Protein 8I3G (pdb70)

Organism: Saccharomyces cerevisiae (strain ATCC 204508 / S288c) (NCBI:txid559292)

GO terms:
  GO:0000123 histone acetyltransferase complex (C, IDA)
  GO:0032221 Rpd3S complex (C, IDA)
  GO:0035267 NuA4 histone acetyltransferase complex (C, IDA)
  GO:0006281 DNA repair (P, IDA)
  GO:0140003 histone H3K36me3 reader activity (F, IDA)
  GO:0006368 transcription elongation by RNA polymerase II (P, IGI)
  GO:0043487 regulation of RNA stability (P, IMP)
  GO:0045892 negative regulation of DNA-templated transcription (P, IMP)
  GO:0030174 regulation of DNA-templated DNA replication initiation (P, IMP)
  GO:0060195 negative regulation of antisense RNA transcription (P, IMP)
  GO:0006357 regulation of transcription by RNA polymerase II (P, IMP)
  GO:0005515 protein binding (F, IPI)
  GO:0140566 histone reader activity (F, IDA)
  GO:0005634 nucleus (C, IDA)
  GO:0032968 positive regulation of transcription elongation by RNA polymerase II (P, IMP)
  GO:0006335 DNA replication-dependent chromatin assembly (P, IMP)
  GO:0006337 nucleosome disassembly (P, IMP)

Solvent-accessible surface area: 20260 Å² total; per-residue (Å²): 196,92,60,89,27,148,21,30,128,100,0,25,31,13,1,3,60,18,17,36,38,1,3,75,100,91,54,85,39,90,38,46,20,128,59,2,0,30,39,0,0,23,44,4,48,28,58,25,36,95,138,60,107,50,63,44,33,32,61,53,12,44,43,0,0,42,0,0,38,79,0,0,48,60,0,0,14,47,2,0,0,0,138,66,1,66,123,29,30,70,90,27,77,134,141,19,66,93,39,94,54,120,35,41,9,12,127,26,1,5,9,26,3,0,0,0,0,0,12,15,2,26,76,0,6,65,78,24,124,34,79,120,94,0,9,100,22,2,17,113,16,1,51,54,0,0,81,12,0,58,142,32,23,138,105,33,81,180,181,27,4,43,20,131,82,99,76,100,28,69,29,30,112,100,0,37,27,11,1,1,53,1,69,48,77,2,57,65,66,58,55,13,7,127,36,44,14,134,54,3,0,24,41,0,1,23,59,7,50,28,60,38,26,82,143,57,109,53,79,35,44,59,69,85,7,45,31,1,1,32,0,0,41,88,4,0,50,44,0,0,8,68,16,0,0,10,47,6,0,78,27,16,33,69,100,38,74,60,82,18,84,73,15,138,44,116,33,41,12,12,119,29,0,5,6,17,2,0,0,0,0,0,21,26,3,28,69,6,15,87,56,13,128,45,88,152,78,22,26,63,49,4,28,49,23,1,58,84,0,1,91,21,1,56,146,29,20,100,114,17,26,141,98,64,31,47,115,24,68,104,138,29,43,22,92,28,75,66,99,43,75,92,27,17,102,51,24,61,46,43,94,110,87,8,90,16,58,149,152,91,7,2,141,20,24,98,99,34,86,208,177,127,44,4,0,67,88,0,10,134,108,3,200,47,58,179,84,43,2,33,0,25,72,133,100,4,0,109,34,13,89,101,9,66,180,167

Sequence (406 aa):
PKISLQIPIKLKSVLVDDWEYVTKDKKICRLPADVTVEMVLNKYEHEVSQELESPGSQSQLSEYCAGLKLYFDKCLGNMLLYRLERLQYDELLKKSSKDQKPLVPIRIYGAIHLLRLISVLPELISSTTMDLQSCQLLIKQTEDFLVWLLMHVDEYFQYEGVALGMISLQIPIKLKSVLVDDWEYVTKDKKICRLPADVTVEMVLNKYEHEVSQELESPGSQSQLSEYCAGLKLYFDKCLGNMLLYRLERLQYDELLKKSSKDQKPLVPIRIYGAIHLLRLISVLPELISSTTMDLQSCQLLIKQTEDFLVWLLMHVDEYFNALYVNTSSQYEGVALGMLLELNNRIRVRKQDFTLPWEEYGELILENARKEETLLELNNRIRVRKQDFTLPWEEYGELILENARK

Radius of gyration: 24.33 Å; Cα contacts (8 Å, |Δi|>4): 453; chains: 4; bounding box: 76×54×48 Å

Structure (mmCIF, N/CA/C/O backbone):
data_8I3G
#
_entry.id   8I3G
#
_cell.length_a   138.032
_cell.length_b   42.088
_cell.length_c   80.789
_cell.angle_alpha   90.00
_cell.angle_beta   95.35
_cell.angle_gamma   90.00
#
_symmetry.space_group_name_H-M   'C 1 2 1'
#
loop_
_entity.id
_entity.type
_entity.pdbx_description
1 polymer 'Chromatin modification-related protein EAF3'
2 polymer 'Chromatin modification-related protein EAF7'
3 water water
#
loop_
_atom_site.group_PDB
_atom_site.id
_atom_site.type_symbol
_atom_site.label_atom_id
_atom_site.label_alt_id
_atom_site.label_comp_id
_atom_site.label_asym_id
_atom_site.label_entity_id
_atom_site.label_seq_id
_atom_site.pdbx_PDB_ins_code
_atom_site.Cartn_x
_atom_site.Cartn_y
_atom_site.Cartn_z
_atom_site.occupancy
_atom_site.B_iso_or_equiv
_atom_site.auth_seq_id
_atom_site.auth_comp_id
_atom_site.auth_asym_id
_atom_site.auth_atom_id
_atom_site.pdbx_PDB_model_num
ATOM 1 N N . PRO A 1 1 ? 7.836 -9.536 1.127 1.00 72.71 218 PRO A N 1
ATOM 2 C CA . PRO A 1 1 ? 6.728 -10.447 1.394 1.00 72.47 218 PRO A CA 1
ATOM 3 C C . PRO A 1 1 ? 5.835 -9.969 2.550 1.00 82.64 218 PRO A C 1
ATOM 4 O O . PRO A 1 1 ? 6.223 -10.021 3.720 1.00 81.01 218 PRO A O 1
ATOM 8 N N . LYS A 1 2 ? 4.630 -9.499 2.215 1.00 70.73 219 LYS A N 1
ATOM 9 C CA . LYS A 1 2 ? 3.659 -9.055 3.210 1.00 67.36 219 LYS A CA 1
ATOM 10 C C . LYS A 1 2 ? 2.340 -9.759 2.961 1.00 62.13 219 LYS A C 1
ATOM 11 O O . LYS A 1 2 ? 1.861 -9.792 1.823 1.00 61.36 219 LYS A O 1
ATOM 13 N N . ILE A 1 3 ? 1.747 -10.302 4.024 1.00 61.12 220 ILE A N 1
ATOM 14 C CA . ILE A 1 3 ? 0.373 -10.806 3.976 1.00 59.25 220 ILE A CA 1
ATOM 15 C C . ILE A 1 3 ? -0.555 -9.591 4.011 1.00 58.64 220 ILE A C 1
ATOM 16 O O . ILE A 1 3 ? -0.803 -9.015 5.073 1.00 58.68 220 ILE A O 1
ATOM 21 N N . SER A 1 4 ? -1.057 -9.215 2.837 1.00 56.46 221 SER A N 1
ATOM 22 C CA . SER A 1 4 ? -1.884 -8.012 2.729 1.00 57.70 221 SER A CA 1
ATOM 23 C C . SER A 1 4 ? -3.309 -8.124 3.254 1.00 56.57 221 SER A C 1
ATOM 24 O O . SER A 1 4 ? -4.132 -8.813 2.666 1.00 55.50 221 SER A O 1
ATOM 27 N N . LEU A 1 5 ? -3.600 -7.444 4.355 1.00 57.87 222 LEU A N 1
ATOM 28 C CA . LEU A 1 5 ? -4.955 -7.406 4.887 1.00 57.20 222 LEU A CA 1
ATOM 29 C C . LEU A 1 5 ? -5.364 -5.946 4.995 1.00 58.90 222 LEU A C 1
ATOM 30 O O . LEU A 1 5 ? -4.776 -5.187 5.774 1.00 58.31 222 LEU A O 1
ATOM 35 N N . GLN A 1 6 ? -6.351 -5.548 4.204 1.00 63.89 223 GLN A N 1
ATOM 36 C CA . GLN A 1 6 ? -6.845 -4.177 4.257 1.00 66.49 223 GLN A CA 1
ATOM 37 C C . GLN A 1 6 ? -7.817 -4.053 5.425 1.00 65.56 223 GLN A C 1
ATOM 38 O O . GLN A 1 6 ? -8.874 -4.694 5.437 1.00 62.56 223 GLN A O 1
ATOM 44 N N . ILE A 1 7 ? -7.450 -3.251 6.418 1.00 58.37 224 ILE A N 1
ATOM 45 C CA . ILE A 1 7 ? -8.317 -2.879 7.528 1.00 55.85 224 ILE A CA 1
ATOM 46 C C . ILE A 1 7 ? -8.691 -1.410 7.354 1.00 55.39 224 ILE A C 1
ATOM 47 O O . ILE A 1 7 ? -7.805 -0.547 7.389 1.00 53.88 224 ILE A O 1
ATOM 52 N N . PRO A 1 8 ? -9.969 -1.087 7.165 1.00 55.72 225 PRO A N 1
ATOM 53 C CA . PRO A 1 8 ? -10.370 0.314 6.984 1.00 55.74 225 PRO A CA 1
ATOM 54 C C . PRO A 1 8 ? -9.777 1.224 8.055 1.00 51.78 225 PRO A C 1
ATOM 55 O O . PRO A 1 8 ? -9.618 0.836 9.216 1.00 49.57 225 PRO A O 1
ATOM 59 N N . ILE A 1 9 ? -9.437 2.449 7.642 1.00 50.75 226 ILE A N 1
ATOM 60 C CA . ILE A 1 9 ? -8.724 3.370 8.523 1.00 50.45 226 ILE A CA 1
ATOM 61 C C . ILE A 1 9 ? -9.568 3.711 9.743 1.00 47.19 226 ILE A C 1
ATOM 62 O O . ILE A 1 9 ? -9.038 3.882 10.849 1.00 45.87 226 ILE A O 1
ATOM 67 N N . LYS A 1 10 ? -10.880 3.766 9.578 1.00 47.99 227 LYS A N 1
ATOM 68 C CA . LYS A 1 10 ? -11.759 4.040 10.706 1.00 46.47 227 LYS A CA 1
ATOM 69 C C . LYS A 1 10 ? -11.645 2.952 11.757 1.00 44.85 227 LYS A C 1
ATOM 70 O O . LYS A 1 10 ? -11.624 3.235 12.951 1.00 43.72 227 LYS A O 1
ATOM 76 N N . LEU A 1 11 ? -11.567 1.706 11.313 1.00 45.55 228 LEU A N 1
ATOM 77 C CA . LEU A 1 11 ? -11.420 0.598 12.253 1.00 44.74 228 LEU A CA 1
ATOM 78 C C . LEU A 1 11 ? -10.014 0.549 12.850 1.00 43.79 228 LEU A C 1
ATOM 79 O O . LEU A 1 11 ? -9.854 0.205 14.028 1.00 42.87 228 LEU A O 1
ATOM 84 N N . LYS A 1 12 ? -8.979 0.878 12.064 1.00 45.03 229 LYS A N 1
ATOM 85 C CA . LYS A 1 12 ? -7.651 1.053 12.663 1.00 46.26 229 LYS A CA 1
ATOM 86 C C . LYS A 1 12 ? -7.693 2.143 13.726 1.00 44.37 229 LYS A C 1
ATOM 87 O O . LYS A 1 12 ? -7.120 1.990 14.808 1.00 43.42 229 LYS A O 1
ATOM 93 N N . SER A 1 13 ? -8.418 3.229 13.453 1.00 42.32 230 SER A N 1
ATOM 94 C CA . SER A 1 13 ? -8.568 4.297 14.433 1.00 42.74 230 SER A CA 1
ATOM 95 C C . SER A 1 13 ? -9.304 3.820 15.682 1.00 42.89 230 SER A C 1
ATOM 96 O O . SER A 1 13 ? -8.985 4.249 16.798 1.00 43.89 230 SER A O 1
ATOM 99 N N . VAL A 1 14 ? -10.297 2.945 15.518 1.00 44.24 231 VAL A N 1
ATOM 100 C CA . VAL A 1 14 ? -10.958 2.344 16.680 1.00 44.17 231 VAL A CA 1
ATOM 101 C C . VAL A 1 14 ? -9.935 1.604 17.544 1.00 42.43 231 VAL A C 1
ATOM 102 O O . VAL A 1 14 ? -9.921 1.733 18.776 1.00 40.75 231 VAL A O 1
ATOM 106 N N . LEU A 1 15 ? -9.050 0.833 16.907 1.00 42.29 232 LEU A N 1
ATOM 107 C CA . LEU A 1 15 ? -8.049 0.081 17.660 1.00 42.34 232 LEU A CA 1
ATOM 108 C C . LEU A 1 15 ? -7.082 0.995 18.402 1.00 41.21 232 LEU A C 1
ATOM 109 O O . LEU A 1 15 ? -6.567 0.625 19.461 1.00 40.94 232 LEU A O 1
ATOM 114 N N . VAL A 1 16 ? -6.825 2.190 17.873 1.00 41.52 233 VAL A N 1
ATOM 115 C CA . VAL A 1 16 ? -5.890 3.083 18.551 1.00 42.95 233 VAL A CA 1
ATOM 116 C C . VAL A 1 16 ? -6.589 3.836 19.684 1.00 43.05 233 VAL A C 1
ATOM 117 O O . VAL A 1 16 ? -5.969 4.104 20.721 1.00 42.96 233 VAL A O 1
ATOM 121 N N . ASP A 1 17 ? -7.881 4.170 19.529 1.00 42.90 234 ASP A N 1
ATOM 122 C CA . ASP A 1 17 ? -8.632 4.701 20.664 1.00 43.02 234 ASP A CA 1
ATOM 123 C C . ASP A 1 17 ? -8.651 3.708 21.818 1.00 41.84 234 ASP A C 1
ATOM 124 O O . ASP A 1 17 ? -8.460 4.091 22.976 1.00 42.36 234 ASP A O 1
ATOM 129 N N . ASP A 1 18 ? -8.896 2.428 21.517 1.00 41.49 235 ASP A N 1
ATOM 130 C CA . ASP A 1 18 ? -8.840 1.379 22.533 1.00 41.86 235 ASP A CA 1
ATOM 131 C C . ASP A 1 18 ? -7.455 1.301 23.177 1.00 43.98 235 ASP A C 1
ATOM 132 O O . ASP A 1 18 ? -7.339 1.213 24.405 1.00 43.84 235 ASP A O 1
ATOM 137 N N . TRP A 1 19 ? -6.394 1.348 22.365 1.00 42.53 236 TRP A N 1
ATOM 138 C CA . TRP A 1 19 ? -5.040 1.344 22.920 1.00 44.81 236 TRP A CA 1
ATOM 139 C C . TRP A 1 19 ? -4.813 2.531 23.856 1.00 46.09 236 TRP A C 1
ATOM 140 O O . TRP A 1 19 ? -4.156 2.396 24.896 1.00 45.51 236 TRP A O 1
ATOM 151 N N . GLU A 1 20 ? -5.360 3.704 23.509 1.00 44.98 237 GLU A N 1
ATOM 152 C CA . GLU A 1 20 ? -5.228 4.865 24.386 1.00 46.19 237 GLU A CA 1
ATOM 153 C C . GLU A 1 20 ? -6.012 4.682 25.679 1.00 48.09 237 GLU A C 1
ATOM 154 O O . GLU A 1 20 ? -5.501 4.980 26.765 1.00 49.90 237 GLU A O 1
ATOM 160 N N . TYR A 1 21 ? -7.247 4.181 25.585 1.00 47.11 238 TYR A N 1
ATOM 161 C CA . TYR A 1 21 ? -8.082 4.030 26.772 1.00 48.19 238 TYR A CA 1
ATOM 162 C C . TYR A 1 21 ? -7.468 3.047 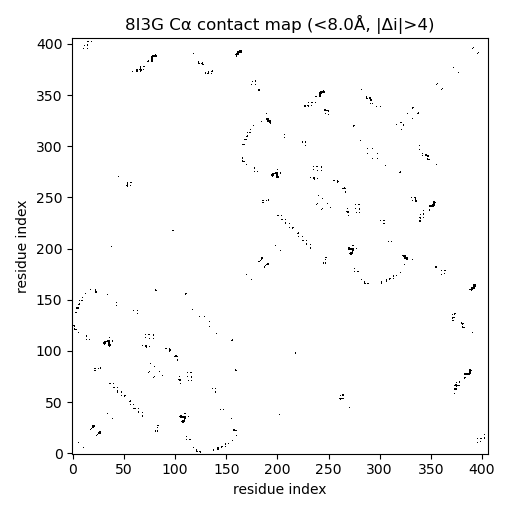27.761 1.00 49.55 238 TYR A C 1
ATOM 163 O O . TYR A 1 21 ? -7.514 3.272 28.976 1.00 51.68 238 TYR A O 1
ATOM 165 N N . VAL A 1 22 ? -6.881 1.958 27.268 1.00 49.36 239 VAL A N 1
ATOM 166 C CA . VAL A 1 22 ? -6.312 0.960 28.167 1.00 51.53 239 VAL A CA 1
ATOM 167 C C . VAL A 1 22 ? -4.936 1.397 28.671 1.00 52.34 239 VAL A C 1
ATOM 168 O O . VAL A 1 22 ? -4.710 1.504 29.882 1.00 52.27 239 VAL A O 1
ATOM 172 N N . THR A 1 23 ? -3.998 1.666 27.755 1.00 48.64 240 THR A N 1
ATOM 173 C CA . THR A 1 23 ? -2.597 1.793 28.149 1.00 51.32 240 THR A CA 1
ATOM 174 C C . THR A 1 23 ? -2.216 3.201 28.586 1.00 52.71 240 THR A C 1
ATOM 175 O O . THR A 1 23 ? -1.181 3.371 29.236 1.00 53.67 240 THR A O 1
ATOM 179 N N . LYS A 1 24 ? -3.006 4.213 28.236 1.00 53.47 241 LYS A N 1
ATOM 180 C CA . LYS A 1 24 ? -2.747 5.571 28.692 1.00 54.38 241 LYS A CA 1
ATOM 181 C C . LYS A 1 24 ? -3.724 6.021 29.770 1.00 54.63 241 LYS A C 1
ATOM 182 O O . LYS A 1 24 ? -3.291 6.475 30.833 1.00 58.72 241 LYS A O 1
ATOM 188 N N . ASP A 1 25 ? -5.036 5.871 29.548 1.00 53.10 242 ASP A N 1
ATOM 189 C CA . ASP A 1 25 ? -6.018 6.263 30.557 1.00 52.85 242 ASP A CA 1
ATOM 190 C C . ASP A 1 25 ? -6.178 5.229 31.666 1.00 53.42 242 ASP A C 1
ATOM 191 O O . ASP A 1 25 ? -6.723 5.560 32.724 1.00 53.13 242 ASP A O 1
ATOM 196 N N . LYS A 1 26 ? -5.735 3.988 31.438 1.00 53.75 243 LYS A N 1
ATOM 197 C CA . LYS A 1 26 ? -5.802 2.904 32.427 1.00 55.06 243 LYS A CA 1
ATOM 198 C C . LYS A 1 26 ? -7.245 2.527 32.760 1.00 55.50 243 LYS A C 1
ATOM 199 O O . LYS A 1 26 ? -7.630 2.412 33.925 1.00 57.58 243 LYS A O 1
ATOM 205 N N . LYS A 1 27 ? -8.045 2.307 31.721 1.00 54.74 244 LYS A N 1
ATOM 206 C CA . LYS A 1 27 ? -9.457 1.985 31.876 1.00 57.02 244 LYS A CA 1
ATOM 207 C C . LYS A 1 27 ? -9.747 0.684 31.142 1.00 59.07 244 LYS A C 1
ATOM 208 O O . LYS A 1 27 ? -9.638 0.626 29.912 1.00 57.90 244 LYS A O 1
ATOM 210 N N . ILE A 1 28 ? -10.132 -0.352 31.892 1.00 65.84 245 ILE A N 1
ATOM 211 C CA . ILE A 1 28 ? -10.419 -1.656 31.308 1.00 65.27 245 ILE A CA 1
ATOM 212 C C . ILE A 1 28 ? -11.890 -1.734 30.915 1.00 66.45 245 ILE A C 1
ATOM 213 O O . ILE A 1 28 ? -12.751 -1.037 31.463 1.00 65.36 245 ILE A O 1
ATOM 218 N N . CYS A 1 29 ? -12.183 -2.615 29.959 1.00 61.76 246 CYS A N 1
ATOM 219 C CA . CYS A 1 29 ? -13.561 -2.865 29.560 1.00 63.04 246 CYS A CA 1
ATOM 220 C C . CYS A 1 29 ? -14.347 -3.509 30.700 1.00 60.78 246 CYS A C 1
ATOM 221 O O . CYS A 1 29 ? -13.822 -4.330 31.459 1.00 59.80 246 CYS A O 1
ATOM 224 N N . ARG A 1 30 ? -15.618 -3.133 30.817 1.00 59.33 247 ARG A N 1
ATOM 225 C CA . ARG A 1 30 ? -16.511 -3.812 31.748 1.00 56.70 247 ARG A CA 1
ATOM 226 C C . ARG A 1 30 ? -16.844 -5.198 31.207 1.00 53.33 247 ARG A C 1
ATOM 227 O O . ARG A 1 30 ? -17.200 -5.342 30.033 1.00 52.80 247 ARG A O 1
ATOM 229 N N . LEU A 1 31 ? -16.716 -6.222 32.052 1.00 52.56 248 LEU A N 1
ATOM 230 C CA . LEU A 1 31 ? -16.920 -7.591 31.601 1.00 51.82 248 LEU A CA 1
ATOM 231 C C . LEU A 1 31 ? -17.962 -8.298 32.461 1.00 52.73 248 LEU A C 1
ATOM 232 O O . LEU A 1 31 ? -17.968 -8.129 33.686 1.00 54.22 248 LEU A O 1
ATOM 237 N N . PRO A 1 32 ? -18.837 -9.137 31.863 1.00 51.31 249 PRO A N 1
ATOM 238 C CA . PRO A 1 32 ? -18.962 -9.439 30.421 1.00 49.56 249 PRO A CA 1
ATOM 239 C C . PRO A 1 32 ? -19.379 -8.246 29.578 1.00 49.07 249 PRO A C 1
ATOM 240 O O . PRO A 1 32 ? -20.045 -7.332 30.066 1.00 48.97 249 PRO A O 1
ATOM 244 N N . ALA A 1 33 ? -18.984 -8.242 28.309 1.00 50.17 250 ALA A N 1
ATOM 245 C CA . ALA A 1 33 ? -19.475 -7.247 27.370 1.00 50.69 250 ALA A CA 1
ATOM 246 C C . ALA A 1 33 ? -20.969 -7.442 27.124 1.00 50.91 250 ALA A C 1
ATOM 247 O O . ALA A 1 33 ? -21.502 -8.546 27.252 1.00 50.16 250 ALA A O 1
ATOM 249 N N . ASP A 1 34 ? -21.648 -6.347 26.773 1.00 49.26 251 ASP A N 1
ATOM 250 C CA . ASP A 1 34 ? -23.078 -6.420 26.481 1.00 50.88 251 ASP A CA 1
ATOM 251 C C . ASP A 1 34 ? -23.341 -7.221 25.211 1.00 48.10 251 ASP A C 1
ATOM 252 O O . ASP A 1 34 ? -24.321 -7.969 25.134 1.00 48.01 251 ASP A O 1
ATOM 257 N N . VAL A 1 35 ? -22.479 -7.075 24.211 1.00 45.81 252 VAL A N 1
ATOM 258 C CA . VAL A 1 35 ? -22.568 -7.805 22.952 1.00 44.99 252 VAL A CA 1
ATOM 259 C C . VAL A 1 35 ? -21.276 -8.597 22.811 1.00 45.91 252 VAL A C 1
ATOM 260 O O . VAL A 1 35 ? -20.220 -8.046 22.460 1.00 44.04 252 VAL A O 1
ATOM 264 N N . THR A 1 36 ? -21.353 -9.896 23.092 1.00 43.12 253 THR A N 1
ATOM 265 C CA . THR A 1 36 ? -20.167 -10.728 23.094 1.00 42.45 253 THR A CA 1
ATOM 266 C C . THR A 1 36 ? -19.677 -10.968 21.671 1.00 42.90 253 THR A C 1
ATOM 267 O O . THR A 1 36 ? -20.354 -10.659 20.683 1.00 43.37 253 THR A O 1
ATOM 271 N N . VAL A 1 37 ? -18.468 -11.526 21.577 1.00 43.01 254 VAL A N 1
ATOM 272 C CA . VAL A 1 37 ? -17.958 -11.976 20.287 1.00 42.93 254 VAL A CA 1
ATOM 273 C C . VAL A 1 37 ? -18.945 -12.934 19.638 1.00 42.49 254 VAL A C 1
ATOM 274 O O . VAL A 1 37 ? -19.244 -12.827 18.441 1.00 41.84 254 VAL A O 1
ATOM 278 N N . GLU A 1 38 ? -19.458 -13.892 20.413 1.00 40.96 255 GLU A N 1
ATOM 279 C CA . GLU A 1 38 ? -20.397 -14.861 19.854 1.00 42.73 255 GLU A CA 1
ATOM 280 C C . GLU A 1 38 ? -21.604 -14.173 19.229 1.00 41.35 255 GLU A C 1
ATOM 281 O O . GLU A 1 38 ? -22.055 -14.572 18.150 1.00 40.93 255 GLU A O 1
ATOM 287 N N . MET A 1 39 ? -22.126 -13.124 19.869 1.00 41.86 256 MET A N 1
ATOM 288 C CA . MET A 1 39 ? -23.286 -12.441 19.301 1.00 43.17 256 MET A CA 1
ATOM 289 C C . MET A 1 39 ? -22.929 -11.615 18.074 1.00 43.39 256 MET A C 1
ATOM 290 O O . MET A 1 39 ? -23.772 -11.443 17.185 1.00 42.61 256 MET A O 1
ATOM 295 N N . VAL A 1 40 ? -21.713 -11.069 18.017 1.00 42.82 257 VAL A N 1
ATOM 296 C CA . VAL A 1 40 ? -21.328 -10.309 16.834 1.00 43.20 257 VAL A CA 1
ATOM 297 C C . VAL A 1 40 ? -21.269 -11.232 15.628 1.00 43.53 257 VAL A C 1
ATOM 298 O O . VAL A 1 40 ? -21.821 -10.924 14.568 1.00 44.63 257 VAL A O 1
ATOM 302 N N . LEU A 1 41 ? -20.640 -12.399 15.786 1.00 43.92 258 LEU A N 1
ATOM 303 C CA . LEU A 1 41 ? -20.473 -13.328 14.676 1.00 43.22 258 LEU A CA 1
ATOM 304 C C . LEU A 1 41 ? -21.762 -14.072 14.346 1.00 44.87 258 LEU A C 1
ATOM 305 O O . LEU A 1 41 ? -21.929 -14.527 13.209 1.00 45.27 258 LEU A O 1
ATOM 310 N N . ASN A 1 42 ? -22.680 -14.203 15.310 1.00 43.80 259 ASN A N 1
ATOM 311 C CA . ASN A 1 42 ? -23.983 -14.800 15.023 1.00 44.69 259 ASN A CA 1
ATOM 312 C C . ASN A 1 42 ? -24.819 -13.877 14.143 1.00 46.42 259 ASN A C 1
ATOM 313 O O . ASN A 1 42 ? -25.422 -14.313 13.157 1.00 46.06 259 ASN A O 1
ATOM 318 N N . LYS A 1 43 ? -24.859 -12.588 14.497 1.00 45.27 260 LYS A N 1
ATOM 319 C CA . LYS A 1 43 ? -25.558 -11.597 13.687 1.00 46.77 260 LYS A CA 1
ATOM 320 C C . LYS A 1 43 ? -24.960 -11.490 12.292 1.00 48.58 260 LYS A C 1
ATOM 321 O O . LYS A 1 43 ? -25.695 -11.412 11.299 1.00 48.68 260 LYS A O 1
ATOM 327 N N . TYR A 1 44 ? -23.625 -11.473 12.196 1.00 48.62 261 TYR A N 1
ATOM 328 C CA . TYR A 1 44 ? -22.974 -11.343 10.896 1.00 47.83 261 TYR A CA 1
ATOM 329 C C . TYR A 1 44 ? -23.332 -12.506 9.986 1.00 48.86 261 TYR A C 1
ATOM 330 O O . TYR A 1 44 ? -23.772 -12.311 8.847 1.00 49.45 261 TYR A O 1
ATOM 339 N N . GLU A 1 45 ? -23.139 -13.731 10.474 1.00 47.83 262 GLU A N 1
ATOM 340 C CA . GLU A 1 45 ? -23.503 -14.906 9.696 1.00 49.40 262 GLU A CA 1
ATOM 341 C C . GLU A 1 45 ? -24.983 -14.893 9.344 1.00 52.27 262 GLU A C 1
ATOM 342 O O . GLU A 1 45 ? -25.370 -15.295 8.242 1.00 53.26 262 GLU A O 1
ATOM 348 N N . HIS A 1 46 ? -25.823 -14.420 10.271 1.00 51.88 263 HIS A N 1
ATOM 349 C CA . HIS A 1 46 ? -27.269 -14.431 10.068 1.00 52.19 263 HIS A CA 1
ATOM 350 C C . HIS A 1 46 ? -27.691 -13.485 8.949 1.00 54.65 263 HIS A C 1
ATOM 351 O O . HIS A 1 46 ? -28.570 -13.820 8.144 1.00 55.85 263 HIS A O 1
ATOM 358 N N . GLU A 1 47 ? -27.086 -12.296 8.882 1.00 53.99 264 GLU A N 1
ATOM 359 C CA . GLU A 1 47 ? -27.417 -11.361 7.809 1.00 56.89 264 GLU A CA 1
ATOM 360 C C . GLU A 1 47 ? -26.785 -11.775 6.484 1.00 57.93 264 GLU A C 1
ATOM 361 O O . GLU A 1 47 ? -27.470 -11.876 5.459 1.00 59.92 264 GLU A O 1
ATOM 367 N N . VAL A 1 48 ? -25.479 -12.029 6.495 1.00 56.44 265 VAL A N 1
ATOM 368 C CA . VAL A 1 48 ? -24.741 -12.190 5.251 1.00 58.61 265 VAL A CA 1
ATOM 369 C C . VAL A 1 48 ? -25.144 -13.469 4.527 1.00 61.83 265 VAL A C 1
ATOM 370 O O . VAL A 1 48 ? -25.084 -13.536 3.293 1.00 64.72 265 VAL A O 1
ATOM 374 N N . SER A 1 49 ? -25.589 -14.489 5.258 1.00 60.83 266 SER A N 1
ATOM 375 C CA . SER A 1 49 ? -26.033 -15.699 4.582 1.00 63.33 266 SER A CA 1
ATOM 376 C C . SER A 1 49 ? -27.325 -15.495 3.803 1.00 65.68 266 SER A C 1
ATOM 377 O O . SER A 1 49 ? -27.699 -16.370 3.017 1.00 68.60 266 SER A O 1
ATOM 380 N N . GLN A 1 50 ? -28.008 -14.367 3.992 1.00 63.65 267 GLN A N 1
ATOM 381 C CA . GLN A 1 50 ? -29.226 -14.087 3.245 1.00 65.83 267 GLN A CA 1
ATOM 382 C C . GLN A 1 50 ? -28.950 -13.455 1.889 1.00 71.27 267 GLN A C 1
ATOM 383 O O . GLN A 1 50 ? -29.880 -13.319 1.084 1.00 78.08 267 GLN A O 1
ATOM 389 N N . GLU A 1 51 ? -27.699 -13.070 1.621 1.00 69.33 268 GLU A N 1
ATOM 390 C CA . GLU A 1 51 ? -27.319 -12.406 0.380 1.00 71.66 268 GLU A CA 1
ATOM 391 C C . GLU A 1 51 ? -26.341 -13.246 -0.439 1.00 74.22 268 GLU A C 1
ATOM 392 O O . GLU A 1 51 ? -25.681 -12.723 -1.343 1.00 79.44 268 GLU A O 1
ATOM 398 N N . LEU A 1 52 ? -26.241 -14.540 -0.138 1.00 75.70 269 LEU A N 1
ATOM 399 C CA . LEU A 1 52 ? -25.368 -15.470 -0.844 1.00 77.88 269 LEU A CA 1
ATOM 400 C C . LEU A 1 52 ? -26.221 -16.488 -1.593 1.00 82.20 269 LEU A C 1
ATOM 401 O O . LEU A 1 52 ? -27.087 -17.137 -0.995 1.00 81.78 269 LEU A O 1
ATOM 406 N N . GLU A 1 53 ? -25.972 -16.632 -2.896 1.00 80.54 270 GLU A N 1
ATOM 407 C CA . GLU A 1 53 ? -26.745 -17.549 -3.729 1.00 83.01 270 GLU A CA 1
ATOM 408 C C . GLU A 1 53 ? -26.193 -18.973 -3.702 1.00 85.88 270 GLU A C 1
ATOM 409 O O . GLU A 1 53 ? -26.963 -19.936 -3.628 1.00 87.04 270 GLU A O 1
ATOM 411 N N . SER A 1 54 ? -24.868 -19.120 -3.769 1.00 85.28 271 SER A N 1
ATOM 412 C CA . SER A 1 54 ? -24.271 -20.441 -3.911 1.00 83.17 271 SER A CA 1
ATOM 413 C C . SER A 1 54 ? -24.406 -21.232 -2.610 1.00 82.25 271 SER A C 1
ATOM 414 O O . SER A 1 54 ? -24.325 -20.655 -1.522 1.00 80.24 271 SER A O 1
ATOM 416 N N . PRO A 1 55 ? -24.618 -22.550 -2.690 1.00 83.83 272 PRO A N 1
ATOM 417 C CA . PRO A 1 55 ? -24.589 -23.360 -1.461 1.00 82.17 272 PRO A CA 1
ATOM 418 C C . PRO A 1 55 ? -23.191 -23.511 -0.886 1.00 79.12 272 PRO A C 1
ATOM 419 O O . PRO A 1 55 ? -23.041 -23.576 0.342 1.00 77.49 272 PRO A O 1
ATOM 423 N N . GLY A 1 56 ? -22.161 -23.571 -1.736 1.00 83.33 273 GLY A N 1
ATOM 424 C CA . GLY A 1 56 ? -20.797 -23.550 -1.237 1.00 79.48 273 GLY A CA 1
ATOM 425 C C . GLY A 1 56 ? -20.419 -22.222 -0.612 1.00 75.97 273 GLY A C 1
ATOM 426 O O . GLY A 1 56 ? -19.575 -22.173 0.287 1.00 71.56 273 GLY A O 1
ATOM 427 N N . SER A 1 57 ? -21.039 -21.129 -1.072 1.00 76.47 274 SER A N 1
ATOM 428 C CA . SER A 1 57 ? -20.816 -19.825 -0.456 1.00 72.49 274 SER A CA 1
ATOM 429 C C . SER A 1 57 ? -21.298 -19.800 0.990 1.00 69.98 274 SER A C 1
ATOM 430 O O . SER A 1 57 ? -20.645 -19.193 1.849 1.00 68.56 274 SER A O 1
ATOM 432 N N . GLN A 1 58 ? -22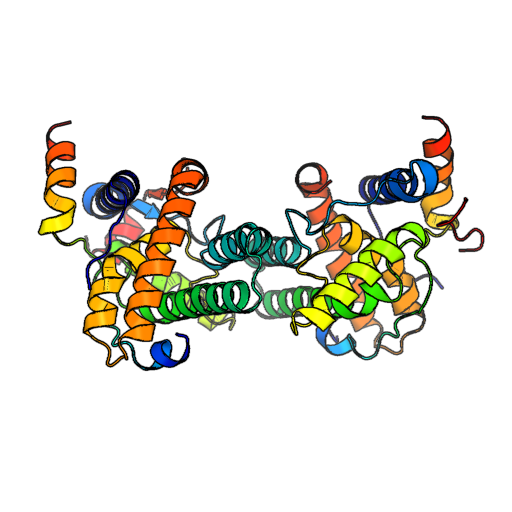.417 -20.472 1.282 1.00 71.31 275 GLN A N 1
ATOM 433 C CA . GLN A 1 58 ? -22.968 -20.463 2.636 1.00 70.35 275 GLN A CA 1
ATOM 434 C C . GLN A 1 58 ? -22.138 -21.316 3.589 1.00 64.80 275 GLN A C 1
ATOM 435 O O . GLN A 1 58 ? -21.945 -20.944 4.752 1.00 61.61 275 GLN A O 1
ATOM 441 N N . SER A 1 59 ? -21.665 -22.476 3.126 1.00 65.79 276 SER A N 1
ATOM 442 C CA . SER A 1 59 ? -20.802 -23.307 3.961 1.00 64.19 276 SER A CA 1
ATOM 443 C C . SER A 1 59 ? -19.506 -22.591 4.330 1.00 59.61 276 SER A C 1
ATOM 444 O O . SER A 1 59 ? -19.068 -22.644 5.484 1.00 56.80 276 SER A O 1
ATOM 447 N N . GLN A 1 60 ? -18.868 -21.928 3.366 1.00 60.35 277 GLN A N 1
ATOM 448 C CA . GLN A 1 60 ? -17.582 -21.301 3.666 1.00 59.86 277 GLN A CA 1
ATOM 449 C C . GLN A 1 60 ? -17.735 -20.147 4.649 1.00 56.24 277 GLN A C 1
ATOM 450 O O . GLN A 1 60 ? -16.858 -19.940 5.493 1.00 53.52 277 GLN A O 1
ATOM 456 N N . LEU A 1 61 ? -18.849 -19.415 4.585 1.00 56.12 278 LEU A N 1
ATOM 457 C CA . LEU A 1 61 ? -19.099 -18.374 5.577 1.00 55.32 278 LEU A CA 1
ATOM 458 C C . LEU A 1 61 ? -19.326 -18.965 6.966 1.00 53.50 278 LEU A C 1
ATOM 459 O O . LEU A 1 61 ? -18.798 -18.449 7.961 1.00 49.41 278 LEU A O 1
ATOM 464 N N . SER A 1 62 ? -20.113 -20.041 7.055 1.00 54.29 279 SER A N 1
ATOM 465 C CA . SER A 1 62 ? -20.324 -20.693 8.345 1.00 52.55 279 SER A CA 1
ATOM 466 C C . SER A 1 62 ? -19.022 -21.263 8.900 1.00 49.98 279 SER A C 1
ATOM 467 O O . SER A 1 62 ? -18.763 -21.173 10.106 1.00 47.99 279 SER A O 1
ATOM 470 N N . GLU A 1 63 ? -18.200 -21.865 8.039 1.00 50.23 280 GLU A N 1
ATOM 471 C CA . GLU A 1 63 ? -16.908 -22.375 8.495 1.00 53.16 280 GLU A CA 1
ATOM 472 C C . GLU A 1 63 ? -15.952 -21.242 8.859 1.00 48.68 280 GLU A C 1
ATOM 473 O O . GLU A 1 63 ? -15.119 -21.398 9.755 1.00 49.36 280 GLU A O 1
ATOM 479 N N . TYR A 1 64 ? -16.082 -20.087 8.217 1.00 49.77 281 TYR A N 1
ATOM 480 C CA . TYR A 1 64 ? -15.324 -18.918 8.649 1.00 48.12 281 TYR A CA 1
ATOM 481 C C . TYR A 1 64 ? -15.739 -18.462 10.044 1.00 47.01 281 TYR A C 1
ATOM 482 O O . TYR A 1 64 ? -14.901 -18.324 10.943 1.00 47.43 281 TYR A O 1
ATOM 491 N N . CYS A 1 65 ? -17.032 -18.199 10.234 1.00 46.84 282 CYS A N 1
ATOM 492 C CA . CYS A 1 65 ? -17.524 -17.712 11.519 1.00 46.14 282 CYS A CA 1
ATOM 493 C C . CYS A 1 65 ? -17.207 -18.682 12.649 1.00 45.37 282 CYS A C 1
ATOM 494 O O . CYS A 1 65 ? -16.806 -18.264 13.745 1.00 44.06 282 CYS A O 1
ATOM 497 N N . ALA A 1 66 ? -17.403 -19.980 12.408 1.00 46.52 283 ALA A N 1
ATOM 498 C CA . ALA A 1 66 ? -17.086 -20.982 13.420 1.00 46.58 283 ALA A CA 1
ATOM 499 C C . ALA A 1 66 ? -15.587 -21.003 13.719 1.00 47.88 283 ALA A C 1
ATOM 500 O O . ALA A 1 66 ? -15.178 -21.023 14.886 1.00 46.84 283 ALA A O 1
ATOM 502 N N . GLY A 1 67 ? -14.751 -20.993 12.678 1.00 45.52 284 GLY A N 1
ATOM 503 C CA . GLY A 1 67 ? -13.313 -21.017 12.905 1.00 48.40 284 GLY A CA 1
ATOM 504 C C . GLY A 1 67 ? -12.820 -19.782 13.640 1.00 47.28 284 GLY A C 1
ATOM 505 O O . GLY A 1 67 ? -11.920 -19.867 14.484 1.00 46.31 284 GLY A O 1
ATOM 506 N N . LEU A 1 68 ? -13.425 -18.621 13.344 1.00 47.03 285 LEU A N 1
ATOM 507 C CA . LEU A 1 68 ? -13.050 -17.373 14.004 1.00 44.77 285 LEU A CA 1
ATOM 508 C C . LEU A 1 68 ? -13.447 -17.375 15.479 1.00 45.23 285 LEU A C 1
ATOM 509 O O . LEU A 1 68 ? -12.730 -16.823 16.315 1.00 46.07 285 LEU A O 1
ATOM 514 N N . LYS A 1 69 ? -14.595 -17.965 15.823 1.00 46.06 286 LYS A N 1
ATOM 515 C CA . LYS A 1 69 ? -14.927 -18.140 17.236 1.00 45.35 286 LYS A CA 1
ATOM 516 C C . LYS A 1 69 ? -13.915 -19.053 17.915 1.00 45.32 286 LYS A C 1
ATOM 517 O O . LYS A 1 69 ? -13.406 -18.745 19.000 1.00 44.52 286 LYS A O 1
ATOM 523 N N . LEU A 1 70 ? -13.609 -20.169 17.267 1.00 45.57 287 LEU A N 1
ATOM 524 C CA . LEU A 1 70 ? -12.657 -21.117 17.824 1.00 47.25 287 LEU A CA 1
ATOM 525 C C . LEU A 1 70 ? -11.295 -20.480 18.042 1.00 48.31 287 LEU A C 1
ATOM 526 O O . LEU A 1 70 ? -10.660 -20.704 19.068 1.00 47.87 287 LEU A O 1
ATOM 531 N N . TYR A 1 71 ? -10.839 -19.693 17.075 1.00 47.28 288 TYR A N 1
ATOM 532 C CA . TYR A 1 71 ? -9.520 -19.088 17.206 1.00 47.84 288 TYR A CA 1
ATOM 533 C C . TYR A 1 71 ? -9.507 -17.952 18.215 1.00 45.94 288 TYR A C 1
ATOM 534 O O . TYR A 1 71 ? -8.472 -17.699 18.839 1.00 44.88 288 TYR A O 1
ATOM 543 N N . PHE A 1 72 ? -10.628 -17.258 18.398 1.00 46.76 289 PHE A N 1
ATOM 544 C CA . PHE A 1 72 ? -10.668 -16.247 19.446 1.00 44.86 289 PHE A CA 1
ATOM 545 C C . PHE A 1 72 ? -10.550 -16.882 20.823 1.00 44.93 289 PHE A 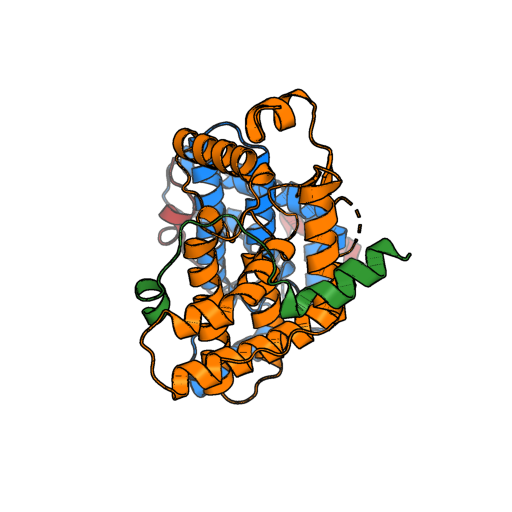C 1
ATOM 546 O O . PHE A 1 72 ? -9.926 -16.310 21.727 1.00 44.75 289 PHE A O 1
ATOM 554 N N . ASP A 1 73 ? -11.156 -18.056 21.010 1.00 43.22 290 ASP A N 1
ATOM 555 C CA . ASP A 1 73 ? -11.076 -18.720 22.305 1.00 43.48 290 ASP A CA 1
ATOM 556 C C . ASP A 1 73 ? -9.655 -19.168 22.610 1.00 45.40 290 ASP A C 1
ATOM 557 O O . ASP A 1 73 ? -9.263 -19.229 23.780 1.00 45.88 290 ASP A O 1
ATOM 562 N N . LYS A 1 74 ? -8.861 -19.454 21.576 1.00 45.24 291 LYS A N 1
ATOM 563 C CA . LYS A 1 74 ? -7.482 -19.866 21.787 1.00 44.98 291 LYS A CA 1
ATOM 564 C C . LYS A 1 74 ? -6.559 -18.677 21.972 1.00 45.33 291 LYS A C 1
ATOM 565 O O . LYS A 1 74 ? -5.601 -18.746 22.752 1.00 46.12 291 LYS A O 1
ATOM 571 N N . CYS A 1 75 ? -6.817 -17.586 21.258 1.00 45.40 292 CYS A N 1
ATOM 572 C CA . CYS A 1 75 ? -5.875 -16.476 21.253 1.00 44.00 292 CYS A CA 1
ATOM 573 C C . CYS A 1 75 ? -6.058 -15.561 22.453 1.00 43.99 292 CYS A C 1
ATOM 574 O O . CYS A 1 75 ? -5.074 -15.038 22.979 1.00 45.38 292 CYS A O 1
ATOM 577 N N . LEU A 1 76 ? -7.304 -15.331 22.874 1.00 44.24 293 LEU A N 1
ATOM 578 C CA . LEU A 1 76 ? -7.627 -14.240 23.791 1.00 44.57 293 LEU A CA 1
ATOM 579 C C . LEU A 1 76 ? -6.661 -14.150 24.967 1.00 43.49 293 LEU A C 1
ATOM 580 O O . LEU A 1 76 ? -6.038 -13.107 25.202 1.00 42.82 293 LEU A O 1
ATOM 585 N N . GLY A 1 77 ? -6.550 -15.235 25.730 1.00 43.45 294 GLY A N 1
ATOM 586 C CA . GLY A 1 77 ? -5.732 -15.216 26.926 1.00 43.59 294 GLY A CA 1
ATOM 587 C C . GLY A 1 77 ? -4.260 -15.372 26.677 1.00 44.24 294 GLY A C 1
ATOM 588 O O . GLY A 1 77 ? -3.468 -15.223 27.611 1.00 44.22 294 GLY A O 1
ATOM 589 N N . ASN A 1 78 ? -3.879 -15.677 25.440 1.00 44.78 295 ASN A N 1
ATOM 590 C CA . ASN A 1 78 ? -2.489 -15.876 25.063 1.00 45.13 295 ASN A CA 1
ATOM 591 C C . ASN A 1 78 ? -1.861 -14.643 24.438 1.00 45.73 295 ASN A C 1
ATOM 592 O O . ASN A 1 78 ? -0.682 -14.376 24.685 1.00 45.01 295 ASN A O 1
ATOM 597 N N . MET A 1 79 ? -2.616 -13.880 23.629 1.00 44.23 296 MET A N 1
ATOM 598 C CA . MET A 1 79 ? -1.969 -12.821 22.864 1.00 44.26 296 MET A CA 1
ATOM 599 C C . MET A 1 79 ? -2.842 -11.609 22.565 1.00 42.45 296 MET A C 1
ATOM 600 O O . MET A 1 79 ? -2.391 -10.736 21.812 1.00 42.74 296 MET A O 1
ATOM 605 N N . LEU A 1 80 ? -4.054 -11.506 23.110 1.00 43.05 297 LEU A N 1
ATOM 606 C CA . LEU A 1 80 ? -4.947 -10.398 22.789 1.00 42.69 297 LEU A CA 1
ATOM 607 C C . LEU A 1 80 ? -5.148 -9.431 23.947 1.00 42.60 297 LEU A C 1
ATOM 608 O O . LEU A 1 80 ? -5.949 -8.490 23.825 1.00 42.10 297 LEU A O 1
ATOM 613 N N . LEU A 1 81 ? -4.455 -9.631 25.058 1.00 42.49 298 LEU A N 1
ATOM 614 C CA . LEU A 1 81 ? -4.639 -8.813 26.246 1.00 43.02 298 LEU A CA 1
ATOM 615 C C . LEU A 1 81 ? -3.461 -7.872 26.425 1.00 44.27 298 LEU A C 1
ATOM 616 O O . LEU A 1 81 ? -2.299 -8.293 26.327 1.00 45.97 298 LEU A O 1
ATOM 621 N N . TYR A 1 82 ? -3.761 -6.598 26.659 1.00 44.53 299 TYR A N 1
ATOM 622 C CA . TYR A 1 82 ? -2.760 -5.705 27.213 1.00 45.84 299 TYR A CA 1
ATOM 623 C C . TYR A 1 82 ? -2.383 -6.197 28.602 1.00 48.73 299 TYR A C 1
ATOM 624 O O . TYR A 1 82 ? -3.169 -6.876 29.270 1.00 48.53 299 TYR A O 1
ATOM 633 N N . ARG A 1 83 ? -1.162 -5.856 29.035 1.00 49.84 300 ARG A N 1
ATOM 634 C CA . ARG A 1 83 ? -0.705 -6.246 30.367 1.00 51.12 300 ARG A CA 1
ATOM 635 C C . ARG A 1 83 ? -1.706 -5.825 31.427 1.00 50.16 300 ARG A C 1
ATOM 636 O O . ARG A 1 83 ? -2.061 -6.616 32.309 1.00 49.78 300 ARG A O 1
ATOM 644 N N . LEU A 1 84 ? -2.200 -4.588 31.329 1.00 50.23 301 LEU A N 1
ATOM 645 C CA . LEU A 1 84 ? -3.167 -4.074 32.295 1.00 50.68 301 LEU A CA 1
ATOM 646 C C . LEU A 1 84 ? -4.417 -4.949 32.395 1.00 49.84 301 LEU A C 1
ATOM 647 O O . LEU A 1 84 ? -5.070 -4.966 33.442 1.00 51.53 301 LEU A O 1
ATOM 652 N N . GLU A 1 85 ? -4.776 -5.674 31.334 1.00 48.99 302 GLU A N 1
ATOM 653 C CA . GLU A 1 85 ? -6.013 -6.456 31.346 1.00 50.95 302 GLU A CA 1
ATOM 654 C C . GLU A 1 85 ? -5.821 -7.862 31.898 1.00 51.08 302 GLU A C 1
ATOM 655 O O . GLU A 1 85 ? -6.778 -8.641 31.901 1.00 50.26 302 GLU A O 1
ATOM 661 N N . ARG A 1 86 ? -4.610 -8.208 32.349 1.00 50.95 303 ARG A N 1
ATOM 662 C CA . ARG A 1 86 ? -4.338 -9.576 32.784 1.00 51.74 303 ARG A CA 1
ATOM 663 C C . ARG A 1 86 ? -4.965 -9.889 34.131 1.00 52.58 303 ARG A C 1
ATOM 664 O O . ARG A 1 86 ? -5.371 -11.033 34.371 1.00 53.01 303 ARG A O 1
ATOM 672 N N . LEU A 1 87 ? -5.008 -8.904 35.029 1.00 52.75 304 LEU A N 1
ATOM 673 C CA . LEU A 1 87 ? -5.657 -9.106 36.316 1.00 55.00 304 LEU A CA 1
ATOM 674 C C . LEU A 1 87 ? -7.121 -9.471 36.125 1.00 57.25 304 LEU A C 1
ATOM 675 O O . LEU A 1 87 ? -7.612 -10.452 36.697 1.00 59.07 304 LEU A O 1
ATOM 680 N N . GLN A 1 88 ? -7.832 -8.690 35.310 1.00 56.88 305 GLN A N 1
ATOM 681 C CA . GLN A 1 88 ? -9.207 -9.023 34.963 1.00 56.54 305 GLN A CA 1
ATOM 682 C C . GLN A 1 88 ? -9.307 -10.457 34.464 1.00 56.62 305 GLN A C 1
ATOM 683 O O . GLN A 1 88 ? -10.152 -11.230 34.924 1.00 58.85 305 GLN A O 1
ATOM 689 N N . TYR A 1 89 ? -8.428 -10.837 33.536 1.00 54.20 306 TYR A N 1
ATOM 690 C CA . TYR A 1 89 ? -8.467 -12.189 32.990 1.00 54.81 306 TYR A CA 1
ATOM 691 C C . TYR A 1 89 ? -8.160 -13.226 34.062 1.00 58.04 306 TYR A C 1
ATOM 692 O O . TYR A 1 89 ? -8.879 -14.225 34.192 1.00 58.31 306 TYR A O 1
ATOM 701 N N . ASP A 1 90 ? -7.079 -13.012 34.828 1.00 55.99 307 ASP A N 1
ATOM 702 C CA . ASP A 1 90 ? -6.704 -13.965 35.869 1.00 57.00 307 ASP A CA 1
ATOM 703 C C . ASP A 1 90 ? -7.810 -14.117 36.904 1.00 60.32 307 ASP A C 1
ATOM 704 O O . ASP A 1 90 ? -7.929 -15.175 37.530 1.00 63.67 307 ASP A O 1
ATOM 709 N N . GLU A 1 91 ? -8.628 -13.080 37.098 1.00 60.43 308 GLU A N 1
ATOM 710 C CA . GLU A 1 91 ? -9.776 -13.195 37.996 1.00 64.31 308 GLU A CA 1
ATOM 711 C C . GLU A 1 91 ? -10.898 -14.016 37.369 1.00 64.60 308 GLU A C 1
ATOM 712 O O . GLU A 1 91 ? -11.495 -14.867 38.037 1.00 69.40 308 GLU A O 1
ATOM 718 N N . LEU A 1 92 ? -11.208 -13.768 36.095 1.00 65.37 309 LEU A N 1
ATOM 719 C CA . LEU A 1 92 ? -12.171 -14.612 35.393 1.00 66.49 309 LEU A CA 1
ATOM 720 C C . LEU A 1 92 ? -11.731 -16.066 35.426 1.00 69.85 309 LEU A C 1
ATOM 721 O O . LEU A 1 92 ? -12.521 -16.963 35.732 1.00 73.72 309 LEU A O 1
ATOM 726 N N . LEU A 1 93 ? -10.459 -16.313 35.123 1.00 66.88 310 LEU A N 1
ATOM 727 C CA . LEU A 1 93 ? -9.911 -17.656 35.232 1.00 68.43 310 LEU A CA 1
ATOM 728 C C . LEU A 1 93 ? -10.128 -18.223 36.629 1.00 74.44 310 LEU A C 1
ATOM 729 O O . LEU A 1 93 ? -10.403 -19.418 36.788 1.00 76.52 310 LEU A O 1
ATOM 734 N N . LYS A 1 94 ? -10.026 -17.373 37.654 1.00 79.38 311 LYS A N 1
ATOM 735 C CA . LYS A 1 94 ? -10.217 -17.848 39.019 1.00 82.76 311 LYS A CA 1
ATOM 736 C C . LYS A 1 94 ? -11.677 -18.202 39.277 1.00 88.78 311 LYS A C 1
ATOM 737 O O . LYS A 1 94 ? -11.968 -19.236 39.889 1.00 94.98 311 LYS A O 1
ATOM 743 N N . LYS A 1 95 ? -12.609 -17.356 38.822 1.00 80.09 312 LYS A N 1
ATOM 744 C CA . LYS A 1 95 ? -14.025 -17.686 38.943 1.00 81.45 312 LYS A CA 1
ATOM 745 C C . LYS A 1 95 ? -14.347 -18.983 38.211 1.00 84.92 312 LYS A C 1
ATOM 746 O O . LYS A 1 95 ? -15.133 -19.801 38.703 1.00 87.34 312 LYS A O 1
ATOM 752 N N . SER A 1 96 ? -13.746 -19.189 37.035 1.00 82.90 313 SER A N 1
ATOM 753 C CA . SER A 1 96 ? -13.972 -20.427 36.293 1.00 85.59 313 SER A CA 1
ATOM 754 C C . SER A 1 96 ? -13.563 -21.647 37.114 1.00 88.20 313 SER A C 1
ATOM 755 O O . SER A 1 96 ? -14.267 -22.664 37.119 1.00 90.27 313 SER A O 1
ATOM 757 N N . SER A 1 97 ? -12.436 -21.559 37.824 1.00 87.29 314 SER A N 1
ATOM 758 C CA . SER A 1 97 ? -11.987 -22.677 38.649 1.00 89.37 314 SER A CA 1
ATOM 759 C C . SER A 1 97 ? -12.952 -22.933 39.803 1.00 91.48 314 SER A C 1
ATOM 760 O O . SER A 1 97 ? -13.322 -24.082 40.075 1.00 93.37 314 SER A O 1
ATOM 762 N N . LYS A 1 98 ? -13.382 -21.870 40.487 1.00 92.99 315 LYS A N 1
ATOM 763 C CA . LYS A 1 98 ? -14.237 -22.046 41.658 1.00 98.99 315 LYS A CA 1
ATOM 764 C C . LYS A 1 98 ? -15.632 -22.525 41.263 1.00 96.46 315 LYS A C 1
ATOM 765 O O . LYS A 1 98 ? -16.171 -23.457 41.871 1.00 106.55 315 LYS A O 1
ATOM 767 N N . ASP A 1 99 ? -16.232 -21.907 40.244 1.00 98.21 316 ASP A N 1
ATOM 768 C CA . ASP A 1 99 ? -17.580 -22.269 39.812 1.00 97.25 316 ASP A CA 1
ATOM 769 C C . ASP A 1 99 ? -17.622 -23.547 38.980 1.00 97.70 316 ASP A C 1
ATOM 770 O O . ASP A 1 99 ? -18.707 -23.930 38.531 1.00 97.56 316 ASP A O 1
ATOM 772 N N . GLN A 1 100 ? -16.479 -24.203 38.760 1.00 91.40 317 GLN A N 1
ATOM 773 C CA . GLN A 1 100 ? -16.406 -25.466 38.019 1.00 91.29 317 GLN A CA 1
ATOM 774 C C . GLN A 1 100 ? -17.077 -25.365 36.647 1.00 91.91 317 GLN A C 1
ATOM 775 O O . GLN A 1 100 ? -17.755 -26.289 36.193 1.00 92.21 317 GLN A O 1
ATOM 777 N N . LYS A 1 101 ? -16.888 -24.222 35.978 1.00 100.24 318 LYS A N 1
ATOM 778 C CA . LYS A 1 101 ? -17.436 -23.975 34.647 1.00 94.45 318 LYS A CA 1
ATOM 779 C C . LYS A 1 101 ? -16.350 -23.369 33.763 1.00 94.16 318 LYS A C 1
ATOM 780 O O . LYS A 1 101 ? -15.758 -22.341 34.121 1.00 91.90 318 LYS A O 1
ATOM 782 N N . PRO A 1 102 ? -16.057 -23.972 32.613 1.00 82.83 319 PRO A N 1
ATOM 783 C CA . PRO A 1 102 ? -14.915 -23.511 31.809 1.00 75.79 319 PRO A CA 1
ATOM 784 C C . PRO A 1 102 ? -15.116 -22.100 31.274 1.00 69.76 319 PRO A C 1
ATOM 785 O O . PRO A 1 102 ? -16.233 -21.669 30.979 1.00 67.61 319 PRO A O 1
ATOM 789 N N . LEU A 1 103 ? -14.005 -21.380 31.153 1.00 62.70 320 LEU A N 1
ATOM 790 C CA . LEU A 1 103 ? -14.010 -20.037 30.587 1.00 56.82 320 LEU A CA 1
ATOM 791 C C . LEU A 1 103 ? -14.157 -20.125 29.074 1.00 53.13 320 LEU A C 1
ATOM 792 O O . LEU A 1 103 ? -13.356 -20.787 28.410 1.00 52.39 320 LEU A O 1
ATOM 797 N N . VAL A 1 104 ? -15.182 -19.480 28.533 1.00 50.92 321 VAL A N 1
ATOM 798 C CA . VAL A 1 104 ? -15.382 -19.385 27.094 1.00 48.14 321 VAL A CA 1
ATOM 799 C C . VAL A 1 104 ? -15.301 -17.916 26.698 1.00 46.69 321 VAL A C 1
ATOM 800 O O . VAL A 1 104 ? -16.250 -17.154 26.893 1.00 45.87 321 VAL A O 1
ATOM 804 N N . PRO A 1 105 ? -14.162 -17.477 26.145 1.00 46.81 322 PRO A N 1
ATOM 805 C CA . PRO A 1 105 ? -13.972 -16.038 25.906 1.00 45.84 322 PRO A CA 1
ATOM 806 C C . PRO A 1 105 ? -15.009 -15.413 24.991 1.00 44.35 322 PRO A C 1
ATOM 807 O O . PRO A 1 105 ? -15.472 -14.302 25.277 1.00 43.65 322 PRO A O 1
ATOM 811 N N . ILE A 1 106 ? -15.400 -16.081 23.904 1.00 43.57 323 ILE A N 1
ATOM 812 C CA . ILE A 1 106 ? -16.389 -15.502 22.997 1.00 43.47 323 ILE A CA 1
ATOM 813 C C . ILE A 1 106 ? -17.715 -15.201 23.676 1.00 43.08 323 ILE A C 1
ATOM 814 O O . ILE A 1 106 ? -18.588 -14.580 23.059 1.00 43.71 323 ILE A O 1
ATOM 819 N N . ARG A 1 107 ? -17.900 -15.631 24.922 1.00 42.25 324 ARG A N 1
ATOM 820 C CA . ARG A 1 107 ? -19.117 -15.347 25.666 1.00 43.36 324 ARG A CA 1
ATOM 821 C C . ARG A 1 107 ? -18.915 -14.299 26.748 1.00 44.25 324 ARG A C 1
ATOM 822 O O . ARG A 1 107 ? -19.831 -14.068 27.549 1.00 44.39 324 ARG A O 1
ATOM 830 N N . ILE A 1 108 ? -17.743 -13.658 26.790 1.00 42.54 325 ILE A N 1
ATOM 831 C CA . ILE A 1 108 ? -17.401 -12.673 27.808 1.00 43.49 325 ILE A CA 1
ATOM 832 C C . ILE A 1 108 ? -16.929 -11.371 27.179 1.00 44.17 325 ILE A C 1
ATOM 833 O O . ILE A 1 108 ? -17.446 -10.290 27.485 1.00 44.86 325 ILE A O 1
ATOM 838 N N . TYR A 1 109 ? -15.949 -11.454 26.282 1.00 43.46 326 TYR A N 1
ATOM 839 C CA . TYR A 1 109 ? -15.370 -10.305 25.618 1.00 42.55 326 TYR A CA 1
ATOM 840 C C . TYR A 1 109 ? -16.207 -9.896 24.406 1.00 43.24 326 TYR A C 1
ATOM 841 O O . TYR A 1 109 ? -17.095 -10.622 23.944 1.00 42.95 326 TYR A O 1
ATOM 850 N N . GLY A 1 110 ? -15.899 -8.714 23.878 1.00 42.15 327 GLY A N 1
ATOM 851 C CA . GLY A 1 110 ? -16.738 -8.112 22.869 1.00 40.83 327 GLY A CA 1
ATOM 852 C C . GLY A 1 110 ? -16.051 -7.755 21.570 1.00 40.78 327 GLY A C 1
ATOM 853 O O . GLY A 1 110 ? -14.991 -8.293 21.233 1.00 39.91 327 GLY A O 1
ATOM 854 N N . ALA A 1 111 ? -16.666 -6.820 20.841 1.00 42.52 328 ALA A N 1
ATOM 855 C CA . ALA A 1 111 ? -16.259 -6.532 19.470 1.00 41.34 328 ALA A CA 1
ATOM 856 C C . ALA A 1 111 ? -14.819 -6.042 19.380 1.00 39.71 328 ALA A C 1
ATOM 857 O O . ALA A 1 111 ? -14.122 -6.351 18.407 1.00 38.00 328 ALA A O 1
ATOM 859 N N . ILE A 1 112 ? -14.351 -5.282 20.368 1.00 38.72 329 ILE A N 1
ATOM 860 C CA . ILE A 1 112 ? -13.023 -4.690 20.238 1.00 39.62 329 ILE A CA 1
ATOM 861 C C . ILE A 1 112 ? -11.939 -5.761 20.323 1.00 39.03 329 ILE A C 1
ATOM 862 O O . ILE A 1 112 ? -10.914 -5.684 19.630 1.00 38.01 329 ILE A O 1
ATOM 867 N N . HIS A 1 113 ? -12.147 -6.788 21.153 1.00 38.73 330 HIS A N 1
ATOM 868 C CA . HIS A 1 113 ? -11.157 -7.855 21.237 1.00 39.26 330 HIS A CA 1
ATOM 869 C C . HIS A 1 113 ? -11.178 -8.727 19.991 1.00 39.43 330 HIS A C 1
ATOM 870 O O . HIS A 1 113 ? -10.144 -9.275 19.601 1.00 37.52 330 HIS A O 1
ATOM 877 N N . LEU A 1 114 ? -12.346 -8.860 19.355 1.00 39.30 331 LEU A N 1
ATOM 878 C CA . LEU A 1 114 ? -12.407 -9.520 18.054 1.00 39.63 331 LEU A CA 1
ATOM 879 C C . LEU A 1 114 ? -11.585 -8.766 17.019 1.00 37.99 331 LEU A C 1
ATOM 880 O O . LEU A 1 114 ? -10.900 -9.382 16.192 1.00 37.51 331 LEU A O 1
ATOM 885 N N . LEU A 1 115 ? -11.667 -7.431 17.030 1.00 36.79 332 LEU A N 1
ATOM 886 C CA . LEU A 1 115 ? -10.894 -6.621 16.097 1.00 39.24 332 LEU A CA 1
ATOM 887 C C . LEU A 1 115 ? -9.400 -6.679 16.423 1.00 40.15 332 LEU A C 1
ATOM 888 O O . LEU A 1 115 ? -8.561 -6.653 15.511 1.00 39.61 332 LEU A O 1
ATOM 893 N N . ARG A 1 116 ? -9.041 -6.784 17.706 1.00 38.63 333 ARG A N 1
ATOM 894 C CA . ARG A 1 116 ? -7.646 -7.053 18.031 1.00 40.79 333 ARG A CA 1
ATOM 895 C C . ARG A 1 116 ? -7.192 -8.351 17.379 1.00 41.80 333 ARG A C 1
ATOM 896 O O . ARG A 1 116 ? -6.101 -8.418 16.797 1.00 41.30 333 ARG A O 1
ATOM 904 N N . LEU A 1 117 ? -8.019 -9.396 17.459 1.00 39.26 334 LEU A N 1
ATOM 905 C CA . LEU A 1 117 ? -7.654 -10.653 16.816 1.00 40.43 334 LEU A CA 1
ATOM 906 C C . LEU A 1 117 ? -7.369 -10.435 15.333 1.00 42.21 334 LEU A C 1
ATOM 907 O O . LEU A 1 117 ? -6.324 -10.850 14.820 1.00 42.58 334 LEU A O 1
ATOM 912 N N . ILE A 1 118 ? -8.272 -9.741 14.634 1.00 41.35 335 ILE A N 1
ATOM 913 C CA . ILE A 1 118 ? -8.086 -9.522 13.202 1.00 41.93 335 ILE A CA 1
ATOM 914 C C . ILE A 1 118 ? -6.771 -8.797 12.930 1.00 42.86 335 ILE A C 1
ATOM 915 O O . ILE A 1 118 ? -6.052 -9.127 11.978 1.00 43.46 335 ILE A O 1
ATOM 920 N N . SER A 1 119 ? -6.430 -7.808 13.764 1.00 42.46 336 SER A N 1
ATOM 921 C CA . SER A 1 119 ? -5.222 -7.021 13.527 1.00 43.51 336 SER A CA 1
ATOM 922 C C . SER A 1 119 ? -3.963 -7.874 13.566 1.00 43.46 336 SER A C 1
ATOM 923 O O . SER A 1 119 ? -2.980 -7.542 12.897 1.00 45.49 336 SER A O 1
ATOM 926 N N . VAL A 1 120 ? -3.964 -8.978 14.314 1.00 42.79 337 VAL A N 1
ATOM 927 C CA . VAL A 1 120 ? -2.786 -9.846 14.373 1.00 44.30 337 VAL A CA 1
ATOM 928 C C . VAL A 1 120 ? -2.903 -11.057 13.453 1.00 46.99 337 VAL A C 1
ATOM 929 O O . VAL A 1 120 ? -1.934 -11.822 13.320 1.00 49.12 337 VAL A O 1
ATOM 933 N N . LEU A 1 121 ? -4.050 -11.252 12.811 1.00 45.72 338 LEU A N 1
ATOM 934 C CA . LEU A 1 121 ? -4.197 -12.370 11.885 1.00 46.78 338 LEU A CA 1
ATOM 935 C C . LEU A 1 121 ? -3.142 -12.395 10.784 1.00 48.99 338 LEU A C 1
ATOM 936 O O . LEU A 1 121 ? -2.678 -13.497 10.447 1.00 50.87 338 LEU A O 1
ATOM 941 N N . PRO A 1 122 ? -2.749 -11.274 10.163 1.00 50.20 339 PRO A N 1
ATOM 942 C CA . PRO A 1 122 ? -1.723 -11.369 9.113 1.00 52.87 339 PRO A CA 1
ATOM 943 C C . PRO A 1 122 ? -0.412 -11.946 9.615 1.00 55.67 339 PRO A C 1
ATOM 944 O O . PRO A 1 122 ? 0.218 -12.753 8.918 1.00 56.29 339 PRO A O 1
ATOM 948 N N . GLU A 1 123 ? 0.020 -11.557 10.815 1.00 53.64 340 GLU A N 1
ATOM 949 C CA . GLU A 1 123 ? 1.276 -12.084 11.332 1.00 57.68 340 GLU A CA 1
ATOM 950 C C . GLU A 1 123 ? 1.167 -13.577 11.639 1.00 57.61 340 GLU A C 1
ATOM 951 O O . GLU A 1 123 ? 2.124 -14.334 11.424 1.00 58.80 340 GLU A O 1
ATOM 957 N N . LEU A 1 124 ? 0.004 -14.023 12.116 1.00 55.30 341 LEU A N 1
ATOM 958 C CA . LEU A 1 124 ? -0.189 -15.446 12.382 1.00 56.17 341 LEU A CA 1
ATOM 959 C C . LEU A 1 124 ? -0.185 -16.261 11.092 1.00 56.77 341 LEU A C 1
ATOM 960 O O . LEU A 1 124 ? 0.431 -17.334 11.030 1.00 57.86 341 LEU A O 1
ATOM 965 N N . ILE A 1 125 ? -0.870 -15.770 10.054 1.00 56.37 342 ILE A N 1
ATOM 966 C CA . ILE A 1 125 ? -0.912 -16.467 8.769 1.00 57.31 342 ILE A CA 1
ATOM 967 C C . ILE A 1 125 ? 0.485 -16.587 8.180 1.00 57.27 342 ILE A C 1
ATOM 968 O O . ILE A 1 125 ? 0.851 -17.617 7.599 1.00 57.84 342 ILE A O 1
ATOM 973 N N . SER A 1 126 ? 1.283 -15.532 8.331 1.00 57.00 343 SER A N 1
ATOM 974 C CA . SER A 1 126 ? 2.574 -15.429 7.660 1.00 57.64 343 SER A CA 1
ATOM 975 C C . SER A 1 126 ? 3.508 -16.587 7.996 1.00 58.35 343 SER A C 1
ATOM 976 O O . SER A 1 126 ? 4.274 -17.028 7.132 1.00 58.98 343 SER A O 1
ATOM 979 N N . SER A 1 127 ? 3.472 -17.090 9.225 1.00 56.68 344 SER A N 1
ATOM 980 C CA . SER A 1 127 ? 4.381 -18.160 9.619 1.00 58.56 344 SER A CA 1
ATOM 981 C C . SER A 1 127 ? 3.806 -19.556 9.392 1.00 60.69 344 SER A C 1
ATOM 982 O O . SER A 1 127 ? 4.483 -20.541 9.710 1.00 63.00 344 SER A O 1
ATOM 985 N N . THR A 1 128 ? 2.605 -19.665 8.822 1.00 59.26 345 THR A N 1
ATOM 986 C CA . THR A 1 128 ? 1.857 -20.915 8.778 1.00 59.05 345 THR A CA 1
ATOM 987 C C . THR A 1 128 ? 2.061 -21.620 7.441 1.00 59.95 345 THR A C 1
ATOM 988 O O . THR A 1 128 ? 2.171 -20.972 6.393 1.00 59.12 345 THR A O 1
ATOM 992 N N . THR A 1 129 ? 2.130 -22.951 7.487 1.00 59.93 346 THR A N 1
ATOM 993 C CA . THR A 1 129 ? 2.115 -23.758 6.275 1.00 60.68 346 THR A CA 1
ATOM 994 C C . THR A 1 129 ? 0.671 -23.994 5.855 1.00 61.13 346 THR A C 1
ATOM 995 O O . THR A 1 129 ? -0.093 -24.650 6.571 1.00 61.58 346 THR A O 1
ATOM 999 N N . MET A 1 130 ? 0.298 -23.452 4.701 1.00 59.65 347 MET A N 1
ATOM 1000 C CA . MET A 1 130 ? -1.052 -23.585 4.183 1.00 59.96 347 MET A CA 1
ATOM 1001 C C . MET A 1 130 ? -1.009 -23.291 2.694 1.00 58.83 347 MET A C 1
ATOM 1002 O O . MET A 1 130 ? -0.068 -22.670 2.197 1.00 58.04 347 MET A O 1
ATOM 1007 N N . ASP A 1 131 ? -2.038 -23.752 1.988 1.00 59.23 348 ASP A N 1
ATOM 1008 C CA . ASP A 1 131 ? -2.176 -23.458 0.567 1.00 57.98 348 ASP A CA 1
ATOM 1009 C C . ASP A 1 131 ? -2.426 -21.972 0.341 1.00 57.08 348 ASP A C 1
ATOM 1010 O O . ASP A 1 131 ? -3.159 -21.329 1.097 1.00 56.66 348 ASP A O 1
ATOM 1015 N N . LEU A 1 132 ? -1.819 -21.432 -0.720 1.00 57.98 349 LEU A N 1
ATOM 1016 C CA . LEU A 1 132 ? -1.981 -20.016 -1.039 1.00 57.80 349 LEU A CA 1
ATOM 1017 C C . LEU A 1 132 ? -3.450 -19.647 -1.215 1.00 58.01 349 LEU A C 1
ATOM 1018 O O . LEU A 1 132 ? -3.898 -18.593 -0.748 1.00 56.05 349 LEU A O 1
ATOM 1023 N N . GLN A 1 133 ? -4.217 -20.509 -1.881 1.00 58.17 350 GLN A N 1
ATOM 1024 C CA . GLN A 1 133 ? -5.630 -20.231 -2.088 1.00 58.48 350 GLN A CA 1
ATOM 1025 C C . GLN A 1 133 ? -6.403 -20.248 -0.777 1.00 59.21 350 GLN A C 1
ATOM 1026 O O . GLN A 1 133 ? -7.364 -19.487 -0.619 1.00 58.15 350 GLN A O 1
ATOM 1032 N N . SER A 1 134 ? -6.002 -21.093 0.172 1.00 59.29 351 SER A N 1
ATOM 1033 C CA . SER A 1 134 ? -6.636 -21.059 1.483 1.00 59.85 351 SER A CA 1
ATOM 1034 C C . SER A 1 134 ? -6.348 -19.741 2.193 1.00 57.32 351 SER A C 1
ATOM 1035 O O . SER A 1 134 ? -7.219 -19.188 2.874 1.00 57.46 351 SER A O 1
ATOM 1038 N N . CYS A 1 135 ? -5.141 -19.203 2.025 1.00 55.00 352 CYS A N 1
ATOM 1039 C CA . CYS A 1 135 ? -4.832 -17.907 2.621 1.00 54.08 352 CYS A CA 1
ATOM 1040 C C . CYS A 1 135 ? -5.628 -16.784 1.956 1.00 52.42 352 CYS A C 1
ATOM 1041 O O . CYS A 1 135 ? -6.121 -15.877 2.636 1.00 49.75 352 CYS A O 1
ATOM 1044 N N . GLN A 1 136 ? -5.772 -16.833 0.629 1.00 52.75 353 GLN A N 1
ATOM 1045 C CA . GLN A 1 136 ? -6.490 -15.782 -0.086 1.00 52.25 353 GLN A CA 1
ATOM 1046 C C . GLN A 1 136 ? -7.966 -15.765 0.294 1.00 52.91 353 GLN A C 1
ATOM 1047 O O . GLN A 1 136 ? -8.571 -14.691 0.412 1.00 52.08 353 GLN A O 1
ATOM 1053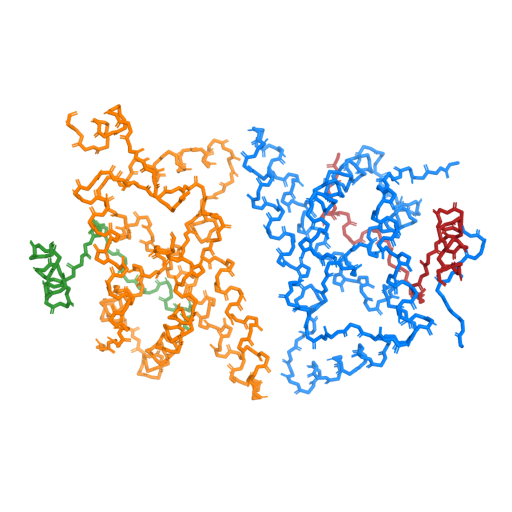 N N . LEU A 1 137 ? -8.566 -16.945 0.487 1.00 52.89 354 LEU A N 1
ATOM 1054 C CA . LEU A 1 137 ? -9.936 -17.010 0.985 1.00 52.45 354 LEU A CA 1
ATOM 1055 C C . LEU A 1 137 ? -10.022 -16.427 2.389 1.00 50.50 354 LEU A C 1
ATOM 1056 O O . LEU A 1 137 ? -10.898 -15.608 2.679 1.00 49.54 354 LEU A O 1
ATOM 1061 N N . LEU A 1 138 ? -9.108 -16.838 3.272 1.00 50.75 355 LEU A N 1
ATOM 1062 C CA . LEU A 1 138 ? -9.038 -16.271 4.617 1.00 49.68 355 LEU A CA 1
ATOM 1063 C C . LEU A 1 138 ? -8.954 -14.748 4.587 1.00 48.79 355 LEU A C 1
ATOM 1064 O O . LEU A 1 138 ? -9.625 -14.064 5.368 1.00 47.73 355 LEU A O 1
ATOM 1069 N N . ILE A 1 139 ? -8.127 -14.198 3.696 1.00 49.62 356 ILE A N 1
ATOM 1070 C CA . ILE A 1 139 ? -8.026 -12.744 3.606 1.00 50.51 356 ILE A CA 1
ATOM 1071 C C . ILE A 1 139 ? -9.331 -12.152 3.086 1.00 50.14 356 ILE A C 1
ATOM 1072 O O . ILE A 1 139 ? -9.811 -11.138 3.603 1.00 49.27 356 ILE A O 1
ATOM 1077 N N . LYS A 1 140 ? -9.926 -12.778 2.081 1.00 48.74 357 LYS A N 1
ATOM 1078 C CA . LYS A 1 140 ? -11.162 -12.254 1.511 1.00 50.03 357 LYS A CA 1
ATOM 1079 C C . LYS A 1 140 ? -12.298 -12.239 2.526 1.00 47.33 357 LYS A C 1
ATOM 1080 O O . LYS A 1 140 ? -12.994 -11.233 2.667 1.00 45.16 357 LYS A O 1
ATOM 1086 N N . GLN A 1 141 ? -12.487 -13.344 3.236 1.00 47.51 358 GLN A N 1
ATOM 1087 C CA . GLN A 1 141 ? -13.581 -13.455 4.200 1.00 47.15 358 GLN A CA 1
ATOM 1088 C C . GLN A 1 141 ? -13.427 -12.448 5.327 1.00 45.89 358 GLN A C 1
ATOM 1089 O O . GLN A 1 141 ? -14.417 -11.876 5.797 1.00 44.66 358 GLN A O 1
ATOM 1095 N N . THR A 1 142 ? -12.184 -12.205 5.757 1.00 46.99 359 THR A N 1
ATOM 1096 C CA . THR A 1 142 ? -11.927 -11.251 6.831 1.00 46.04 359 THR A CA 1
ATOM 1097 C C . THR A 1 142 ? -12.190 -9.821 6.376 1.00 45.02 359 THR A C 1
ATOM 1098 O O . THR A 1 142 ? -12.746 -9.015 7.131 1.00 44.21 359 THR A O 1
ATOM 1102 N N . GLU A 1 143 ? -11.798 -9.486 5.149 1.00 44.46 360 GLU A N 1
ATOM 1103 C CA . GLU A 1 143 ? -12.063 -8.144 4.643 1.00 46.68 360 GLU A CA 1
ATOM 1104 C C . GLU A 1 143 ? -13.559 -7.915 4.461 1.00 45.11 360 GLU A C 1
ATOM 1105 O O . GLU A 1 143 ? -14.062 -6.810 4.708 1.00 44.62 360 GLU A O 1
ATOM 1111 N N . ASP A 1 144 ? -14.287 -8.952 4.042 1.00 44.95 361 ASP A N 1
ATOM 1112 C CA . ASP A 1 144 ? -15.743 -8.865 4.004 1.00 44.20 361 ASP A CA 1
ATOM 1113 C C . ASP A 1 144 ? -16.298 -8.607 5.397 1.00 44.79 361 ASP A C 1
ATOM 1114 O O . ASP A 1 144 ? -17.120 -7.707 5.598 1.00 43.67 361 ASP A O 1
ATOM 1119 N N . PHE A 1 145 ? -15.849 -9.388 6.386 1.00 44.48 362 PHE A N 1
ATOM 1120 C CA . PHE A 1 145 ? -16.307 -9.150 7.750 1.00 44.52 362 PHE A CA 1
ATOM 1121 C C . PHE A 1 145 ? -15.966 -7.732 8.197 1.00 44.88 362 PHE A C 1
ATOM 1122 O O . PHE A 1 145 ? -16.792 -7.054 8.819 1.00 45.16 362 PHE A O 1
ATOM 1130 N N . LEU A 1 146 ? -14.779 -7.243 7.824 1.00 45.47 363 LEU A N 1
ATOM 1131 C CA . LEU A 1 146 ? -14.332 -5.930 8.275 1.00 45.55 363 LEU A CA 1
ATOM 1132 C C . LEU A 1 146 ? -15.234 -4.816 7.752 1.00 46.17 363 LEU A C 1
ATOM 1133 O O . LEU A 1 146 ? -15.584 -3.897 8.499 1.00 46.65 363 LEU A O 1
ATOM 1138 N N . VAL A 1 147 ? -15.616 -4.868 6.469 1.00 45.42 364 VAL A N 1
ATOM 1139 C CA . VAL A 1 147 ? -16.459 -3.798 5.937 1.00 47.32 364 VAL A CA 1
ATOM 1140 C C . VAL A 1 147 ? -17.887 -3.897 6.464 1.00 48.94 364 VAL A C 1
ATOM 1141 O O . VAL A 1 147 ? -18.607 -2.892 6.484 1.00 49.36 364 VAL A O 1
ATOM 1145 N N . TRP A 1 148 ? -18.307 -5.084 6.909 1.00 49.81 365 TRP A N 1
ATOM 1146 C CA . TRP A 1 148 ? -19.559 -5.222 7.651 1.00 50.21 365 TRP A CA 1
ATOM 1147 C C . TRP A 1 148 ? -19.436 -4.630 9.056 1.00 51.10 365 TRP A C 1
ATOM 1148 O O . TRP A 1 148 ? -20.373 -3.995 9.554 1.00 52.00 365 TRP A O 1
ATOM 1159 N N . LEU A 1 149 ? -18.283 -4.826 9.704 1.00 47.98 366 LEU A N 1
ATOM 1160 C CA . LEU A 1 149 ? -18.039 -4.227 11.014 1.00 48.88 366 LEU A CA 1
ATOM 1161 C C . LEU A 1 149 ? -18.008 -2.707 10.923 1.00 50.19 366 LEU A C 1
ATOM 1162 O O . LEU A 1 149 ? -18.577 -2.012 11.772 1.00 50.38 366 LEU A O 1
ATOM 1167 N N . LEU A 1 150 ? -17.314 -2.176 9.915 1.00 51.43 367 LEU A N 1
ATOM 1168 C CA . LEU A 1 150 ? -17.307 -0.739 9.683 1.00 51.49 367 LEU A CA 1
ATOM 1169 C C . LEU A 1 150 ? -18.719 -0.226 9.443 1.00 53.85 367 LEU A C 1
ATOM 1170 O O . LEU A 1 150 ? -19.102 0.837 9.947 1.00 53.47 367 LEU A O 1
ATOM 1175 N N . MET A 1 151 ? -19.517 -0.996 8.694 1.00 52.09 368 MET A N 1
ATOM 1176 C CA . MET A 1 151 ? -20.914 -0.650 8.437 1.00 52.55 368 MET A CA 1
ATOM 1177 C C . ME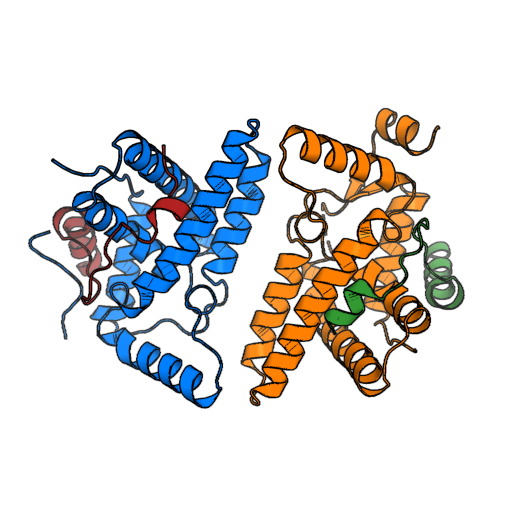T A 1 151 ? -21.703 -0.498 9.729 1.00 52.55 368 MET A C 1
ATOM 1178 O O . MET A 1 151 ? -22.663 0.275 9.780 1.00 55.88 368 MET A O 1
ATOM 1183 N N . HIS A 1 152 ? -21.303 -1.199 10.787 1.00 52.09 369 HIS A N 1
ATOM 1184 C CA . HIS A 1 152 ? -21.965 -1.107 12.081 1.00 53.33 369 HIS A CA 1
ATOM 1185 C C . HIS A 1 152 ? -21.068 -0.494 13.147 1.00 52.79 369 HIS A C 1
ATOM 1186 O O . 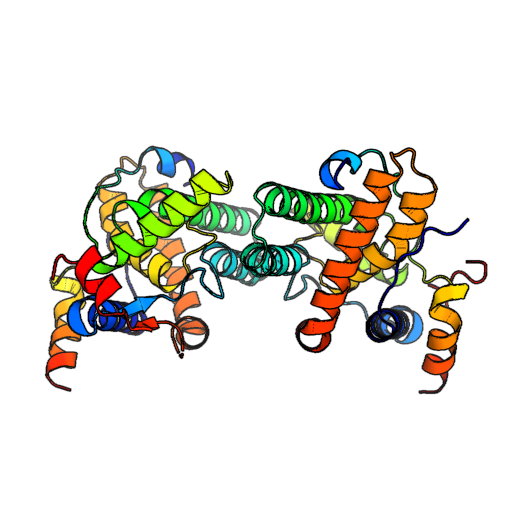HIS A 1 152 ? -21.220 -0.797 14.331 1.00 54.07 369 HIS A O 1
ATOM 1193 N N . VAL A 1 153 ? -20.151 0.392 12.744 1.00 54.77 370 VAL A N 1
ATOM 1194 C CA . VAL A 1 153 ? -19.144 0.903 13.678 1.00 55.17 370 VAL A CA 1
ATOM 1195 C C . VAL A 1 153 ? -19.799 1.653 14.831 1.00 55.73 370 VAL A C 1
ATOM 1196 O O . VAL A 1 153 ? -19.315 1.608 15.968 1.00 54.92 370 VAL A O 1
ATOM 1200 N N . ASP A 1 154 ? -20.928 2.306 14.581 1.00 56.25 371 ASP A N 1
ATOM 1201 C CA . ASP A 1 154 ? -21.599 3.014 15.660 1.00 56.85 371 ASP A CA 1
ATOM 1202 C C . ASP A 1 154 ? -22.339 2.055 16.582 1.00 56.54 371 ASP A C 1
ATOM 1203 O O . ASP A 1 154 ? -22.475 2.331 17.778 1.00 62.11 371 ASP A O 1
ATOM 1208 N N . GLU A 1 155 ? -22.792 0.915 16.060 1.00 55.59 372 GLU A N 1
ATOM 1209 C CA . GLU A 1 155 ? -23.478 -0.047 16.909 1.00 57.71 372 GLU A CA 1
ATOM 1210 C C . GLU A 1 155 ? -22.512 -0.715 17.884 1.00 56.53 372 GLU A C 1
ATOM 1211 O O . GLU A 1 155 ? -22.852 -0.927 19.050 1.00 59.27 372 GLU A O 1
ATOM 1217 N N . TYR A 1 156 ? -21.299 -1.036 17.447 1.00 56.85 373 TYR A N 1
ATOM 1218 C CA . TYR A 1 156 ? -20.407 -1.806 18.304 1.00 55.33 373 TYR A CA 1
ATOM 1219 C C . TYR A 1 156 ? -19.336 -0.978 18.997 1.00 52.90 373 TYR A C 1
ATOM 1220 O O . TYR A 1 156 ? -18.960 -1.309 20.125 1.00 53.08 373 TYR A O 1
ATOM 1229 N N . PHE A 1 157 ? -18.861 0.102 18.385 1.00 53.03 374 PHE A N 1
ATOM 1230 C CA . PHE A 1 157 ? -17.807 0.923 18.998 1.00 53.12 374 PHE A CA 1
ATOM 1231 C C . PHE A 1 157 ? -18.284 2.352 19.265 1.00 56.12 374 PHE A C 1
ATOM 1232 O O . PHE A 1 157 ? -18.232 2.841 20.398 1.00 60.74 374 PHE A O 1
ATOM 1240 N N . GLN A 1 176 ? 4.363 1.398 32.643 1.00 75.37 393 GLN A N 1
ATOM 1241 C CA . GLN A 1 176 ? 3.564 2.601 32.466 1.00 76.34 393 GLN A CA 1
ATOM 1242 C C . GLN A 1 176 ? 3.259 2.841 30.984 1.00 72.58 393 GLN A C 1
ATOM 1243 O O . GLN A 1 176 ? 2.266 3.495 30.638 1.00 72.96 393 GLN A O 1
ATOM 1249 N N . TYR A 1 177 ? 4.106 2.294 30.112 1.00 65.38 394 TYR A N 1
ATOM 1250 C CA . TYR A 1 177 ? 3.914 2.376 28.670 1.00 59.67 394 TYR A CA 1
ATOM 1251 C C . TYR A 1 177 ? 3.992 0.981 28.069 1.00 57.20 394 TYR A C 1
ATOM 1252 O O . TYR A 1 177 ? 4.940 0.237 28.338 1.00 56.96 394 TYR A O 1
ATOM 1261 N N . GLU A 1 178 ? 2.992 0.625 27.265 1.00 52.60 395 GLU A N 1
ATOM 1262 C CA . GLU A 1 178 ? 2.942 -0.686 26.637 1.00 49.32 395 GLU A CA 1
ATOM 1263 C C . GLU A 1 178 ? 2.108 -0.582 25.372 1.00 48.52 395 GLU A C 1
ATOM 1264 O O . GLU A 1 178 ? 1.451 0.432 25.122 1.00 49.41 395 GLU A O 1
ATOM 1270 N N . GLY A 1 179 ? 2.130 -1.651 24.577 1.00 45.37 396 GLY A N 1
ATOM 1271 C CA . GLY A 1 179 ? 1.161 -1.844 23.518 1.00 44.94 396 GLY A CA 1
ATOM 1272 C C . GLY A 1 179 ? 1.536 -1.341 22.141 1.00 45.29 396 GLY A C 1
ATOM 1273 O O . GLY A 1 179 ? 0.656 -1.265 21.273 1.00 45.20 396 GLY A O 1
ATOM 1274 N N . VAL A 1 180 ? 2.799 -1.002 21.905 1.00 44.35 397 VAL A N 1
ATOM 1275 C CA . VAL A 1 180 ? 3.281 -0.614 20.585 1.00 45.24 397 VAL A CA 1
ATOM 1276 C C . VAL A 1 180 ? 4.562 -1.385 20.288 1.00 45.01 397 VAL A C 1
ATOM 1277 O O . VAL A 1 180 ? 5.469 -1.438 21.127 1.00 44.04 397 VAL A O 1
ATOM 1281 N N . ALA A 1 181 ? 4.628 -1.996 19.108 1.00 47.09 398 ALA A N 1
ATOM 1282 C CA . ALA A 1 181 ? 5.815 -2.714 18.645 1.00 47.99 398 ALA A CA 1
ATOM 1283 C C . ALA A 1 181 ? 6.483 -1.834 17.595 1.00 48.73 398 ALA A C 1
ATOM 1284 O O . ALA A 1 181 ? 6.055 -1.797 16.438 1.00 48.99 398 ALA A O 1
ATOM 1286 N N . LEU A 1 182 ? 7.543 -1.135 18.002 1.00 46.55 399 LEU A N 1
ATOM 1287 C CA . LEU A 1 182 ? 8.144 -0.126 17.135 1.00 46.71 399 LEU A CA 1
ATOM 1288 C C . LEU A 1 182 ? 8.794 -0.736 15.898 1.00 47.22 399 LEU A C 1
ATOM 1289 O O . LEU A 1 182 ? 8.911 -0.061 14.867 1.00 47.02 399 LEU A O 1
ATOM 1294 N N . GLY A 1 183 ? 9.251 -1.982 15.982 1.00 48.37 400 GLY A N 1
ATOM 1295 C CA . GLY A 1 183 ? 9.884 -2.635 14.857 1.00 48.85 400 GLY A CA 1
ATOM 1296 C C . GLY A 1 183 ? 8.943 -3.380 13.938 1.00 52.41 400 GLY A C 1
ATOM 1297 O O . GLY A 1 183 ? 9.392 -4.065 13.015 1.00 52.91 400 GLY A O 1
ATOM 1298 N N . MET A 1 184 ? 7.645 -3.257 14.146 1.00 53.66 401 MET A N 1
ATOM 1299 C CA . MET A 1 184 ? 6.692 -4.025 13.378 1.00 53.96 401 MET A CA 1
ATOM 1300 C C . MET A 1 184 ? 5.893 -3.107 12.463 1.00 54.17 401 MET A C 1
ATOM 1301 O O . MET A 1 184 ? 5.320 -3.556 11.475 1.00 58.95 401 MET A O 1
ATOM 1306 N N . ILE B 1 3 ? -50.676 -28.836 34.622 1.00 83.16 220 ILE B N 1
ATOM 1307 C CA . ILE B 1 3 ? -49.777 -27.723 34.351 1.00 80.85 220 ILE B CA 1
ATOM 1308 C C . ILE B 1 3 ? -50.573 -26.443 34.136 1.00 80.04 220 ILE B C 1
ATOM 1309 O O . ILE B 1 3 ? -51.382 -26.350 33.212 1.00 78.64 220 ILE B O 1
ATOM 1311 N N . SER B 1 4 ? -50.345 -25.457 35.000 1.00 79.73 221 SER B N 1
ATOM 1312 C CA . SER B 1 4 ? -50.920 -24.128 34.849 1.00 77.01 221 SER B CA 1
ATOM 1313 C C . SER B 1 4 ? -49.785 -23.132 34.644 1.00 74.06 221 SER B C 1
ATOM 1314 O O . SER B 1 4 ? -48.762 -23.193 35.338 1.00 72.17 221 SER B O 1
ATOM 1317 N N . LEU B 1 5 ? -49.961 -22.227 33.686 1.00 74.39 222 LEU B N 1
ATOM 1318 C CA . LEU B 1 5 ? -48.925 -21.282 33.301 1.00 72.07 222 LEU B CA 1
ATOM 1319 C C . LEU B 1 5 ? -49.494 -19.872 33.355 1.00 71.25 222 LEU B C 1
ATOM 1320 O O . LEU B 1 5 ? -50.550 -19.605 32.778 1.00 71.06 222 LEU B O 1
ATOM 1325 N N . GLN B 1 6 ? -48.792 -18.970 34.033 1.00 74.86 223 GLN B N 1
ATOM 1326 C CA . GLN B 1 6 ? -49.226 -17.578 34.141 1.00 71.76 223 GLN B CA 1
ATOM 1327 C C . GLN B 1 6 ? -48.558 -16.775 33.031 1.00 69.70 223 GLN B C 1
ATOM 1328 O O . GLN B 1 6 ? -47.370 -16.447 33.118 1.00 68.03 223 GLN B O 1
ATOM 1330 N N . ILE B 1 7 ? -49.313 -16.457 31.988 1.00 63.70 224 ILE B N 1
ATOM 1331 C CA . ILE B 1 7 ? -48.827 -15.640 30.879 1.00 60.31 224 ILE B CA 1
ATOM 1332 C C . ILE B 1 7 ? -49.325 -14.212 31.092 1.00 58.51 224 ILE B C 1
ATOM 1333 O O . ILE B 1 7 ? -50.546 -14.004 31.149 1.00 58.97 224 ILE B O 1
ATOM 1338 N N . PRO B 1 8 ? -48.439 -13.224 31.207 1.00 55.84 225 PRO B N 1
ATOM 1339 C CA . PRO B 1 8 ? -48.884 -11.835 31.384 1.00 54.35 225 PRO B CA 1
ATOM 1340 C C . PRO B 1 8 ? -49.922 -11.440 30.345 1.00 54.64 225 PRO B C 1
ATOM 1341 O O . PRO B 1 8 ? -49.860 -11.861 29.189 1.00 54.99 225 PRO B O 1
ATOM 1345 N N . ILE B 1 9 ? -50.883 -10.615 30.768 1.00 54.23 226 ILE B N 1
ATOM 1346 C CA . ILE B 1 9 ? -51.965 -10.211 29.874 1.00 55.25 226 ILE B CA 1
ATOM 1347 C C . ILE B 1 9 ? -51.408 -9.494 28.644 1.00 53.60 226 ILE B C 1
ATOM 1348 O O . ILE B 1 9 ? -51.852 -9.736 27.512 1.00 52.13 226 ILE B O 1
ATOM 1353 N N . LYS B 1 10 ? -50.395 -8.642 28.839 1.00 54.62 227 LYS B N 1
ATOM 1354 C CA . LYS B 1 10 ? -49.798 -7.924 27.713 1.00 55.89 227 LYS B CA 1
ATOM 1355 C C . LYS B 1 10 ? -49.228 -8.890 26.682 1.00 52.38 227 LYS B C 1
ATOM 1356 O O . LYS B 1 10 ? -49.283 -8.622 25.476 1.00 52.63 227 LYS B O 1
ATOM 1362 N N . LEU B 1 11 ? -48.685 -10.024 27.131 1.00 52.75 228 LEU B N 1
ATOM 1363 C CA . LEU B 1 11 ? -48.175 -10.991 26.167 1.00 51.64 228 LEU B CA 1
ATOM 1364 C C . LEU B 1 11 ? -49.312 -11.789 25.538 1.00 50.47 228 LEU B C 1
ATOM 1365 O O . LEU B 1 11 ? -49.201 -12.226 24.387 1.00 48.69 228 LEU B O 1
ATOM 1370 N N . LYS B 1 12 ? -50.422 -11.958 26.259 1.00 50.17 229 LYS B N 1
ATOM 1371 C CA . LYS B 1 12 ? -51.602 -12.563 25.653 1.00 49.77 229 LYS B CA 1
ATOM 1372 C C . LYS B 1 12 ? -52.197 -11.645 24.593 1.00 47.37 229 LYS B C 1
ATOM 1373 O O . LYS B 1 12 ? -52.586 -12.111 23.517 1.00 45.59 229 LYS B O 1
ATOM 1379 N N . SER B 1 13 ? -52.229 -10.330 24.849 1.00 47.68 230 SER B N 1
ATOM 1380 C CA . SER B 1 13 ? -52.641 -9.402 23.796 1.00 47.08 230 SER B CA 1
ATOM 1381 C C . SER B 1 13 ? -51.750 -9.502 22.569 1.00 47.88 230 SER B C 1
ATOM 1382 O O . SER B 1 13 ? -52.239 -9.353 21.445 1.00 46.06 230 SER B O 1
ATOM 1385 N N . VAL B 1 14 ? -50.442 -9.728 22.754 1.00 46.80 231 VAL B N 1
ATOM 1386 C CA . VAL B 1 14 ? -49.567 -9.881 21.593 1.00 47.63 231 VAL B CA 1
ATOM 1387 C C . VAL B 1 14 ? -49.986 -11.101 20.777 1.00 47.04 231 VAL B C 1
ATOM 1388 O O . VAL B 1 14 ? -50.086 -11.039 19.545 1.00 47.11 231 VAL B O 1
ATOM 1392 N N . LEU B 1 15 ? -50.268 -12.220 21.453 1.00 45.85 232 LEU B N 1
ATOM 1393 C CA . LEU B 1 15 ? -50.724 -13.414 20.751 1.00 45.95 232 LEU B CA 1
ATOM 1394 C C . LEU B 1 15 ? -52.050 -13.190 20.038 1.00 45.31 232 LEU B C 1
ATOM 1395 O O . LEU B 1 15 ? -52.284 -13.777 18.974 1.00 43.06 232 LEU B O 1
ATOM 1400 N N . VAL B 1 16 ? -52.928 -12.357 20.609 1.00 45.50 233 VAL B N 1
ATOM 1401 C CA . VAL B 1 16 ? -54.227 -12.096 19.991 1.00 45.53 233 VAL B CA 1
ATOM 1402 C C . VAL B 1 16 ? -54.065 -11.173 18.784 1.00 46.22 233 VAL B C 1
ATOM 1403 O O . VAL B 1 16 ? -54.755 -11.330 17.766 1.00 45.57 233 VAL B O 1
ATOM 1407 N N . ASP B 1 17 ? -53.143 -10.204 18.870 1.00 46.01 234 ASP B N 1
ATOM 1408 C CA . ASP B 1 17 ? -52.801 -9.390 17.706 1.00 44.95 234 ASP B CA 1
ATOM 1409 C C . ASP B 1 17 ? -52.257 -10.267 16.592 1.00 45.24 234 ASP B C 1
ATOM 1410 O O . ASP B 1 17 ? -52.647 -10.135 15.425 1.00 45.66 234 ASP B O 1
ATOM 1415 N N . ASP B 1 18 ? -51.328 -11.154 16.943 1.00 45.95 235 ASP B N 1
ATOM 1416 C CA . ASP B 1 18 ? -50.745 -12.086 15.989 1.00 46.36 235 ASP B CA 1
ATOM 1417 C C . ASP B 1 18 ? -51.848 -12.882 15.290 1.00 44.95 235 ASP B C 1
ATOM 1418 O O . ASP B 1 18 ? -51.984 -12.842 14.062 1.00 44.95 235 ASP B O 1
ATOM 1423 N N . TRP B 1 19 ? -52.676 -13.573 16.078 1.00 45.81 236 TRP B N 1
ATOM 1424 C CA . TRP B 1 19 ? -53.861 -14.261 15.556 1.00 45.09 236 TRP B CA 1
ATOM 1425 C C . TRP B 1 19 ? -54.669 -13.377 14.610 1.00 45.38 236 TRP B C 1
ATOM 1426 O O . TRP B 1 19 ? -55.062 -13.805 13.516 1.00 44.76 236 TRP B O 1
ATOM 1437 N N . GLU B 1 20 ? -54.923 -12.133 15.012 1.00 44.20 237 GLU B N 1
ATOM 1438 C CA . GLU B 1 20 ? -55.687 -11.236 14.153 1.00 45.92 237 GLU B CA 1
ATOM 1439 C C . GLU B 1 20 ? -54.953 -10.930 12.850 1.00 47.51 237 GLU B C 1
ATOM 1440 O O . GLU B 1 20 ? -55.568 -10.939 11.777 1.00 47.08 237 GLU B O 1
ATOM 1446 N N . TYR B 1 21 ? -53.642 -10.659 12.918 1.00 48.65 238 TYR B N 1
ATOM 1447 C CA . TYR B 1 21 ? -52.895 -10.307 11.712 1.00 48.57 238 TYR B CA 1
ATOM 1448 C C . TYR B 1 21 ? -52.909 -11.442 10.699 1.00 48.34 238 TYR B C 1
ATOM 1449 O O . TYR B 1 21 ? -53.044 -11.208 9.494 1.00 48.91 238 TYR B O 1
ATOM 1458 N N . VAL B 1 22 ? -52.790 -12.682 11.172 1.00 47.71 239 VAL B N 1
ATOM 1459 C CA . VAL B 1 22 ? -52.701 -13.825 10.270 1.00 48.52 239 VAL B CA 1
ATOM 1460 C C . VAL B 1 22 ? -54.089 -14.296 9.832 1.00 49.16 239 VAL B C 1
ATOM 1461 O O . VAL B 1 22 ? -54.353 -14.424 8.632 1.00 50.10 239 VAL B O 1
ATOM 1465 N N . THR B 1 23 ? -55.002 -14.570 10.779 1.00 46.82 240 THR B N 1
ATOM 1466 C CA . THR B 1 23 ? -56.246 -15.217 10.354 1.00 49.34 240 THR B CA 1
ATOM 1467 C C . THR B 1 23 ? -57.217 -14.233 9.708 1.00 49.39 240 THR B C 1
ATOM 1468 O O . THR B 1 23 ? -57.989 -14.627 8.825 1.00 51.03 240 THR B O 1
ATOM 1472 N N . LYS B 1 24 ? -57.198 -12.965 10.123 1.00 50.44 241 LYS B N 1
ATOM 1473 C CA . LYS B 1 24 ? -58.098 -11.954 9.574 1.00 50.67 241 LYS B CA 1
ATOM 1474 C C . LYS B 1 24 ? -57.428 -11.043 8.549 1.00 53.12 241 LYS B C 1
ATOM 1475 O O . LYS B 1 24 ? -57.963 -10.853 7.456 1.00 53.08 241 LYS B O 1
ATOM 1477 N N . ASP B 1 25 ? -56.262 -10.466 8.870 1.00 52.07 242 ASP B N 1
ATOM 1478 C CA . ASP B 1 25 ? -55.634 -9.531 7.938 1.00 53.28 242 ASP B CA 1
ATOM 1479 C C . ASP B 1 25 ? -54.821 -10.222 6.852 1.00 53.12 242 ASP B C 1
ATOM 1480 O O . ASP B 1 25 ? -54.373 -9.547 5.920 1.00 54.31 242 ASP B O 1
ATOM 1485 N N . LYS B 1 26 ? -54.618 -11.537 6.956 1.00 52.27 243 LYS B N 1
ATOM 1486 C CA . LYS B 1 26 ? -53.910 -12.325 5.944 1.00 52.95 243 LYS B CA 1
ATOM 1487 C C . LYS B 1 26 ? -52.442 -11.924 5.839 1.00 53.73 243 LYS B C 1
ATOM 1488 O O . LYS B 1 26 ? -51.854 -11.952 4.756 1.00 56.23 243 LYS B O 1
ATOM 1494 N N . LYS B 1 27 ? -51.838 -11.570 6.972 1.00 53.17 244 LYS B N 1
ATOM 1495 C CA . LYS B 1 27 ? -50.427 -11.210 7.035 1.00 55.05 244 LYS B CA 1
ATOM 1496 C C . LYS B 1 27 ? -49.584 -12.325 7.646 1.00 53.27 244 LYS B C 1
ATOM 1497 O O . LYS B 1 27 ? -50.033 -13.074 8.518 1.00 52.49 244 LYS B O 1
ATOM 1503 N N . ILE B 1 28 ? -48.342 -12.412 7.184 1.00 54.81 245 ILE B N 1
ATOM 1504 C CA . ILE B 1 28 ? -47.360 -13.334 7.728 1.00 54.27 245 ILE B CA 1
ATOM 1505 C C . ILE B 1 28 ? -46.148 -12.520 8.165 1.00 54.15 245 ILE B C 1
ATOM 1506 O O . ILE B 1 28 ? -45.992 -11.352 7.807 1.00 55.32 245 ILE B O 1
ATOM 1511 N N . CYS B 1 29 ? -45.312 -13.141 8.987 1.00 51.93 246 CYS B N 1
ATOM 1512 C CA . CYS B 1 29 ? -44.147 -12.457 9.521 1.00 53.74 246 CYS B CA 1
ATOM 1513 C C . CYS B 1 29 ? -43.059 -12.343 8.460 1.00 51.81 246 CYS B C 1
ATOM 1514 O O . CYS B 1 29 ? -42.933 -13.192 7.571 1.00 49.39 246 CYS B O 1
ATOM 1517 N N . ARG B 1 30 ? -42.285 -11.266 8.555 1.00 54.61 247 ARG B N 1
ATOM 1518 C CA . ARG B 1 30 ? -41.023 -11.164 7.830 1.00 53.72 247 ARG B CA 1
ATOM 1519 C C . ARG B 1 30 ? -40.078 -12.265 8.294 1.00 50.78 247 ARG B C 1
ATOM 1520 O O . ARG B 1 30 ? -39.802 -12.383 9.493 1.00 50.06 247 ARG B O 1
ATOM 1528 N N . LEU B 1 31 ? -39.576 -13.065 7.350 1.00 50.09 248 LEU B N 1
ATOM 1529 C CA . LEU B 1 31 ? -38.662 -14.150 7.674 1.00 49.59 248 LEU B CA 1
ATOM 1530 C C . LEU B 1 31 ? -37.465 -14.158 6.723 1.00 49.76 248 LEU B C 1
ATOM 1531 O O . LEU B 1 31 ? -37.627 -13.913 5.523 1.00 49.11 248 LEU B O 1
ATOM 1536 N N . PRO B 1 32 ? -36.248 -14.436 7.221 1.00 50.35 249 PRO B N 1
ATOM 1537 C CA . PRO B 1 32 ? -35.833 -14.684 8.616 1.00 49.05 249 PRO B CA 1
ATOM 1538 C C . PRO B 1 32 ? -36.061 -13.479 9.525 1.00 49.23 249 PRO B C 1
ATOM 1539 O O . PRO B 1 32 ? -35.997 -12.329 9.085 1.00 49.85 249 PRO B O 1
ATOM 1543 N N . ALA B 1 33 ? -36.328 -13.720 10.804 1.00 48.59 250 ALA B N 1
ATOM 1544 C CA . ALA B 1 33 ? -36.551 -12.629 11.739 1.00 49.07 250 ALA B CA 1
ATOM 1545 C C . ALA B 1 33 ? -35.283 -11.807 11.916 1.00 50.62 250 ALA B C 1
ATOM 1546 O O . ALA B 1 33 ? -34.165 -12.303 11.748 1.00 51.83 250 ALA B O 1
ATOM 1548 N N . ASP B 1 34 ? -35.469 -10.535 12.270 1.00 49.67 251 ASP B N 1
ATOM 1549 C CA . ASP B 1 34 ? -34.335 -9.678 12.585 1.00 51.06 251 ASP B CA 1
ATOM 1550 C C . ASP B 1 34 ? -33.610 -10.176 13.829 1.00 49.86 251 ASP B C 1
ATOM 1551 O O . ASP B 1 34 ? -32.381 -10.090 13.924 1.00 49.01 251 ASP B O 1
ATOM 1556 N N . VAL B 1 35 ? -34.361 -10.695 14.795 1.00 48.61 252 VAL B N 1
ATOM 1557 C CA . VAL B 1 35 ? -33.816 -11.257 16.023 1.00 47.11 252 VAL B CA 1
ATOM 1558 C C . VAL B 1 35 ? -34.437 -12.633 16.183 1.00 46.88 252 VAL B C 1
ATOM 1559 O O . VAL B 1 35 ? -35.641 -12.748 16.453 1.00 47.15 252 VAL B O 1
ATOM 1563 N N . THR B 1 36 ? -33.633 -13.675 16.001 1.00 45.51 253 THR B N 1
ATOM 1564 C CA . THR B 1 36 ? -34.185 -15.020 16.011 1.00 45.43 253 THR B CA 1
ATOM 1565 C C . THR B 1 36 ? -34.400 -15.519 17.439 1.00 44.56 253 THR B C 1
ATOM 1566 O O . THR B 1 36 ? -33.936 -14.924 18.422 1.00 43.75 253 THR B O 1
ATOM 1570 N N . VAL B 1 37 ? -35.139 -16.630 17.536 1.00 45.35 254 VAL B N 1
ATOM 1571 C CA . VAL B 1 37 ? -35.303 -17.342 18.806 1.00 45.06 254 VAL B CA 1
ATOM 1572 C C . VAL B 1 37 ? -33.955 -17.542 19.489 1.00 43.33 254 VAL B C 1
ATOM 1573 O O . VAL B 1 37 ? -33.808 -17.302 20.695 1.00 42.09 254 VAL B O 1
ATOM 1577 N N . GLU B 1 38 ? -32.947 -17.972 18.725 1.00 43.94 255 GLU B N 1
ATOM 1578 C CA . GLU B 1 38 ? -31.621 -18.204 19.294 1.00 43.81 255 GLU B CA 1
ATOM 1579 C C . GLU B 1 38 ? -31.050 -16.937 19.924 1.00 42.85 255 GLU B C 1
ATOM 1580 O O . GLU B 1 38 ? -30.539 -16.972 21.047 1.00 42.30 255 GLU B O 1
ATOM 1586 N N . MET B 1 39 ? -31.136 -15.800 19.223 1.00 42.00 256 MET B N 1
ATOM 1587 C CA . MET B 1 39 ? -30.573 -14.568 19.776 1.00 42.30 256 MET B CA 1
ATOM 1588 C C . MET B 1 39 ? -31.369 -14.061 20.974 1.00 44.08 256 MET B C 1
ATOM 1589 O O . MET B 1 39 ? -30.787 -13.490 21.909 1.00 44.68 256 MET B O 1
ATOM 1594 N N . VAL B 1 40 ? -32.697 -14.239 20.964 1.00 44.70 257 VAL B N 1
ATOM 1595 C CA . VAL B 1 40 ? -33.505 -13.835 22.114 1.00 45.70 257 VAL B CA 1
ATOM 1596 C C . VAL B 1 40 ? -33.092 -14.621 23.348 1.00 44.94 257 VAL B C 1
ATOM 1597 O O . VAL B 1 40 ? -32.776 -14.048 24.397 1.00 45.84 257 VAL B O 1
ATOM 1601 N N . LEU B 1 41 ? -33.106 -15.951 23.242 1.00 43.94 258 LEU B N 1
ATOM 1602 C CA . LEU B 1 41 ? -32.730 -16.780 24.379 1.00 45.47 258 LEU B CA 1
ATOM 1603 C C . LEU B 1 41 ? -31.253 -16.599 24.752 1.00 47.19 258 LEU B C 1
ATOM 1604 O O . LEU B 1 41 ? -30.915 -16.639 25.940 1.00 47.35 258 LEU B O 1
ATOM 1609 N N . ASN B 1 42 ? -30.361 -16.369 23.778 1.00 44.21 259 ASN B N 1
ATOM 1610 C CA . ASN B 1 42 ? -28.964 -16.107 24.146 1.00 46.74 259 ASN B CA 1
ATOM 1611 C C . ASN B 1 42 ? -28.839 -14.811 24.932 1.00 48.23 259 ASN B C 1
ATOM 1612 O O . ASN B 1 42 ? -28.162 -14.771 25.968 1.00 47.33 259 ASN B O 1
ATOM 1617 N N . LYS B 1 43 ? -29.499 -13.745 24.460 1.00 46.92 260 LYS B N 1
ATOM 1618 C CA . LYS B 1 43 ? -29.494 -12.487 25.197 1.00 47.47 260 LYS B CA 1
ATOM 1619 C C . LYS B 1 43 ? -30.065 -12.680 26.594 1.00 48.86 260 LYS B C 1
ATOM 1620 O O . LYS B 1 43 ? -29.552 -12.123 27.566 1.00 51.23 260 LYS B O 1
ATOM 1626 N N . TYR B 1 44 ? -31.115 -13.488 26.714 1.00 49.77 261 TYR B N 1
ATOM 1627 C CA . TYR B 1 44 ? -31.726 -13.739 28.012 1.00 49.92 261 TYR B CA 1
ATOM 1628 C C . TYR B 1 44 ? -30.761 -14.468 28.938 1.00 51.05 261 TYR B C 1
ATOM 1629 O O . TYR B 1 44 ? -30.472 -14.004 30.048 1.00 53.17 261 TYR B O 1
ATOM 1638 N N . GLU B 1 45 ? -30.253 -15.621 28.495 1.00 49.44 262 GLU B N 1
ATOM 1639 C CA . GLU B 1 45 ? -29.272 -16.346 29.293 1.00 52.37 262 GLU B CA 1
ATOM 1640 C C . GLU B 1 45 ? -28.069 -15.471 29.638 1.00 53.40 262 GLU B C 1
ATOM 1641 O O . GLU B 1 45 ? -27.480 -15.620 30.714 1.00 54.76 262 GLU B O 1
ATOM 1647 N N . HIS B 1 46 ? -27.704 -14.541 28.755 1.00 51.29 263 HIS B N 1
ATOM 1648 C CA . HIS B 1 46 ? -26.499 -13.744 28.986 1.00 53.67 263 HIS B CA 1
ATOM 1649 C C . HIS B 1 46 ? -26.730 -12.669 30.048 1.00 56.07 263 HIS B C 1
ATOM 1650 O O . HIS B 1 46 ? -25.852 -12.414 30.879 1.00 57.90 263 HIS B O 1
ATOM 1657 N N . GLU B 1 47 ? -27.901 -12.031 30.045 1.00 54.80 264 GLU B N 1
ATOM 1658 C CA . GLU B 1 47 ? -28.163 -10.975 31.022 1.00 58.23 264 GLU B CA 1
ATOM 1659 C C . GLU B 1 47 ? -28.368 -11.548 32.420 1.00 61.48 264 GLU B C 1
ATOM 1660 O O . GLU B 1 47 ? -27.768 -11.071 33.391 1.00 67.34 264 GLU B O 1
ATOM 1666 N N . VAL B 1 48 ? -29.214 -12.569 32.550 1.00 61.28 265 VAL B N 1
ATOM 1667 C CA . VAL B 1 48 ? -29.600 -12.981 33.893 1.00 66.50 265 VAL B CA 1
ATOM 1668 C C . VAL B 1 48 ? -28.577 -13.923 34.530 1.00 70.03 265 VAL B C 1
ATOM 1669 O O . VAL B 1 48 ? -28.487 -13.964 35.762 1.00 74.63 265 VAL B O 1
ATOM 1673 N N . SER B 1 49 ? -27.766 -14.642 33.740 1.00 66.55 266 SER B N 1
ATOM 1674 C CA . SER B 1 49 ? -26.676 -15.427 34.326 1.00 71.33 266 SER B CA 1
ATOM 1675 C C . SER B 1 49 ? -25.696 -14.555 35.103 1.00 75.49 266 SER B C 1
ATOM 1676 O O . SER B 1 49 ? -25.048 -15.030 36.045 1.00 77.58 266 SER B O 1
ATOM 1679 N N . GLN B 1 50 ? -25.560 -13.286 34.712 1.00 75.02 267 GLN B N 1
ATOM 1680 C CA . GLN B 1 50 ? -24.692 -12.368 35.434 1.00 76.99 267 GLN B CA 1
ATOM 1681 C C . GLN B 1 50 ? -25.204 -12.122 36.845 1.00 85.06 267 GLN B C 1
ATOM 1682 O O . GLN B 1 50 ? -24.417 -12.025 37.792 1.00 87.25 267 GLN B O 1
ATOM 1688 N N . GLU B 1 51 ? -26.521 -12.025 37.003 1.00 95.48 268 GLU B N 1
ATOM 1689 C CA . GLU B 1 51 ? -27.138 -11.702 38.281 1.00 94.94 268 GLU B CA 1
ATOM 1690 C C . GLU B 1 51 ? -27.404 -12.927 39.149 1.00 94.27 268 GLU B C 1
ATOM 1691 O O . GLU B 1 51 ? -27.893 -12.772 40.273 1.00 97.17 268 GLU B O 1
ATOM 1697 N N . LEU B 1 52 ? -27.073 -14.123 38.655 1.00 89.55 269 LEU B N 1
ATOM 1698 C CA . LEU B 1 52 ? -27.205 -15.346 39.454 1.00 88.80 269 LEU B CA 1
ATOM 1699 C C . LEU B 1 52 ? -25.878 -15.577 40.195 1.00 92.89 269 LEU B C 1
ATOM 1700 O O . LEU B 1 52 ? -24.816 -15.388 39.606 1.00 91.90 269 LEU B O 1
ATOM 1705 N N . GLU B 1 53 ? -25.915 -15.975 41.465 1.00 94.84 270 GLU B N 1
ATOM 1706 C CA . GLU B 1 53 ? -24.727 -16.163 42.293 1.00 94.54 270 GLU B CA 1
ATOM 1707 C C . GLU B 1 53 ? -24.286 -17.620 42.372 1.00 96.75 270 GLU B C 1
ATOM 1708 O O . GLU B 1 53 ? -23.093 -17.912 42.255 1.00 98.62 270 GLU B O 1
ATOM 1710 N N . SER B 1 54 ? -25.226 -18.542 42.562 1.00 99.75 271 SER B N 1
ATOM 1711 C CA . SER B 1 54 ? -24.881 -19.947 42.695 1.00 103.07 271 SER B CA 1
ATOM 1712 C C . SER B 1 54 ? -24.507 -20.546 41.339 1.00 104.90 271 SER B C 1
ATOM 1713 O O . SER B 1 54 ? -25.043 -20.140 40.304 1.00 100.53 271 SER B O 1
ATOM 1716 N N . PRO B 1 55 ? -23.592 -21.523 41.316 1.00 120.18 272 PRO B N 1
ATOM 1717 C CA . PRO B 1 55 ? -23.240 -22.167 40.041 1.00 116.03 272 PRO B CA 1
ATOM 1718 C C . PRO B 1 55 ? -24.277 -23.160 39.541 1.00 111.80 272 PRO B C 1
ATOM 1719 O O . PRO B 1 55 ? -24.246 -23.511 38.354 1.00 111.94 272 PRO B O 1
ATOM 1723 N N . GLY B 1 56 ? -25.178 -23.632 40.398 1.00 105.37 273 GLY B N 1
ATOM 1724 C CA . GLY B 1 56 ? -26.253 -24.497 39.958 1.00 96.50 273 GLY B CA 1
ATOM 1725 C C . GLY B 1 56 ? -27.372 -23.681 39.348 1.00 88.48 273 GLY B C 1
ATOM 1726 O O . GLY B 1 56 ? -27.992 -24.086 38.361 1.00 82.47 273 GLY B O 1
ATOM 1727 N N . SER B 1 57 ? -27.639 -22.521 39.952 1.00 93.03 274 SER B N 1
ATOM 1728 C CA . SER B 1 57 ? -28.551 -21.548 39.362 1.00 87.06 274 SER B CA 1
ATOM 1729 C C . SER B 1 57 ? -28.202 -21.280 37.903 1.00 83.42 274 SER B C 1
ATOM 1730 O O . SER B 1 57 ? -29.067 -21.329 37.021 1.00 79.12 274 SER B O 1
ATOM 1733 N N . GLN B 1 58 ? -26.924 -20.996 37.634 1.00 82.01 275 GLN B N 1
ATOM 1734 C CA . GLN B 1 58 ? -26.501 -20.671 36.281 1.00 78.58 275 GLN B CA 1
ATOM 1735 C C . GLN B 1 58 ? -26.524 -21.883 35.361 1.00 75.05 275 GLN B C 1
ATOM 1736 O O . GLN B 1 58 ? -26.640 -21.712 34.145 1.00 70.67 275 GLN B O 1
ATOM 1742 N N . SER B 1 59 ? -26.422 -23.098 35.904 1.00 78.29 276 SER B N 1
ATOM 1743 C CA . SER B 1 59 ? -26.511 -24.279 35.051 1.00 76.39 276 SER B CA 1
ATOM 1744 C C . SER B 1 59 ? -27.963 -24.654 34.766 1.00 71.12 276 SER B C 1
ATOM 1745 O O . SER B 1 59 ? -28.280 -25.139 33.673 1.00 66.98 276 SER B O 1
ATOM 1748 N N . GLN B 1 60 ? -28.857 -24.435 35.734 1.00 72.10 277 GLN B N 1
ATOM 1749 C CA . GLN B 1 60 ? -30.278 -24.680 35.499 1.00 70.22 277 GLN B CA 1
ATOM 1750 C C . GLN B 1 60 ? -30.843 -23.691 34.487 1.00 65.44 277 GLN B C 1
ATOM 1751 O O . GLN B 1 60 ? -31.703 -24.048 33.673 1.00 60.99 277 GLN B O 1
ATOM 1757 N N . LEU B 1 61 ? -30.369 -22.443 34.531 1.00 66.52 278 LEU B N 1
ATOM 1758 C CA . LEU B 1 61 ? -30.730 -21.464 33.512 1.00 63.79 278 LEU B CA 1
ATOM 1759 C C . LEU B 1 61 ? -30.240 -21.898 32.140 1.00 60.66 278 LEU B C 1
ATOM 1760 O O . LEU B 1 61 ? -30.966 -21.802 31.142 1.00 59.01 278 LEU B O 1
ATOM 1765 N N . SER B 1 62 ? -29.000 -22.369 32.076 1.00 62.09 279 SER B N 1
ATOM 1766 C CA . SER B 1 62 ? -28.423 -22.792 30.808 1.00 61.21 279 SER B CA 1
ATOM 1767 C C . SER B 1 62 ? -29.141 -24.020 30.258 1.00 58.08 279 SER B C 1
ATOM 1768 O O . SER B 1 62 ? -29.329 -24.144 29.044 1.00 55.77 279 SER B O 1
ATOM 1771 N N . GLU B 1 63 ? -29.548 -24.938 31.135 1.00 58.36 280 GLU B N 1
ATOM 1772 C CA . GLU B 1 63 ? -30.264 -26.122 30.674 1.00 58.80 280 GLU B CA 1
ATOM 1773 C C . GLU B 1 63 ? -31.689 -25.786 30.256 1.00 57.07 280 GLU B C 1
ATOM 1774 O O . GLU B 1 63 ? -32.275 -26.491 29.425 1.00 56.01 280 GLU B O 1
ATOM 1776 N N . TYR B 1 64 ? -32.262 -24.721 30.817 1.00 56.52 281 TYR B N 1
ATOM 1777 C CA . TYR B 1 64 ? -33.603 -24.315 30.418 1.00 55.38 281 TYR B CA 1
ATOM 1778 C C . TYR B 1 64 ? -33.597 -23.694 29.025 1.00 54.36 281 TYR B C 1
ATOM 1779 O O . TYR B 1 64 ? -34.394 -24.081 28.164 1.00 53.00 281 TYR B O 1
ATOM 1788 N N . CYS B 1 65 ? -32.710 -22.720 28.789 1.00 54.88 282 CYS B N 1
ATOM 1789 C CA . CYS B 1 65 ? -32.650 -22.083 27.477 1.00 51.94 282 CYS B CA 1
ATOM 1790 C C . CYS B 1 65 ? -32.255 -23.088 26.404 1.00 51.98 282 CYS B C 1
ATOM 1791 O O . CYS B 1 65 ? -32.750 -23.032 25.272 1.00 51.78 282 CYS B O 1
ATOM 1794 N N . ALA B 1 66 ? -31.372 -24.023 26.743 1.00 54.29 283 ALA B N 1
ATOM 1795 C CA . ALA B 1 66 ? -31.010 -25.065 25.791 1.00 55.90 283 ALA B CA 1
ATOM 1796 C C . ALA B 1 66 ? -32.215 -25.937 25.462 1.00 54.87 283 ALA B C 1
ATOM 1797 O O . ALA B 1 66 ? -32.501 -26.204 24.289 1.00 54.18 283 ALA B O 1
ATOM 1799 N N . GLY B 1 67 ? -32.939 -26.382 26.491 1.00 53.95 284 GLY B N 1
ATOM 1800 C CA . GLY B 1 67 ? -34.130 -27.187 26.262 1.00 57.80 284 GLY B CA 1
ATOM 1801 C C . GLY B 1 67 ? -35.192 -26.450 25.468 1.00 53.64 284 GLY B C 1
ATOM 1802 O O . GLY B 1 67 ? -35.744 -26.987 24.506 1.00 54.06 284 GLY B O 1
ATOM 1803 N N . LEU B 1 68 ? -35.479 -25.202 25.852 1.00 53.74 285 LEU B N 1
ATOM 1804 C CA . LEU B 1 68 ? -36.450 -24.399 25.113 1.00 53.24 285 LEU B CA 1
ATOM 1805 C C . LEU B 1 68 ? -36.081 -24.284 23.636 1.00 53.64 285 LEU B C 1
ATOM 1806 O O . LEU B 1 68 ? -36.960 -24.284 22.769 1.00 53.60 285 LEU B O 1
ATOM 1811 N N . LYS B 1 69 ? -34.787 -24.178 23.325 1.00 51.12 286 LYS B N 1
ATOM 1812 C CA . LYS B 1 69 ? -34.384 -24.163 21.924 1.00 50.70 286 LYS B CA 1
ATOM 1813 C C . LYS B 1 69 ? -34.724 -25.487 21.250 1.00 51.79 286 LYS B C 1
ATOM 1814 O O . LYS B 1 69 ? -35.167 -25.508 20.094 1.00 51.31 286 LYS B O 1
ATOM 1820 N N . LEU B 1 70 ? -34.538 -26.603 21.963 1.00 52.51 287 LEU B N 1
ATOM 1821 C CA . LEU B 1 70 ? -34.837 -27.910 21.385 1.00 53.50 287 LEU B CA 1
ATOM 1822 C C . LEU B 1 70 ? -36.324 -28.047 21.081 1.00 53.35 287 LEU B C 1
ATOM 1823 O O . LEU B 1 70 ? -36.701 -28.412 19.962 1.00 52.44 287 LEU B O 1
ATOM 1828 N N . TYR B 1 71 ? -37.183 -27.747 22.065 1.00 53.20 288 TYR B N 1
ATOM 1829 C CA . TYR B 1 71 ? -38.626 -27.909 21.878 1.00 55.54 288 TYR B CA 1
ATOM 1830 C C . TYR B 1 71 ? -39.116 -27.101 20.684 1.00 52.62 288 TYR B C 1
ATOM 1831 O O . TYR B 1 71 ? -39.901 -27.601 19.871 1.00 51.70 288 TYR B O 1
ATOM 1840 N N . PHE B 1 72 ? -38.639 -25.859 20.549 1.00 52.48 289 PHE B N 1
ATOM 1841 C CA . PHE B 1 72 ? -39.048 -25.018 19.429 1.00 51.08 289 PHE B CA 1
ATOM 1842 C C . PHE B 1 72 ? -38.696 -25.659 18.096 1.00 52.02 289 PHE B C 1
ATOM 1843 O O . PHE B 1 72 ? -39.494 -25.626 17.156 1.00 50.74 289 PHE B O 1
ATOM 1851 N N . ASP B 1 73 ? -37.485 -26.216 17.979 1.00 52.27 290 ASP B N 1
ATOM 1852 C CA . ASP B 1 73 ? -37.090 -26.828 16.714 1.00 51.84 290 ASP B CA 1
ATOM 1853 C C . ASP B 1 73 ? -37.929 -28.060 16.408 1.00 52.88 290 ASP B C 1
ATOM 1854 O O . ASP B 1 73 ? -38.196 -28.349 15.237 1.00 54.33 290 ASP B O 1
ATOM 1859 N N . LYS B 1 74 ? -38.373 -28.780 17.442 1.00 52.73 291 LYS B N 1
ATOM 1860 C CA . LYS B 1 74 ? -39.232 -29.941 17.233 1.00 52.15 291 LYS B CA 1
ATOM 1861 C C . LYS B 1 74 ? -40.668 -29.534 16.917 1.00 52.37 291 LYS B C 1
ATOM 1862 O O . LYS B 1 74 ? -41.351 -30.205 16.132 1.00 53.53 291 LYS B O 1
ATOM 1864 N N . CYS B 1 75 ? -41.146 -28.441 17.509 1.00 52.16 292 CYS B N 1
ATOM 1865 C CA . CYS B 1 75 ? -42.560 -28.118 17.437 1.00 52.36 292 CYS B CA 1
ATOM 1866 C C . CYS B 1 75 ? -42.923 -27.130 16.338 1.00 52.19 292 CYS B C 1
ATOM 1867 O O . CYS B 1 75 ? -44.081 -27.123 15.907 1.00 51.65 292 CYS B O 1
ATOM 1870 N N . LEU B 1 76 ? -41.983 -26.299 15.879 1.00 50.14 293 LEU B N 1
ATOM 1871 C CA . LEU B 1 76 ? -42.345 -25.194 14.992 1.00 49.09 293 LEU B CA 1
ATOM 1872 C C . LEU B 1 76 ? -43.059 -25.691 13.740 1.00 50.33 293 LEU B C 1
ATOM 1873 O O . LEU B 1 76 ? -44.163 -25.238 13.424 1.00 51.53 293 LEU B O 1
ATOM 1878 N N . GLY B 1 77 ? -42.441 -26.613 13.005 1.00 50.81 294 GLY B N 1
ATOM 1879 C CA . GLY B 1 77 ? -43.011 -27.038 11.738 1.00 51.52 294 GLY B CA 1
ATOM 1880 C C . GLY B 1 77 ? -44.317 -27.786 11.870 1.00 53.35 294 GLY B C 1
ATOM 1881 O O . GLY B 1 77 ? -45.126 -27.782 10.933 1.00 53.00 294 GLY B O 1
ATOM 1882 N N . ASN B 1 78 ? -44.555 -28.410 13.015 1.00 53.41 295 ASN B N 1
ATOM 1883 C CA . ASN B 1 78 ? -45.713 -29.277 13.153 1.00 55.57 295 ASN B CA 1
ATOM 1884 C C . ASN B 1 78 ? -46.896 -28.640 13.865 1.00 56.78 295 ASN B C 1
ATOM 1885 O O . ASN B 1 78 ? -48.030 -29.071 13.636 1.00 58.60 295 ASN B O 1
ATOM 1890 N N . MET B 1 79 ? -46.684 -27.638 14.715 1.00 53.96 296 MET B N 1
ATOM 1891 C CA . MET B 1 79 ? -47.815 -27.128 15.477 1.00 53.85 296 MET B CA 1
ATOM 1892 C C . MET B 1 79 ? -47.776 -25.639 15.781 1.00 50.52 296 MET B C 1
ATOM 1893 O O . MET B 1 79 ? -48.712 -25.147 16.420 1.00 49.47 296 MET B O 1
ATOM 1898 N N . LEU B 1 80 ? -46.759 -24.894 15.353 1.00 50.18 297 LEU B N 1
ATOM 1899 C CA . LEU B 1 80 ? -46.667 -23.487 15.713 1.00 48.16 297 LEU B CA 1
ATOM 1900 C C . LEU B 1 80 ? -47.037 -22.558 14.568 1.00 47.12 297 LEU B C 1
ATOM 1901 O O . LEU B 1 80 ? -46.979 -21.334 14.738 1.00 46.00 297 LEU B O 1
ATOM 1906 N N . LEU B 1 81 ? -47.457 -23.098 13.427 1.00 48.39 298 LEU B N 1
ATOM 1907 C CA . LEU B 1 81 ? -47.764 -22.303 12.248 1.00 48.05 298 LEU B CA 1
ATOM 1908 C C . LEU B 1 81 ? -49.262 -22.307 11.964 1.00 47.59 298 LEU B C 1
ATOM 1909 O O . LEU B 1 81 ? -49.920 -23.352 12.026 1.00 48.54 298 LEU B O 1
ATOM 1914 N N . TYR B 1 82 ? -49.797 -21.128 11.657 1.00 46.89 299 TYR B N 1
ATOM 1915 C CA . TYR B 1 82 ? -51.124 -21.041 11.068 1.00 46.47 299 TYR B CA 1
ATOM 1916 C C . TYR B 1 82 ? -51.100 -21.603 9.649 1.00 47.40 299 TYR B C 1
ATOM 1917 O O . TYR B 1 82 ? -50.048 -21.709 9.013 1.00 47.32 299 TYR B O 1
ATOM 1926 N N . ARG B 1 83 ? -52.288 -21.950 9.148 1.00 47.44 300 ARG B N 1
ATOM 1927 C CA . ARG B 1 83 ? -52.403 -22.483 7.792 1.00 47.82 300 ARG B CA 1
ATOM 1928 C C . ARG B 1 83 ? -51.757 -21.557 6.768 1.00 46.92 300 ARG B C 1
ATOM 1929 O O . ARG B 1 83 ? -51.054 -22.019 5.864 1.00 49.61 300 ARG B O 1
ATOM 1931 N N . LEU B 1 84 ? -51.979 -20.247 6.892 1.00 48.36 301 LEU B N 1
ATOM 1932 C CA . LEU B 1 84 ? -51.455 -19.310 5.904 1.00 49.61 301 LEU B CA 1
ATOM 1933 C C . LEU B 1 84 ? -49.924 -19.278 5.906 1.00 50.60 301 LEU B C 1
ATOM 1934 O O . LEU B 1 84 ? -49.307 -19.012 4.866 1.00 50.12 301 LEU B O 1
ATOM 1939 N N . GLU B 1 85 ? -49.296 -19.557 7.049 1.00 47.29 302 GLU B N 1
ATOM 1940 C CA . GLU B 1 85 ? -47.837 -19.579 7.112 1.00 50.33 302 GLU B CA 1
ATOM 1941 C C . GLU B 1 85 ? -47.225 -20.861 6.572 1.00 50.71 302 GLU B C 1
ATOM 1942 O O . GLU B 1 85 ? -46.001 -20.928 6.459 1.00 49.73 302 GLU B O 1
ATOM 1948 N N . ARG B 1 86 ? -48.034 -21.875 6.242 1.00 51.14 303 ARG B N 1
ATOM 1949 C CA . ARG B 1 86 ? -47.463 -23.161 5.852 1.00 51.82 303 ARG B CA 1
ATOM 1950 C C . ARG B 1 86 ? -46.675 -23.043 4.548 1.00 53.30 303 ARG B C 1
ATOM 1951 O O . ARG B 1 86 ? -45.590 -23.624 4.418 1.00 53.89 303 ARG B O 1
ATOM 1959 N N . LEU B 1 87 ? -47.181 -22.257 3.594 1.00 54.18 304 LEU B N 1
ATOM 1960 C CA . LEU B 1 87 ? -46.472 -22.050 2.333 1.00 54.78 304 LEU B CA 1
ATOM 1961 C C . LEU B 1 87 ? -45.090 -21.459 2.580 1.00 56.96 304 LEU B C 1
ATOM 1962 O O . LEU B 1 87 ? -44.090 -21.934 2.028 1.00 57.92 304 LEU B O 1
ATOM 1967 N N . GLN B 1 88 ? -45.030 -20.399 3.393 1.00 56.71 305 GLN B N 1
ATOM 1968 C CA . GLN B 1 88 ? -43.769 -19.760 3.758 1.00 56.48 305 GLN B CA 1
ATOM 1969 C C . GLN B 1 88 ? -42.764 -20.778 4.283 1.00 57.29 305 GLN B C 1
ATOM 1970 O O . GLN B 1 88 ? -41.604 -20.804 3.857 1.00 57.18 305 GLN B O 1
ATOM 1976 N N . TYR B 1 89 ? -43.206 -21.627 5.215 1.00 56.61 306 TYR B N 1
ATOM 1977 C CA . TYR B 1 89 ? -42.374 -22.715 5.722 1.00 57.41 306 TYR B CA 1
ATOM 1978 C C . TYR B 1 89 ? -41.863 -23.604 4.590 1.00 59.51 306 TYR B C 1
ATOM 1979 O O . TYR B 1 89 ? -40.670 -23.917 4.518 1.00 60.79 306 TYR B O 1
ATOM 1988 N N . ASP B 1 90 ? -42.757 -24.011 3.687 1.00 58.72 307 ASP B N 1
ATOM 1989 C CA . ASP B 1 90 ? -42.366 -24.930 2.623 1.00 59.46 307 ASP B CA 1
ATOM 1990 C C . ASP B 1 90 ? -41.433 -24.276 1.608 1.00 60.51 307 ASP B C 1
ATOM 1991 O O . ASP B 1 90 ? -40.675 -24.978 0.930 1.00 62.81 307 ASP B O 1
ATOM 1996 N N . GLU B 1 91 ? -41.471 -22.946 1.475 1.00 61.02 308 GLU B N 1
ATOM 1997 C CA . GLU B 1 91 ? -40.499 -22.279 0.610 1.00 62.83 308 GLU B CA 1
ATOM 1998 C C . GLU B 1 91 ? -39.115 -22.280 1.247 1.00 64.00 308 GLU B C 1
ATOM 1999 O O . GLU B 1 91 ? -38.107 -22.419 0.547 1.00 65.04 308 GLU B O 1
ATOM 2005 N N . LEU B 1 92 ? -39.043 -22.124 2.573 1.00 63.60 309 LEU B N 1
ATOM 2006 C CA . LEU B 1 92 ? -37.758 -22.228 3.256 1.00 65.12 309 LEU B CA 1
ATOM 2007 C C . LEU B 1 92 ? -37.298 -23.676 3.352 1.00 68.12 309 LEU B C 1
ATOM 2008 O O . LEU B 1 92 ? -36.098 -23.954 3.259 1.00 69.82 309 LEU B O 1
ATOM 2013 N N . LEU B 1 93 ? -38.232 -24.612 3.537 1.00 68.21 310 LEU B N 1
ATOM 2014 C CA . LEU B 1 93 ? -37.843 -26.017 3.557 1.00 68.65 310 LEU B CA 1
ATOM 2015 C C . LEU B 1 93 ? -37.217 -26.433 2.234 1.00 73.31 310 LEU B C 1
ATOM 2016 O O . LEU B 1 93 ? -36.299 -27.260 2.214 1.00 73.49 310 LEU B O 1
ATOM 2021 N N . LYS B 1 94 ? -37.690 -25.859 1.125 1.00 71.30 311 LYS B N 1
ATOM 2022 C CA . LYS B 1 94 ? -37.133 -26.166 -0.187 1.00 73.44 311 LYS B CA 1
ATOM 2023 C C . LYS B 1 94 ? -35.777 -25.494 -0.387 1.00 76.14 311 LYS B C 1
ATOM 2024 O O . LYS B 1 94 ? -34.810 -26.143 -0.800 1.00 78.97 311 LYS B O 1
ATOM 2026 N N . LYS B 1 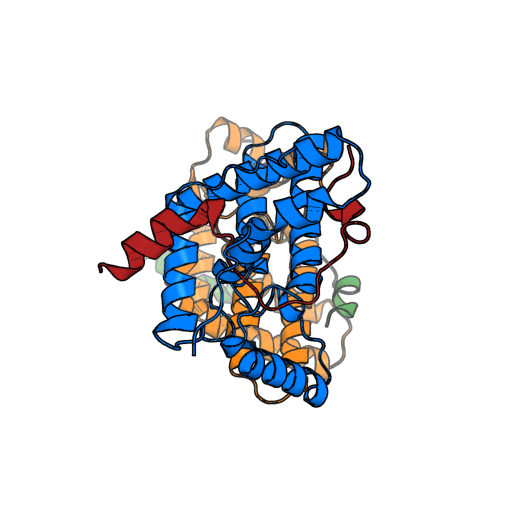95 ? -35.693 -24.189 -0.104 1.00 75.16 312 LYS B N 1
ATOM 2027 C CA . LYS B 1 95 ? -34.438 -23.467 -0.286 1.00 77.77 312 LYS B CA 1
ATOM 2028 C C . LYS B 1 95 ? -33.318 -24.090 0.540 1.00 81.26 312 LYS B C 1
ATOM 2029 O O . LYS B 1 95 ? -32.148 -24.035 0.144 1.00 83.98 312 LYS B O 1
ATOM 2032 N N . SER B 1 96 ? -33.662 -24.701 1.677 1.00 77.97 313 SER B N 1
ATOM 2033 C CA . SER B 1 96 ? -32.670 -25.403 2.482 1.00 80.20 313 SER B CA 1
ATOM 2034 C C . SER B 1 96 ? -32.178 -26.656 1.771 1.00 84.68 313 SER B C 1
ATOM 2035 O O . SER B 1 96 ? -30.968 -26.894 1.683 1.00 88.57 313 SER B O 1
ATOM 2038 N N . SER B 1 97 ? -33.103 -27.474 1.259 1.00 83.03 314 SER B N 1
ATOM 2039 C CA . SER B 1 97 ? -32.699 -28.696 0.568 1.00 86.14 314 SER B CA 1
ATOM 2040 C C . SER B 1 97 ? -31.882 -28.390 -0.680 1.00 88.41 314 SER B C 1
ATOM 2041 O O . SER B 1 97 ? -31.005 -29.176 -1.056 1.00 91.89 314 SER B O 1
ATOM 2044 N N . LYS B 1 98 ? -32.149 -27.255 -1.328 1.00 87.73 315 LYS B N 1
ATOM 2045 C CA . LYS B 1 98 ? -31.333 -26.840 -2.463 1.00 88.85 315 LYS B CA 1
ATOM 2046 C C . LYS B 1 98 ? -29.980 -26.317 -1.997 1.00 91.20 315 LYS B C 1
ATOM 2047 O O . LYS B 1 98 ? -28.934 -26.702 -2.532 1.00 91.04 315 LYS B O 1
ATOM 2049 N N . ASP B 1 99 ? -29.978 -25.445 -0.992 1.00 93.60 316 ASP B N 1
ATOM 2050 C CA . ASP B 1 99 ? -28.737 -24.902 -0.455 1.00 94.58 316 ASP B CA 1
ATOM 2051 C C . ASP B 1 99 ? -27.998 -25.884 0.446 1.00 97.84 316 ASP B C 1
ATOM 2052 O O . ASP B 1 99 ? -26.891 -25.568 0.894 1.00 98.06 316 ASP B O 1
ATOM 2054 N N . GLN B 1 100 ? -28.580 -27.056 0.718 1.00 104.31 317 GLN B N 1
ATOM 2055 C CA . GLN B 1 100 ? -27.956 -28.101 1.541 1.00 105.04 317 GLN B CA 1
ATOM 2056 C C . GLN B 1 100 ? -27.484 -27.573 2.895 1.00 108.70 317 GLN B C 1
ATOM 2057 O O . GLN B 1 100 ? -26.529 -28.089 3.483 1.00 115.15 317 GLN B O 1
ATOM 2063 N N . LYS B 1 101 ? -28.152 -26.534 3.393 1.00 95.78 318 LYS B N 1
ATOM 2064 C CA . LYS B 1 101 ? -27.982 -26.072 4.766 1.00 89.08 318 LYS B CA 1
ATOM 2065 C C . LYS B 1 101 ? -29.277 -26.364 5.513 1.00 85.80 318 LYS B C 1
ATOM 2066 O O . LYS B 1 101 ? -30.300 -25.715 5.239 1.00 85.03 318 LYS B O 1
ATOM 2068 N N . PRO B 1 102 ? -29.292 -27.336 6.432 1.00 80.38 319 PRO B N 1
ATOM 2069 C CA . PRO B 1 102 ? -30.560 -27.795 7.020 1.00 74.22 319 PRO B CA 1
ATOM 2070 C C . PRO B 1 102 ? -31.346 -26.668 7.677 1.00 68.93 319 PRO B C 1
ATOM 2071 O O . PRO B 1 102 ? -30.819 -25.600 7.997 1.00 68.36 319 PRO B O 1
ATOM 2075 N N . LEU B 1 103 ? -32.623 -26.951 7.891 1.00 66.99 320 LEU B N 1
ATOM 2076 C CA . LEU B 1 103 ? -33.498 -25.959 8.476 1.00 62.52 320 LEU B CA 1
ATOM 2077 C C . LEU B 1 103 ? -33.437 -25.969 9.986 1.00 57.11 320 LEU B C 1
ATOM 2078 O O . LEU B 1 103 ? -33.733 -26.976 10.620 1.00 57.46 320 LEU B O 1
ATOM 2083 N N . VAL B 1 104 ? -33.053 -24.848 10.562 1.00 55.13 321 VAL B N 1
ATOM 2084 C CA . VAL B 1 104 ? -32.959 -24.708 12.008 1.00 54.26 321 VAL B CA 1
ATOM 2085 C C . VAL B 1 104 ? -33.876 -23.565 12.421 1.00 51.91 321 VAL B C 1
ATOM 2086 O O . VAL B 1 104 ? -33.479 -22.399 12.396 1.00 50.82 321 VAL B O 1
ATOM 2090 N N . PRO B 1 105 ? -35.124 -23.864 12.791 1.00 50.92 322 PRO B N 1
ATOM 2091 C CA . PRO B 1 105 ? -36.117 -22.793 12.982 1.00 48.73 322 PRO B CA 1
ATOM 2092 C C . PRO B 1 105 ? -35.720 -21.734 14.001 1.00 47.19 322 PRO B C 1
ATOM 2093 O O . PRO B 1 105 ? -36.068 -20.564 13.803 1.00 46.13 322 PRO B O 1
ATOM 2097 N N . ILE B 1 106 ? -35.000 -22.090 15.072 1.00 49.30 323 ILE B N 1
ATOM 2098 C CA . ILE B 1 106 ? -34.531 -21.092 16.032 1.00 48.58 323 ILE B CA 1
ATOM 2099 C C . ILE B 1 106 ? -33.592 -20.077 15.403 1.00 46.87 323 ILE B C 1
ATOM 2100 O O . ILE B 1 106 ? -33.276 -19.063 16.031 1.00 46.16 323 ILE B O 1
ATOM 2105 N N . ARG B 1 107 ? -33.110 -20.340 14.194 1.00 45.42 324 ARG B N 1
ATOM 2106 C CA . ARG B 1 107 ? -32.250 -19.407 13.483 1.00 47.27 324 ARG B CA 1
ATOM 2107 C C . ARG B 1 107 ? -32.991 -18.681 12.379 1.00 46.06 324 ARG B C 1
ATOM 2108 O O . ARG B 1 107 ? -32.364 -17.978 11.585 1.00 43.66 324 ARG B O 1
ATOM 2116 N N . ILE B 1 108 ? -34.316 -18.830 12.315 1.00 46.34 325 ILE B N 1
ATOM 2117 C CA . ILE B 1 108 ? -35.089 -18.198 11.257 1.00 45.38 325 ILE B CA 1
ATOM 2118 C C . ILE B 1 108 ? -36.260 -17.435 11.860 1.00 45.10 325 ILE B C 1
ATOM 2119 O O . ILE B 1 108 ? -36.453 -16.251 11.564 1.00 45.42 325 ILE B O 1
ATOM 2124 N N . TYR B 1 109 ? -37.040 -18.096 12.711 1.00 45.40 326 TYR B N 1
ATOM 2125 C CA . TYR B 1 109 ? -38.186 -17.457 13.338 1.00 44.66 326 TYR B CA 1
ATOM 2126 C C . TYR B 1 109 ? -37.725 -16.618 14.526 1.00 45.15 326 TYR B C 1
ATOM 2127 O O . TYR B 1 109 ? -36.551 -16.625 14.901 1.00 46.20 326 TYR B O 1
ATOM 2136 N N . GLY B 1 110 ? -38.669 -15.889 15.126 1.00 44.59 327 GLY B N 1
ATOM 2137 C CA . GLY B 1 110 ? -38.362 -14.897 16.131 1.00 43.45 327 GLY B CA 1
ATOM 2138 C C . GLY B 1 110 ? -39.202 -15.060 17.386 1.00 42.22 327 GLY B C 1
ATOM 2139 O O . GLY B 1 110 ? -39.686 -16.140 17.704 1.00 41.60 327 GLY B O 1
ATOM 2140 N N . ALA B 1 111 ? -39.362 -13.942 18.100 1.00 41.22 328 ALA B N 1
ATOM 2141 C CA . ALA B 1 111 ? -40.007 -13.961 19.409 1.00 42.41 328 ALA B CA 1
ATOM 2142 C C . ALA B 1 111 ? -41.495 -14.300 19.325 1.00 42.29 328 ALA B C 1
ATOM 2143 O O . ALA B 1 111 ? -42.033 -14.942 20.239 1.00 40.69 328 ALA B O 1
ATOM 2145 N N . ILE B 1 112 ? -42.180 -13.876 18.259 1.00 42.47 329 ILE B N 1
ATOM 2146 C CA . ILE B 1 112 ? -43.607 -14.180 18.134 1.00 41.27 329 ILE B CA 1
ATOM 2147 C C . ILE B 1 112 ? -43.834 -15.684 18.214 1.00 41.69 329 ILE B C 1
ATOM 2148 O O . ILE B 1 112 ? -44.686 -16.163 18.979 1.00 40.03 329 ILE B O 1
ATOM 2153 N N . HIS B 1 113 ? -43.051 -16.457 17.451 1.00 41.05 330 HIS B N 1
ATOM 2154 C CA . HIS B 1 113 ? -43.258 -17.901 17.413 1.00 41.10 330 HIS B CA 1
ATOM 2155 C C . HIS B 1 113 ? -42.772 -18.571 18.690 1.00 41.69 330 HIS B C 1
ATOM 2156 O O . HIS B 1 113 ? -43.341 -19.584 19.111 1.00 42.19 330 HIS B O 1
ATOM 2163 N N . LEU B 1 114 ? -41.732 -18.021 19.322 1.00 41.92 331 LEU B N 1
ATOM 2164 C CA . LEU B 1 114 ? -41.327 -18.509 20.638 1.00 42.30 331 LEU B CA 1
ATOM 2165 C C . LEU B 1 114 ? -42.447 -18.325 21.653 1.00 40.20 331 LEU B C 1
ATOM 2166 O O . LEU B 1 114 ? -42.667 -19.184 22.515 1.00 40.24 331 LEU B O 1
ATOM 2171 N N . LEU B 1 115 ? -43.159 -17.205 21.568 1.00 40.78 332 LEU B N 1
ATOM 2172 C CA . LEU B 1 115 ? -44.290 -16.974 22.458 1.00 43.00 332 LEU B CA 1
ATOM 2173 C C . LEU B 1 115 ? -45.427 -17.950 22.165 1.00 42.86 332 LEU B C 1
ATOM 2174 O O . LEU B 1 115 ? -46.131 -18.389 23.081 1.00 42.21 332 LEU B O 1
ATOM 2179 N N . ARG B 1 116 ? -45.609 -18.309 20.892 1.00 42.72 333 ARG B N 1
ATOM 2180 C CA . ARG B 1 116 ? -46.567 -19.350 20.544 1.00 43.53 333 ARG B CA 1
ATOM 2181 C C . ARG B 1 116 ? -46.179 -20.679 21.179 1.00 44.68 333 ARG B C 1
ATOM 2182 O O . ARG B 1 116 ? -47.045 -21.434 21.641 1.00 46.25 333 ARG B O 1
ATOM 2190 N N . LEU B 1 117 ? -44.881 -20.982 21.209 1.00 44.12 334 LEU B N 1
ATOM 2191 C CA . LEU B 1 117 ? -44.412 -22.206 21.855 1.00 45.06 334 LEU B CA 1
ATOM 2192 C C . LEU B 1 117 ? -44.775 -22.220 23.333 1.00 45.65 334 LEU B C 1
ATOM 2193 O O . LEU B 1 117 ? -45.164 -23.260 23.874 1.00 47.18 334 LEU B O 1
ATOM 2198 N N . ILE B 1 118 ? -44.628 -21.079 24.008 1.00 45.17 335 ILE B N 1
ATOM 2199 C CA . ILE B 1 118 ? -44.927 -21.012 25.432 1.00 46.80 335 ILE B CA 1
ATOM 2200 C C . ILE B 1 118 ? -46.421 -21.200 25.660 1.00 49.34 335 ILE B C 1
ATOM 2201 O O . ILE B 1 118 ? -46.842 -21.808 26.655 1.00 50.23 335 ILE B O 1
ATOM 2206 N N . SER B 1 119 ? -47.243 -20.717 24.723 1.00 46.46 336 SER B N 1
ATOM 2207 C CA . SER B 1 119 ? -48.685 -20.850 24.857 1.00 47.10 336 SER B CA 1
ATOM 2208 C C . SER B 1 119 ? -49.112 -22.311 24.891 1.00 49.30 336 SER B C 1
ATOM 2209 O O . SER B 1 119 ? -50.058 -22.661 25.603 1.00 50.57 336 SER B O 1
ATOM 2212 N N . VAL B 1 120 ? -48.412 -23.179 24.158 1.00 50.82 337 VAL B N 1
ATOM 2213 C CA . VAL B 1 120 ? -48.752 -24.598 24.107 1.00 52.05 337 VAL B CA 1
ATOM 2214 C C . VAL B 1 120 ? -47.923 -25.441 25.074 1.00 57.21 337 VAL B C 1
ATOM 2215 O O . VAL B 1 120 ? -48.172 -26.652 25.193 1.00 61.62 337 VAL B O 1
ATOM 2219 N N . LEU B 1 121 ? -46.954 -24.848 25.765 1.00 56.05 338 LEU B N 1
ATOM 2220 C CA . LEU B 1 121 ? -46.097 -25.617 26.666 1.00 58.67 338 LEU B CA 1
ATOM 2221 C C . LEU B 1 121 ? -46.854 -26.393 27.739 1.00 64.52 338 LEU B C 1
ATOM 2222 O O . LEU B 1 121 ? -46.429 -27.518 28.054 1.00 66.82 338 LEU B O 1
ATOM 2227 N N . PRO B 1 122 ? -47.936 -25.880 28.343 1.00 63.79 339 PRO B N 1
ATOM 2228 C CA . PRO B 1 122 ? -48.679 -26.716 29.304 1.00 67.96 339 PRO B CA 1
ATOM 2229 C C . PRO B 1 122 ? -49.188 -28.015 28.712 1.00 72.06 339 PRO B C 1
ATOM 2230 O O . PRO B 1 122 ? -49.055 -29.067 29.348 1.00 76.34 339 PRO B O 1
ATOM 2234 N N . GLU B 1 123 ? -49.763 -27.977 27.507 1.00 71.35 340 GLU B N 1
ATOM 2235 C CA . GLU B 1 123 ? -50.246 -29.207 26.889 1.00 75.03 340 GLU B CA 1
ATOM 2236 C C . GLU B 1 123 ? -49.105 -30.106 26.427 1.00 77.17 340 GLU B C 1
ATOM 2237 O O . GLU B 1 123 ? -49.339 -31.287 26.150 1.00 80.19 340 GLU B O 1
ATOM 2239 N N . LEU B 1 124 ? -47.882 -29.582 26.336 1.00 76.10 341 LEU B N 1
ATOM 2240 C CA . LEU B 1 124 ? -46.733 -30.437 26.053 1.00 78.40 341 LEU B CA 1
ATOM 2241 C C . LEU B 1 124 ? -46.278 -31.190 27.297 1.00 83.46 341 LEU B C 1
ATOM 2242 O O . LEU B 1 124 ? -45.918 -32.370 27.217 1.00 87.26 341 LEU B O 1
ATOM 2247 N N . ILE B 1 125 ? -46.276 -30.519 28.450 1.00 80.83 342 ILE B N 1
ATOM 2248 C CA . ILE B 1 125 ? -45.909 -31.187 29.695 1.00 84.76 342 ILE B CA 1
ATOM 2249 C C . ILE B 1 125 ? -46.903 -32.297 30.008 1.00 90.88 342 ILE B C 1
ATOM 2250 O O . ILE B 1 125 ? -46.524 -33.379 30.477 1.00 92.50 342 ILE B O 1
ATOM 2255 N N . SER B 1 126 ? -48.189 -32.055 29.733 1.00 99.37 343 SER B N 1
ATOM 2256 C CA . SER B 1 126 ? -49.210 -33.070 29.973 1.00 100.21 343 SER B CA 1
ATOM 2257 C C . SER B 1 126 ? -49.009 -34.286 29.077 1.00 103.91 343 SER B C 1
ATOM 2258 O O . SER B 1 126 ? -49.200 -35.427 29.514 1.00 112.57 343 SER B O 1
ATOM 2261 N N . SER B 1 127 ? -48.616 -34.066 27.821 1.00 95.23 344 SER B N 1
ATOM 2262 C CA . SER B 1 127 ? -48.413 -35.139 26.854 1.00 96.12 344 SER B CA 1
ATOM 2263 C C . SER B 1 127 ? -47.042 -35.800 26.969 1.00 96.69 344 SER B C 1
ATOM 2264 O O . SER B 1 127 ? -46.613 -36.475 26.022 1.00 96.31 344 SER B O 1
ATOM 2266 N N . THR B 1 128 ? -46.351 -35.630 28.096 1.00 97.30 345 THR B N 1
ATOM 2267 C CA . THR B 1 128 ? -45.011 -36.164 28.280 1.00 97.07 345 THR B CA 1
ATOM 2268 C C . THR B 1 128 ? -44.882 -36.771 29.668 1.00 99.10 345 THR B C 1
ATOM 2269 O O . THR B 1 128 ? -45.355 -36.195 30.652 1.00 99.60 345 THR B O 1
ATOM 2271 N N . THR B 1 129 ? -44.236 -37.935 29.739 1.00 100.46 346 THR B N 1
ATOM 2272 C CA . THR B 1 129 ? -43.965 -38.597 31.013 1.00 101.09 346 THR B CA 1
ATOM 2273 C C . THR B 1 129 ? -42.717 -37.976 31.631 1.00 100.27 346 THR B C 1
ATOM 2274 O O . THR B 1 129 ? -41.606 -38.154 31.122 1.00 100.12 346 THR B O 1
ATOM 2278 N N . MET B 1 130 ? -42.921 -37.231 32.709 1.00 99.53 347 MET B N 1
ATOM 2279 C CA . MET B 1 130 ? -41.808 -36.561 33.351 1.00 97.87 347 MET B CA 1
ATOM 2280 C C . MET B 1 130 ? -41.994 -36.523 34.856 1.00 98.08 347 MET B C 1
ATOM 2281 O O . MET B 1 130 ? -43.103 -36.686 35.361 1.00 97.24 347 MET B O 1
ATOM 2286 N N . ASP B 1 131 ? -40.909 -36.303 35.577 1.00 98.54 348 ASP B N 1
ATOM 2287 C CA . ASP B 1 131 ? -40.973 -36.284 37.028 1.00 95.65 348 ASP B CA 1
ATOM 2288 C C . ASP B 1 131 ? -41.312 -34.881 37.531 1.00 94.08 348 ASP B C 1
ATOM 2289 O O . ASP B 1 131 ? -41.128 -33.877 36.836 1.00 93.09 348 ASP B O 1
ATOM 2294 N N . LEU B 1 132 ? -41.809 -34.826 38.769 1.00 90.46 349 LEU B N 1
ATOM 2295 C CA . LEU B 1 132 ? -42.376 -33.585 39.286 1.00 84.78 349 LEU B CA 1
ATOM 2296 C C . LEU B 1 132 ? -41.333 -32.484 39.390 1.00 83.15 349 LEU B C 1
ATOM 2297 O O . LEU B 1 132 ? -41.631 -31.315 39.121 1.00 81.43 349 LEU B O 1
ATOM 2302 N N . GLN B 1 133 ? -40.112 -32.828 39.799 1.00 80.83 350 GLN B N 1
ATOM 2303 C CA . GLN B 1 133 ? -39.056 -31.824 39.883 1.00 80.20 350 GLN B CA 1
ATOM 2304 C C . GLN B 1 133 ? -38.859 -31.131 38.541 1.00 78.22 350 GLN B C 1
ATOM 2305 O O . GLN B 1 133 ? -38.769 -29.899 38.468 1.00 75.68 350 GLN B O 1
ATOM 2307 N N . SER B 1 134 ? -38.814 -31.913 37.460 1.00 82.04 351 SER B N 1
ATOM 2308 C CA . SER B 1 134 ? -38.618 -31.336 36.133 1.00 82.12 351 SER B CA 1
ATOM 2309 C C . SER B 1 134 ? -39.810 -30.482 35.720 1.00 77.81 351 SER B C 1
ATOM 2310 O O . SER B 1 134 ? -39.651 -29.470 35.024 1.00 74.50 351 SER B O 1
ATOM 2313 N N . CYS B 1 135 ? -41.014 -30.883 36.129 1.00 77.67 352 CYS B N 1
ATOM 2314 C CA . CYS B 1 135 ? -42.207 -30.116 35.792 1.00 75.84 352 CYS B CA 1
ATOM 2315 C C . CYS B 1 135 ? -42.200 -28.763 36.491 1.00 71.77 352 CYS B C 1
ATOM 2316 O O . CYS B 1 135 ? -42.420 -27.726 35.856 1.00 69.14 352 CYS B O 1
ATOM 2319 N N . GLN B 1 136 ? -41.930 -28.756 37.800 1.00 73.38 353 GLN B N 1
ATOM 2320 C CA . GLN B 1 136 ? -41.949 -27.509 38.557 1.00 71.58 353 GLN B CA 1
ATOM 2321 C C . GLN B 1 136 ? -40.898 -26.533 38.044 1.00 69.77 353 GLN B C 1
ATOM 2322 O O . GLN B 1 136 ? -41.143 -25.322 37.976 1.00 66.95 353 GLN B O 1
ATOM 2324 N N . LEU B 1 137 ? -39.723 -27.046 37.670 1.00 72.02 354 LEU B N 1
ATOM 2325 C CA . LEU B 1 137 ? -38.662 -26.185 37.153 1.00 71.31 354 LEU B CA 1
ATOM 2326 C C . LEU B 1 137 ? -39.053 -25.572 35.814 1.00 66.59 354 LEU B C 1
ATOM 2327 O O . LEU B 1 137 ? -38.912 -24.360 35.610 1.00 64.28 354 LEU B O 1
ATOM 2332 N N . LEU B 1 138 ? -39.541 -26.400 34.887 1.00 67.09 355 LEU B N 1
ATOM 2333 C CA . LEU B 1 138 ? -40.025 -25.899 33.605 1.00 65.32 355 LEU B CA 1
ATOM 2334 C C . LEU B 1 138 ? -41.019 -24.756 33.788 1.00 63.63 355 LEU B C 1
ATOM 2335 O O . LEU B 1 138 ? -40.918 -23.716 33.127 1.00 61.18 355 LEU B O 1
ATOM 2340 N N . ILE B 1 139 ? -41.997 -24.942 34.680 1.00 65.87 356 ILE B N 1
ATOM 2341 C CA . ILE B 1 139 ? -43.002 -23.908 34.919 1.00 63.84 356 ILE B CA 1
ATOM 2342 C C . ILE B 1 139 ? -42.356 -22.661 35.508 1.00 62.20 356 ILE B C 1
ATOM 2343 O O . ILE B 1 139 ? -42.624 -21.539 35.066 1.00 60.75 356 ILE B O 1
ATOM 2348 N N . LYS B 1 140 ? -41.499 -22.838 36.519 1.00 61.19 357 LYS B N 1
ATOM 2349 C CA . LYS B 1 140 ? -40.871 -21.691 37.172 1.00 61.21 357 LYS B CA 1
ATOM 2350 C C . LYS B 1 140 ? -39.969 -20.919 36.206 1.00 59.22 357 LYS B C 1
ATOM 2351 O O . LYS B 1 140 ? -40.038 -19.684 36.125 1.00 57.07 357 LYS B O 1
ATOM 2353 N N . GLN B 1 141 ? -39.109 -21.624 35.466 1.00 58.09 358 GLN B N 1
ATOM 2354 C CA . GLN B 1 141 ? -38.213 -20.927 34.547 1.00 57.39 358 GLN B CA 1
ATOM 2355 C C . GLN B 1 141 ? -38.997 -20.220 33.451 1.00 55.95 358 GLN B C 1
ATOM 2356 O O . GLN B 1 141 ? -38.619 -19.125 33.019 1.00 54.88 358 GLN B O 1
ATOM 2362 N N . THR B 1 142 ? -40.088 -20.830 32.983 1.00 57.91 359 THR B N 1
ATOM 2363 C CA . THR B 1 142 ? -40.893 -20.189 31.950 1.00 57.10 359 THR B CA 1
ATOM 2364 C C . THR B 1 142 ? -41.480 -18.883 32.457 1.00 56.06 359 THR B C 1
ATOM 2365 O O . THR B 1 142 ? -41.424 -17.857 31.773 1.00 54.59 359 THR B O 1
ATOM 2369 N N . GLU B 1 143 ? -42.035 -18.897 33.668 1.00 54.81 360 GLU B N 1
ATOM 2370 C CA . GLU B 1 143 ? -42.636 -17.683 34.202 1.00 54.99 360 GLU B CA 1
ATOM 2371 C C . GLU B 1 143 ? -41.592 -16.591 34.408 1.00 55.40 360 GLU B C 1
ATOM 2372 O O . GLU B 1 143 ? -41.870 -15.411 34.160 1.00 53.64 360 GLU B O 1
ATOM 2378 N N . ASP B 1 144 ? -40.376 -16.957 34.833 1.00 54.40 361 ASP B N 1
ATOM 2379 C CA . ASP B 1 144 ? -39.305 -15.963 34.889 1.00 53.31 361 ASP B CA 1
ATOM 2380 C C . ASP B 1 144 ? -39.037 -15.381 33.506 1.00 51.69 361 ASP B C 1
ATOM 2381 O O . ASP B 1 144 ? -38.972 -14.157 33.332 1.00 51.08 361 ASP B O 1
ATOM 2386 N N . PHE B 1 145 ? -38.865 -16.253 32.508 1.00 51.75 362 PHE B N 1
ATOM 2387 C CA . PHE B 1 145 ? -38.590 -15.793 31.150 1.00 51.16 362 PHE B CA 1
ATOM 2388 C C . PHE B 1 145 ? -39.690 -14.860 30.656 1.00 51.55 362 PHE B C 1
ATOM 2389 O O . PHE B 1 145 ? -39.408 -13.819 30.050 1.00 51.70 362 PHE B O 1
ATOM 2397 N N . LEU B 1 146 ? -40.947 -15.197 30.950 1.00 51.27 363 LEU B N 1
ATOM 2398 C CA . LEU B 1 146 ? -42.071 -14.365 30.529 1.00 52.95 363 LEU B CA 1
ATOM 2399 C C . LEU B 1 146 ? -42.006 -12.973 31.152 1.00 53.53 363 LEU B C 1
ATOM 2400 O O . LEU B 1 146 ? -42.322 -11.975 30.490 1.00 53.44 363 LEU B O 1
ATOM 2405 N N . VAL B 1 147 ? -41.619 -12.889 32.430 1.00 52.07 364 VAL B N 1
ATOM 2406 C CA . VAL B 1 147 ? -41.399 -11.590 33.062 1.00 52.45 364 VAL B CA 1
ATOM 2407 C C . VAL B 1 147 ? -40.394 -10.783 32.254 1.00 54.60 364 VAL B C 1
ATOM 2408 O O . VAL B 1 147 ? -40.588 -9.589 31.990 1.00 56.92 364 VAL B O 1
ATOM 2412 N N . TRP B 1 148 ? -39.305 -11.436 31.845 1.00 55.03 365 TRP B N 1
ATOM 2413 C CA . TRP B 1 148 ? -38.251 -10.767 31.095 1.00 55.41 365 TRP B CA 1
ATOM 2414 C C . TRP B 1 148 ? -38.757 -10.304 29.734 1.00 56.30 365 TRP B C 1
ATOM 2415 O O . TRP B 1 148 ? -38.497 -9.171 29.312 1.00 56.95 365 TRP B O 1
ATOM 2426 N N . LEU B 1 149 ? -39.492 -11.174 29.034 1.00 53.22 366 LEU B N 1
ATOM 2427 C CA . LEU B 1 149 ? -40.045 -10.796 27.736 1.00 54.28 366 LEU B CA 1
ATOM 2428 C C . LEU B 1 149 ? -40.989 -9.610 27.867 1.00 56.72 366 LEU B C 1
ATOM 2429 O O . LEU B 1 149 ? -41.026 -8.732 26.995 1.00 58.36 366 LEU B O 1
ATOM 2434 N N . LEU B 1 150 ? -41.786 -9.589 28.940 1.00 56.74 367 LEU B N 1
ATOM 2435 C CA . LEU B 1 150 ? -42.651 -8.447 29.203 1.00 58.86 367 LEU B CA 1
ATOM 2436 C C . LEU B 1 150 ? -41.845 -7.158 29.287 1.00 62.29 367 LEU B C 1
ATOM 2437 O O . LEU B 1 150 ? -42.216 -6.150 28.676 1.00 63.03 367 LEU B O 1
ATOM 2442 N N . MET B 1 151 ? -40.723 -7.173 30.020 1.00 65.30 368 MET B N 1
ATOM 2443 C CA . MET B 1 151 ? -39.865 -5.991 30.077 1.00 66.91 368 MET B CA 1
ATOM 2444 C C . MET B 1 151 ? -39.427 -5.553 28.686 1.00 65.85 368 MET B C 1
ATOM 2445 O O . MET B 1 151 ? -39.245 -4.356 28.444 1.00 66.31 368 MET B O 1
ATOM 2450 N N . HIS B 1 152 ? -39.252 -6.505 27.766 1.00 61.42 369 HIS B N 1
ATOM 2451 C CA . HIS B 1 152 ? -38.803 -6.238 26.407 1.00 61.88 369 HIS B CA 1
ATOM 2452 C C . HIS B 1 152 ? -39.937 -6.276 25.391 1.00 64.94 369 HIS B C 1
ATOM 2453 O O . HIS B 1 152 ? -39.680 -6.513 24.204 1.00 64.56 369 HIS B O 1
ATOM 2460 N N . VAL B 1 153 ? -41.182 -6.055 25.829 1.00 65.82 370 VAL B N 1
ATOM 2461 C CA . VAL B 1 153 ? -42.320 -6.212 24.927 1.00 67.18 370 VAL B CA 1
ATOM 2462 C C . VAL B 1 153 ? -42.231 -5.238 23.761 1.00 70.17 370 VAL B C 1
ATOM 2463 O O . VAL B 1 153 ? -42.634 -5.566 22.638 1.00 68.60 370 VAL B O 1
ATOM 2467 N N . ASP B 1 154 ? -41.685 -4.041 23.992 1.00 76.75 371 ASP B N 1
ATOM 2468 C CA . ASP B 1 154 ? -41.584 -3.050 22.927 1.00 79.42 371 ASP B CA 1
ATOM 2469 C C . ASP B 1 154 ? -40.433 -3.352 21.978 1.00 80.50 371 ASP B C 1
ATOM 2470 O O . ASP B 1 154 ? -40.530 -3.067 20.779 1.00 81.70 371 ASP B O 1
ATOM 2475 N N . GLU B 1 155 ? -39.348 -3.930 22.494 1.00 71.58 372 GLU B N 1
ATOM 2476 C CA . GLU B 1 155 ? -38.211 -4.280 21.650 1.00 68.51 372 GLU B CA 1
ATOM 2477 C C . GLU B 1 155 ? -38.563 -5.383 20.658 1.00 66.50 372 GLU B C 1
ATOM 2478 O O . GLU B 1 155 ? -38.121 -5.349 19.504 1.00 65.06 372 GLU B O 1
ATOM 2484 N N . TYR B 1 156 ? -39.352 -6.372 21.084 1.00 67.01 373 TYR B N 1
ATOM 2485 C CA . TYR B 1 156 ? -39.579 -7.563 20.273 1.00 63.84 373 TYR B CA 1
ATOM 2486 C C . TYR B 1 156 ? -40.948 -7.632 19.608 1.00 62.91 373 TYR B C 1
ATOM 2487 O O . TYR B 1 156 ? -41.117 -8.427 18.676 1.00 61.01 373 TYR B O 1
ATOM 2496 N N . PHE B 1 157 ? -41.933 -6.847 20.050 1.00 66.01 374 PHE B N 1
ATOM 2497 C CA . PHE B 1 157 ? -43.290 -7.039 19.545 1.00 66.90 374 PHE B CA 1
ATOM 2498 C C . PHE B 1 157 ? -43.920 -5.752 19.019 1.00 71.60 374 PHE B C 1
ATOM 2499 O O . PHE B 1 157 ? -45.144 -5.658 18.959 1.00 72.73 374 PHE B O 1
ATOM 2507 N N . ASN B 1 158 ? -43.123 -4.769 18.619 1.00 76.54 375 ASN B N 1
ATOM 2508 C CA . ASN B 1 158 ? -43.684 -3.530 18.084 1.00 81.83 375 ASN B CA 1
ATOM 2509 C C . ASN B 1 158 ? -43.379 -3.373 16.597 1.00 85.14 375 ASN B C 1
ATOM 2510 O O . ASN B 1 158 ? -44.052 -2.623 15.891 1.00 89.59 375 ASN B O 1
ATOM 2515 N N . ALA B 1 168 ? -41.237 -3.533 9.267 1.00 69.68 385 ALA B N 1
ATOM 2516 C CA . ALA B 1 168 ? -42.300 -3.979 10.162 1.00 68.63 385 ALA B CA 1
ATOM 2517 C C . ALA B 1 168 ? -42.097 -5.434 10.591 1.00 67.49 385 ALA B C 1
ATOM 2518 O O . ALA B 1 168 ? -41.210 -6.129 10.093 1.00 66.82 385 ALA B O 1
ATOM 2520 N N . LEU B 1 169 ? -42.929 -5.887 11.528 1.00 66.60 386 LEU B N 1
ATOM 2521 C CA . LEU B 1 169 ? -42.862 -7.276 11.962 1.00 63.07 386 LEU B CA 1
ATOM 2522 C C . LEU B 1 169 ? -43.627 -8.190 11.008 1.00 60.89 386 LEU B C 1
ATOM 2523 O O . LEU B 1 169 ? -43.209 -9.328 10.760 1.00 57.60 386 LEU B O 1
ATOM 2528 N N . TYR B 1 170 ? -44.742 -7.706 10.467 1.00 60.35 387 TYR B N 1
ATOM 2529 C CA . TYR B 1 170 ? -45.585 -8.467 9.560 1.00 60.11 387 TYR B CA 1
ATOM 2530 C C . TYR B 1 170 ? -45.569 -7.831 8.175 1.00 63.09 387 TYR B C 1
ATOM 2531 O O . TYR B 1 170 ? -45.377 -6.618 8.033 1.00 64.11 387 TYR B O 1
ATOM 2540 N N . VAL B 1 171 ? -45.778 -8.663 7.153 1.00 62.49 388 VAL B N 1
ATOM 2541 C CA . VAL B 1 171 ? -45.917 -8.193 5.780 1.00 65.17 388 VAL B CA 1
ATOM 2542 C C . VAL B 1 171 ? -47.242 -8.691 5.216 1.00 64.03 388 VAL B C 1
ATOM 2543 O O . VAL B 1 171 ? -47.756 -9.743 5.608 1.00 60.51 388 VAL B O 1
ATOM 2547 N N . ASN B 1 172 ? -47.797 -7.914 4.289 1.00 70.34 389 ASN B N 1
ATOM 2548 C CA . ASN B 1 172 ? -48.993 -8.335 3.576 1.00 67.07 389 ASN B CA 1
ATOM 2549 C C . ASN B 1 172 ? -48.652 -9.435 2.581 1.00 66.35 389 ASN B C 1
ATOM 2550 O O . ASN B 1 172 ? -47.566 -9.458 2.001 1.00 67.17 389 ASN B O 1
ATOM 2555 N N . THR B 1 173 ? -49.591 -10.356 2.388 1.00 64.53 390 THR B N 1
ATOM 2556 C CA . THR B 1 173 ? -49.417 -11.432 1.426 1.00 63.30 390 THR B CA 1
ATOM 2557 C C . THR B 1 173 ? -50.058 -11.036 0.105 1.00 64.16 390 THR B C 1
ATOM 2558 O O . THR B 1 173 ? -51.174 -10.505 0.078 1.00 63.73 390 THR B O 1
ATOM 2562 N N . SER B 1 174 ? -49.343 -11.292 -0.989 1.00 62.09 391 SER B N 1
ATOM 2563 C CA . SER B 1 174 ? -49.878 -11.062 -2.322 1.00 62.00 391 SER B CA 1
ATOM 2564 C C . SER B 1 174 ? -51.109 -11.937 -2.578 1.00 61.81 391 SER B C 1
ATOM 2565 O O . SER B 1 174 ? -51.437 -12.854 -1.820 1.00 61.60 391 SER B O 1
ATOM 2568 N N . SER B 1 175 ? -51.803 -11.632 -3.672 1.00 61.99 392 SER B N 1
ATOM 2569 C CA . SER B 1 175 ? -52.925 -12.473 -4.068 1.00 63.78 392 SER B CA 1
ATOM 2570 C C . SER B 1 175 ? -52.443 -13.843 -4.519 1.00 62.45 392 SER B C 1
ATOM 2571 O O . SER B 1 175 ? -53.093 -14.860 -4.242 1.00 61.65 392 SER B O 1
ATOM 2574 N N . GLN B 1 176 ? -51.302 -13.890 -5.211 1.00 62.10 393 GLN B N 1
ATOM 2575 C CA . GLN B 1 176 ? -50.726 -15.169 -5.611 1.00 61.35 393 GLN B CA 1
ATOM 2576 C C . GLN B 1 176 ? -50.392 -16.021 -4.392 1.00 60.48 393 GLN B C 1
ATOM 2577 O O . GLN B 1 176 ? -50.756 -17.203 -4.327 1.00 60.02 393 GLN B O 1
ATOM 2583 N N . TYR B 1 177 ? -49.709 -15.432 -3.409 1.00 60.51 394 TYR B N 1
ATOM 2584 C CA . TYR B 1 177 ? -49.355 -16.181 -2.210 1.00 60.53 394 TYR B CA 1
ATOM 2585 C C . TYR B 1 177 ? -50.596 -16.733 -1.523 1.00 60.24 394 TYR B C 1
ATOM 2586 O O . TYR B 1 177 ? -50.685 -17.934 -1.244 1.00 59.04 394 TYR B O 1
ATOM 2595 N N . GLU B 1 178 ? -51.559 -15.856 -1.218 1.00 58.69 395 GLU B N 1
ATOM 2596 C CA . GLU B 1 178 ? -52.758 -16.294 -0.514 1.00 59.32 395 GLU B CA 1
ATOM 2597 C C . GLU B 1 178 ? -53.537 -17.326 -1.323 1.00 59.95 395 GLU B 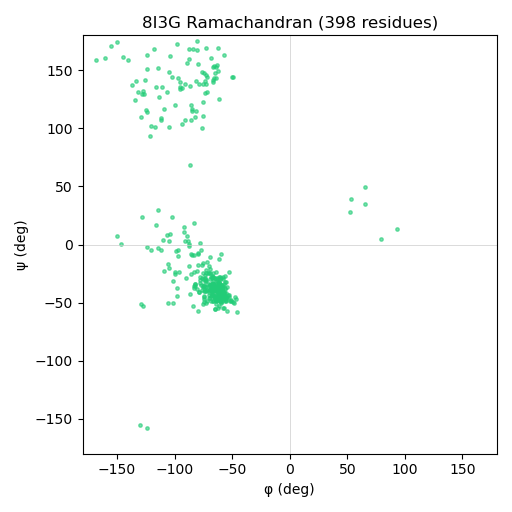C 1
ATOM 2598 O O . GLU B 1 178 ? -54.081 -18.279 -0.752 1.00 59.92 395 GLU B O 1
ATOM 2604 N N . GLY B 1 179 ? -53.583 -17.166 -2.649 1.00 60.08 396 GLY B N 1
ATOM 2605 C CA . GLY B 1 179 ? -54.244 -18.157 -3.484 1.00 60.86 396 GLY B CA 1
ATOM 2606 C C . GLY B 1 179 ? -53.576 -19.521 -3.434 1.00 60.18 396 GLY B C 1
ATOM 2607 O O . GLY B 1 179 ? -54.248 -20.556 -3.496 1.00 59.14 396 GLY B O 1
ATOM 2608 N N . VAL B 1 180 ? -52.244 -19.545 -3.327 1.00 57.75 397 VAL B N 1
ATOM 2609 C CA . VAL B 1 180 ? -51.536 -20.817 -3.240 1.00 56.56 397 VAL B CA 1
ATOM 2610 C C . VAL B 1 180 ? -51.611 -21.397 -1.832 1.00 57.33 397 VAL B C 1
ATOM 2611 O O . VAL B 1 180 ? -51.780 -22.610 -1.661 1.00 56.55 397 VAL B O 1
ATOM 2615 N N . ALA B 1 181 ? -51.479 -20.555 -0.803 1.00 57.15 398 ALA B N 1
ATOM 2616 C CA . ALA B 1 181 ? -51.438 -21.075 0.563 1.00 57.13 398 ALA B CA 1
ATOM 2617 C C . ALA B 1 181 ? -52.816 -21.523 1.031 1.00 57.55 398 ALA B C 1
ATOM 2618 O O . ALA B 1 181 ? -52.957 -22.609 1.605 1.00 56.19 398 ALA B O 1
ATOM 2620 N N . LEU B 1 182 ? -53.842 -20.710 0.785 1.00 60.30 399 LEU B N 1
ATOM 2621 C CA . LEU B 1 182 ? -55.182 -20.981 1.280 1.00 61.36 399 LEU B CA 1
ATOM 2622 C C . LEU B 1 182 ? -56.085 -21.656 0.256 1.00 64.50 399 LEU B C 1
ATOM 2623 O O . LEU B 1 182 ? -57.177 -22.102 0.620 1.00 66.64 399 LEU B O 1
ATOM 2628 N N . GLY B 1 183 ? -55.667 -21.747 -1.004 1.00 62.93 400 GLY B N 1
ATOM 2629 C CA . GLY B 1 183 ? -56.532 -22.291 -2.034 1.00 65.27 400 GLY B CA 1
ATOM 2630 C C . GLY B 1 183 ? -57.570 -21.330 -2.568 1.00 67.36 400 GLY B C 1
ATOM 2631 O O . GLY B 1 183 ? -58.408 -21.737 -3.380 1.00 68.78 400 GLY B O 1
ATOM 2632 N N . MET B 1 184 ? -57.545 -20.071 -2.142 1.00 73.18 401 MET B N 1
ATOM 2633 C CA . MET B 1 184 ? -58.525 -19.090 -2.584 1.00 83.36 401 MET B CA 1
ATOM 2634 C C . MET B 1 184 ? -58.335 -18.760 -4.060 1.00 75.02 401 MET B C 1
ATOM 2635 O O . MET B 1 184 ? -57.206 -18.574 -4.521 1.00 78.68 401 MET B O 1
ATOM 2637 N N . LEU C 2 4 ? -33.638 -31.227 31.360 1.00 75.49 111 LEU C N 1
ATOM 2638 C CA . LEU C 2 4 ? -34.832 -30.821 30.626 1.00 76.36 111 LEU C CA 1
ATOM 2639 C C . LEU C 2 4 ? -34.626 -30.995 29.128 1.00 78.87 111 LEU C C 1
ATOM 2640 O O . LEU C 2 4 ? -35.539 -30.771 28.328 1.00 77.14 111 LEU C O 1
ATOM 2645 N N . LEU C 2 5 ? -33.410 -31.397 28.757 1.00 78.95 112 LEU C N 1
ATOM 2646 C CA . LEU C 2 5 ? -33.065 -31.612 27.359 1.00 78.87 112 LEU C CA 1
ATOM 2647 C C . LEU C 2 5 ? -33.335 -33.035 26.901 1.00 82.90 112 LEU C C 1
ATOM 2648 O O . LEU C 2 5 ? -33.610 -33.253 25.715 1.00 85.01 112 LEU C O 1
ATOM 2653 N N . GLU C 2 6 ? -33.256 -34.006 27.814 1.00 86.77 113 GLU C N 1
ATOM 2654 C CA . GLU C 2 6 ? -33.614 -35.375 27.473 1.00 87.67 113 GLU C CA 1
ATOM 2655 C C . GLU C 2 6 ? -35.110 -35.529 27.242 1.00 89.10 113 GLU C C 1
ATOM 2656 O O . GLU C 2 6 ? -35.529 -36.483 26.578 1.00 92.67 113 GLU C O 1
ATOM 2658 N N . LEU C 2 7 ? -35.924 -34.609 27.762 1.00 88.86 114 LEU C N 1
ATOM 2659 C CA . LEU C 2 7 ? -37.356 -34.664 27.503 1.00 90.64 114 LEU C CA 1
ATOM 2660 C C . LEU C 2 7 ? -37.702 -34.204 26.091 1.00 91.77 114 LEU C C 1
ATOM 2661 O O . LEU C 2 7 ? -38.815 -34.474 25.622 1.00 91.62 114 LEU C O 1
ATOM 2666 N N . ASN C 2 8 ? -36.774 -33.525 25.403 1.00 96.46 115 ASN C N 1
ATOM 2667 C CA . ASN C 2 8 ? -37.021 -33.084 24.033 1.00 89.82 115 ASN C CA 1
ATOM 2668 C C . ASN C 2 8 ? -37.198 -34.254 23.078 1.00 94.63 115 ASN C C 1
ATOM 2669 O O . ASN C 2 8 ? -37.822 -34.094 22.022 1.00 94.22 115 ASN C O 1
ATOM 2671 N N . ASN C 2 9 ? -36.660 -35.423 23.419 1.00 99.52 116 ASN C N 1
ATOM 2672 C CA . ASN C 2 9 ? -36.918 -36.628 22.646 1.00 101.65 116 ASN C CA 1
ATOM 2673 C C . ASN C 2 9 ? -38.194 -37.338 23.076 1.00 102.39 116 ASN C C 1
ATOM 2674 O O . ASN C 2 9 ? -38.616 -38.281 22.399 1.00 104.12 116 ASN C O 1
ATOM 2676 N N . ARG C 2 10 ? -38.820 -36.907 24.169 1.00 96.11 117 ARG C N 1
ATOM 2677 C CA . ARG C 2 10 ? -39.983 -37.588 24.719 1.00 96.23 117 ARG C CA 1
ATOM 2678 C C . ARG C 2 10 ? -41.266 -36.769 24.654 1.00 94.93 117 ARG C C 1
ATOM 2679 O O . ARG C 2 10 ? -42.317 -37.273 25.062 1.00 95.19 117 ARG C O 1
ATOM 2681 N N . ILE C 2 11 ? -41.217 -35.524 24.174 1.00 93.80 118 ILE C N 1
ATOM 2682 C CA . ILE C 2 11 ? -42.430 -34.730 24.008 1.00 91.02 118 ILE C CA 1
ATOM 2683 C C . ILE C 2 11 ? -43.142 -35.168 22.737 1.00 90.46 118 ILE C C 1
ATOM 2684 O O . ILE C 2 11 ? -42.511 -35.411 21.701 1.00 91.19 118 ILE C O 1
ATOM 2689 N N . ARG C 2 12 ? -44.464 -35.279 22.811 1.00 90.33 119 ARG C N 1
ATOM 2690 C CA . ARG C 2 12 ? -45.268 -35.733 21.682 1.00 89.58 119 ARG C CA 1
ATOM 2691 C C . ARG C 2 12 ? -45.700 -34.519 20.869 1.00 87.71 119 ARG C C 1
ATOM 2692 O O . ARG C 2 12 ? -46.562 -33.748 21.301 1.00 86.52 119 ARG C O 1
ATOM 2694 N N . VAL C 2 13 ? -45.104 -34.350 19.693 1.00 86.69 120 VAL C N 1
ATOM 2695 C CA . VAL C 2 13 ? -45.436 -33.241 18.808 1.00 84.01 120 VAL C CA 1
ATOM 2696 C C . VAL C 2 13 ? -46.649 -33.649 17.982 1.00 86.38 120 VAL C C 1
ATOM 2697 O O . VAL C 2 13 ? -46.590 -34.610 17.208 1.00 82.14 120 VAL C O 1
ATOM 2699 N N . ARG C 2 14 ? -47.754 -32.928 18.162 1.00 80.91 121 ARG C N 1
ATOM 2700 C CA . ARG C 2 14 ? -48.940 -33.125 17.344 1.00 77.39 121 ARG C CA 1
ATOM 2701 C C . ARG C 2 14 ? -48.840 -32.290 16.076 1.00 72.04 121 ARG C C 1
ATOM 2702 O O . ARG C 2 14 ? -48.446 -31.121 16.117 1.00 72.77 121 ARG C O 1
ATOM 2704 N N . LYS C 2 15 ? -49.197 -32.894 14.943 1.00 71.96 122 LYS C N 1
ATOM 2705 C CA . LYS C 2 15 ? -49.100 -32.213 13.650 1.00 71.05 122 LYS C CA 1
ATOM 2706 C C . LYS C 2 15 ? -50.374 -31.398 13.391 1.00 70.88 122 LYS C C 1
ATOM 2707 O O . LYS C 2 15 ? -51.172 -31.684 12.499 1.00 70.99 122 LYS C O 1
ATOM 2709 N N . GLN C 2 16 ? -50.532 -30.339 14.188 1.00 68.23 123 GLN C N 1
ATOM 2710 C CA . GLN C 2 16 ? -51.722 -29.498 14.203 1.00 67.47 123 GLN C CA 1
ATOM 2711 C C . GLN C 2 16 ? -51.478 -28.168 13.497 1.00 61.28 123 GLN C C 1
ATOM 2712 O O . GLN C 2 16 ? -50.343 -27.734 13.292 1.00 58.92 123 GLN C O 1
ATOM 2718 N N . ASP C 2 17 ? -52.576 -27.507 13.141 1.00 59.04 124 ASP C N 1
ATOM 2719 C CA . ASP C 2 17 ? -52.522 -26.085 12.850 1.00 54.48 124 ASP C CA 1
ATOM 2720 C C . ASP C 2 17 ? -52.571 -25.315 14.157 1.00 51.99 124 ASP C C 1
ATOM 2721 O O . ASP C 2 17 ? -53.311 -25.674 15.076 1.00 54.83 124 ASP C O 1
ATOM 2726 N N . PHE C 2 18 ? -51.800 -24.242 14.237 1.00 51.71 125 PHE C N 1
ATOM 2727 C CA . PHE C 2 18 ? -51.746 -23.485 15.478 1.00 49.76 125 PHE C CA 1
ATOM 2728 C C . PHE C 2 18 ? -53.031 -22.699 15.686 1.00 48.11 125 PHE C C 1
ATOM 2729 O O . PHE C 2 18 ? -53.566 -22.091 14.755 1.00 48.72 125 PHE C O 1
ATOM 2737 N N . THR C 2 19 ? -53.512 -22.694 16.921 1.00 45.45 126 THR C N 1
ATOM 2738 C CA . THR C 2 19 ? -54.577 -21.790 17.310 1.00 46.39 126 THR C CA 1
ATOM 2739 C C . THR C 2 19 ? -54.404 -21.480 18.791 1.00 45.82 126 THR C C 1
ATOM 2740 O O . THR C 2 19 ? -53.539 -22.041 19.467 1.00 45.46 126 THR C O 1
ATOM 2744 N N . LEU C 2 20 ? -55.226 -20.563 19.287 1.00 46.41 127 LEU C N 1
ATOM 2745 C CA . LEU C 2 20 ? -55.300 -20.203 20.695 1.00 46.05 127 LEU C CA 1
ATOM 2746 C C . LEU C 2 20 ? -56.512 -20.855 21.346 1.00 46.92 127 LEU C C 1
ATOM 2747 O O . LEU C 2 20 ? -57.563 -20.977 20.708 1.00 45.56 127 LEU C O 1
ATOM 2752 N N . PRO C 2 21 ? -56.413 -21.270 22.610 1.00 48.12 128 PRO C N 1
ATOM 2753 C CA . PRO C 2 21 ? -57.597 -21.812 23.299 1.00 46.32 128 PRO C CA 1
ATOM 2754 C C . PRO C 2 21 ? -58.553 -20.688 23.656 1.00 47.14 128 PRO C C 1
ATOM 2755 O O . PRO C 2 21 ? -58.153 -19.678 24.240 1.00 46.67 128 PRO C O 1
ATOM 2759 N N . TRP C 2 22 ? -59.829 -20.876 23.308 1.00 47.82 129 TRP C N 1
ATOM 2760 C CA . TRP C 2 22 ? -60.809 -19.822 23.533 1.00 48.18 129 TRP C CA 1
ATOM 2761 C C . TRP C 2 22 ? -60.948 -19.480 25.013 1.00 49.03 129 TRP C C 1
ATOM 2762 O O . TRP C 2 22 ? -61.197 -18.318 25.360 1.00 48.97 129 TRP C O 1
ATOM 2773 N N . GLU C 2 23 ? -60.772 -20.465 25.899 1.00 50.01 130 GLU C N 1
ATOM 2774 C CA . GLU C 2 23 ? -61.021 -20.217 27.313 1.00 52.20 130 GLU C CA 1
ATOM 2775 C C . GLU C 2 23 ? -59.976 -19.305 27.944 1.00 52.09 130 GLU C C 1
ATOM 2776 O O . GLU C 2 23 ? -60.244 -18.717 28.996 1.00 52.76 130 GLU C O 1
ATOM 2782 N N . GLU C 2 24 ? -58.811 -19.144 27.315 1.00 50.92 131 GLU C N 1
ATOM 2783 C CA . GLU C 2 24 ? -57.793 -18.232 27.819 1.00 51.10 131 GLU C CA 1
ATOM 2784 C C . GLU C 2 24 ? -57.682 -16.938 27.023 1.00 49.56 131 GLU C C 1
ATOM 2785 O O . GLU C 2 24 ? -57.164 -15.950 27.553 1.00 49.41 131 GLU C O 1
ATOM 2791 N N . TYR C 2 25 ? -58.169 -16.909 25.781 1.00 48.47 132 TYR C N 1
ATOM 2792 C CA . TYR C 2 25 ? -57.972 -15.769 24.896 1.00 47.17 132 TYR C CA 1
ATOM 2793 C C . TYR C 2 25 ? -59.271 -15.178 24.351 1.00 49.09 132 TYR C C 1
ATOM 2794 O O . TYR C 2 25 ? -59.221 -14.160 23.644 1.00 48.54 132 TYR C O 1
ATOM 2803 N N . GLY C 2 26 ? -60.432 -15.758 24.679 1.00 48.88 133 GLY C N 1
ATOM 2804 C CA . GLY C 2 26 ? -61.688 -15.242 24.149 1.00 49.26 133 GLY C CA 1
ATOM 2805 C C . GLY C 2 26 ? -62.080 -13.886 24.716 1.00 50.72 133 GLY C C 1
ATOM 2806 O O . GLY C 2 26 ? -62.623 -13.038 23.999 1.00 49.88 133 GLY C O 1
ATOM 2807 N N . GLU C 2 27 ? -61.848 -13.677 26.017 1.00 50.04 134 GLU C N 1
ATOM 2808 C CA . GLU C 2 27 ? -62.036 -12.358 26.622 1.00 50.30 134 GLU C CA 1
ATOM 2809 C C . GLU C 2 27 ? -61.355 -11.269 25.800 1.00 51.32 134 GLU C C 1
ATOM 2810 O O . GLU C 2 27 ? -61.970 -10.257 25.454 1.00 51.99 134 GLU C O 1
ATOM 2816 N N . LEU C 2 28 ? -60.080 -11.478 25.457 1.00 51.81 135 LEU C N 1
ATOM 2817 C CA . LEU C 2 28 ? -59.323 -10.449 24.754 1.00 51.71 135 LEU C CA 1
ATOM 2818 C C . LEU C 2 28 ? -59.779 -10.319 23.306 1.00 51.79 135 LEU C C 1
ATOM 2819 O O . LEU C 2 28 ? -59.868 -9.204 22.777 1.00 53.16 135 LEU C O 1
ATOM 2824 N N . ILE C 2 29 ? -60.061 -11.448 22.650 1.00 51.24 136 ILE C N 1
ATOM 2825 C CA . ILE C 2 29 ? -60.609 -11.426 21.295 1.00 52.63 136 ILE C CA 1
ATOM 2826 C C . ILE C 2 29 ? -61.915 -10.633 21.242 1.00 54.84 136 ILE C C 1
ATOM 2827 O O . ILE C 2 29 ? -62.132 -9.836 20.321 1.00 54.75 136 ILE C O 1
ATOM 2832 N N . LEU C 2 30 ? -62.810 -10.848 22.214 1.00 50.83 137 LEU C N 1
ATOM 2833 C CA . LEU C 2 30 ? -64.103 -10.161 22.174 1.00 56.15 137 LEU C CA 1
ATOM 2834 C C . LEU C 2 30 ? -63.964 -8.684 22.523 1.00 59.95 137 LEU C C 1
ATOM 2835 O O . LEU C 2 30 ? -64.750 -7.862 22.036 1.00 59.78 137 LEU C O 1
ATOM 2840 N N . GLU C 2 31 ? -62.980 -8.332 23.363 1.00 57.13 138 GLU C N 1
ATOM 2841 C CA . GLU C 2 31 ? -62.713 -6.923 23.628 1.00 59.08 138 GLU C CA 1
ATOM 2842 C C . GLU C 2 31 ? -62.171 -6.231 22.386 1.00 60.78 138 GLU C C 1
ATOM 2843 O O . GLU C 2 31 ? -62.358 -5.021 22.213 1.00 63.99 138 GLU C O 1
ATOM 2849 N N . ASN C 2 32 ? -61.511 -6.989 21.507 1.00 59.44 139 ASN C N 1
ATOM 2850 C CA . ASN C 2 32 ? -61.004 -6.441 20.254 1.00 62.43 139 ASN C CA 1
ATOM 2851 C C . ASN C 2 32 ? -62.125 -6.216 19.249 1.00 64.63 139 ASN C C 1
ATOM 2852 O O . ASN C 2 32 ? -62.031 -5.317 18.405 1.00 66.83 139 ASN C O 1
ATOM 2857 N N . ALA C 2 33 ? -63.184 -7.025 19.315 1.00 63.22 140 ALA C N 1
ATOM 2858 C CA . ALA C 2 33 ? -64.327 -6.809 18.436 1.00 66.44 140 ALA C CA 1
ATOM 2859 C C . ALA C 2 33 ? -65.131 -5.587 18.858 1.00 68.68 140 ALA C C 1
ATOM 2860 O O . ALA C 2 33 ? -65.825 -4.986 18.027 1.00 68.44 140 ALA C O 1
ATOM 2862 N N . ARG C 2 34 ? -65.046 -5.227 20.124 1.00 73.65 141 ARG C N 1
ATOM 2863 C CA . ARG C 2 34 ? -65.801 -4.101 20.629 1.00 74.64 141 ARG C CA 1
ATOM 2864 C C . ARG C 2 34 ? -65.091 -2.762 20.420 1.00 75.34 141 ARG C C 1
ATOM 2865 O O . ARG C 2 34 ? -65.744 -1.744 20.259 1.00 78.35 141 ARG C O 1
ATOM 2873 N N . LYS C 2 35 ? -63.756 -2.828 20.320 1.00 71.49 142 LYS C N 1
ATOM 2874 C CA . LYS C 2 35 ? -62.936 -1.644 20.058 1.00 71.78 142 LYS C CA 1
ATOM 2875 C C . LYS C 2 35 ? -63.176 -1.117 18.656 1.00 71.89 142 LYS C C 1
ATOM 2876 O O . LYS C 2 35 ? -62.967 0.063 18.383 1.00 80.11 142 LYS C O 1
ATOM 2882 N N . GLU D 2 1 ? -8.547 -25.243 -1.105 1.00 81.67 108 GLU D N 1
ATOM 2883 C CA . GLU D 2 1 ? -9.056 -24.160 -0.273 1.00 82.96 108 GLU D CA 1
ATOM 2884 C C . GLU D 2 1 ? -9.560 -24.672 1.066 1.00 78.57 108 GLU D C 1
ATOM 2885 O O . GLU D 2 1 ? -10.677 -25.183 1.160 1.00 78.80 108 GLU D O 1
ATOM 2891 N N . GLU D 2 2 ? -8.736 -24.534 2.101 1.00 71.77 109 GLU D N 1
ATOM 2892 C CA . GLU D 2 2 ? -9.142 -24.884 3.453 1.00 69.39 109 GLU D CA 1
ATOM 2893 C C . GLU D 2 2 ? -9.649 -23.645 4.180 1.00 65.57 109 GLU D C 1
ATOM 2894 O O . GLU D 2 2 ? -9.084 -22.555 4.046 1.00 62.99 109 GLU D O 1
ATOM 2900 N N . THR D 2 3 ? -10.724 -23.823 4.946 1.00 67.14 110 THR D N 1
ATOM 2901 C CA . THR D 2 3 ? -11.318 -22.730 5.701 1.00 65.10 110 THR D CA 1
ATOM 2902 C C . THR D 2 3 ? -10.649 -22.594 7.067 1.00 62.34 110 THR D C 1
ATOM 2903 O O . THR D 2 3 ? -9.900 -23.467 7.518 1.00 61.63 110 THR D O 1
ATOM 2907 N N . LEU D 2 4 ? -10.947 -21.473 7.734 1.00 58.79 111 LEU D N 1
ATOM 2908 C CA . LEU D 2 4 ? -10.338 -21.194 9.030 1.00 57.29 111 LEU D CA 1
ATOM 2909 C C . LEU D 2 4 ? -10.641 -22.296 10.038 1.00 59.14 111 LEU D C 1
ATOM 2910 O O . LEU D 2 4 ? -9.800 -22.615 10.887 1.00 58.60 111 LEU D O 1
ATOM 2915 N N . LEU D 2 5 ? -11.837 -22.894 9.962 1.00 57.32 112 LEU D N 1
ATOM 2916 C CA . LEU D 2 5 ? -12.188 -23.952 10.905 1.00 57.56 112 LEU D CA 1
ATOM 2917 C C . LEU D 2 5 ? -11.265 -25.158 10.764 1.00 58.34 112 LEU D C 1
ATOM 2918 O O . LEU D 2 5 ? -10.884 -25.782 11.762 1.00 59.05 112 LEU D O 1
ATOM 2923 N N . GLU D 2 6 ? -10.883 -25.496 9.537 1.00 59.37 113 GLU D N 1
ATOM 2924 C CA . GLU D 2 6 ? -9.940 -26.586 9.332 1.00 60.52 113 GLU D CA 1
ATOM 2925 C C . GLU D 2 6 ? -8.486 -26.165 9.551 1.00 60.16 113 GLU D C 1
ATOM 2926 O O . GLU D 2 6 ? -7.651 -27.025 9.843 1.00 60.32 113 GLU D O 1
ATOM 2932 N N . LEU D 2 7 ? -8.164 -24.875 9.445 1.00 60.40 114 LEU D N 1
ATOM 2933 C CA . LEU D 2 7 ? -6.818 -24.382 9.735 1.00 62.03 114 LEU D CA 1
ATOM 2934 C C . LEU D 2 7 ? -6.604 -24.034 11.206 1.00 63.08 114 LEU D C 1
ATOM 2935 O O . LEU D 2 7 ? -5.499 -23.619 11.573 1.00 62.13 114 LEU D O 1
ATOM 2940 N N . ASN D 2 8 ? -7.622 -24.219 12.053 1.00 66.66 115 ASN D N 1
ATOM 2941 C CA . ASN D 2 8 ? -7.575 -23.726 13.429 1.00 64.55 115 ASN D CA 1
ATOM 2942 C C . ASN D 2 8 ? -6.354 -24.244 14.187 1.00 66.84 115 ASN D C 1
ATOM 2943 O O . ASN D 2 8 ? -5.677 -23.478 14.882 1.00 66.24 115 ASN D O 1
ATOM 2948 N N . ASN D 2 9 ? -6.055 -25.536 14.070 1.00 64.31 116 ASN D N 1
ATOM 2949 C CA . ASN D 2 9 ? -4.966 -26.136 14.830 1.00 64.36 116 ASN D CA 1
ATOM 2950 C C . ASN D 2 9 ? -3.628 -26.123 14.091 1.00 62.40 116 ASN D C 1
ATOM 2951 O O . ASN D 2 9 ? -2.685 -26.770 14.551 1.00 61.96 116 ASN D O 1
ATOM 2956 N N . ARG D 2 10 ? -3.519 -25.409 12.969 1.00 61.09 117 ARG D N 1
ATOM 2957 C CA . ARG D 2 10 ? -2.244 -25.261 12.279 1.00 62.07 117 ARG D CA 1
ATOM 2958 C C . ARG D 2 10 ? -1.651 -23.866 12.379 1.00 60.24 117 ARG D C 1
ATOM 2959 O O . ARG D 2 10 ? -0.443 -23.712 12.216 1.00 60.85 117 ARG D O 1
ATOM 2967 N N . ILE D 2 11 ? -2.465 -22.849 12.633 1.00 59.76 118 ILE D N 1
ATOM 2968 C CA . ILE D 2 11 ? -1.955 -21.491 12.781 1.00 58.92 118 ILE D CA 1
ATOM 2969 C C . ILE D 2 11 ? -1.521 -21.331 14.236 1.00 58.56 118 ILE D C 1
ATOM 2970 O O . ILE D 2 11 ? -2.356 -21.266 15.139 1.00 58.02 118 ILE D O 1
ATOM 2975 N N . ARG D 2 12 ? -0.213 -21.308 14.469 1.00 60.24 119 ARG D N 1
ATOM 2976 C CA . ARG D 2 12 ? 0.288 -21.261 15.836 1.00 60.07 119 ARG D CA 1
ATOM 2977 C C . ARG D 2 12 ? -0.130 -19.966 16.524 1.00 57.79 119 ARG D C 1
ATOM 2978 O O . ARG D 2 12 ? -0.199 -18.900 15.908 1.00 56.34 119 ARG D O 1
ATOM 2986 N N . VAL D 2 13 ? -0.430 -20.081 17.815 1.00 55.59 120 VAL D N 1
ATOM 2987 C CA . VAL D 2 13 ? -0.755 -18.943 18.666 1.00 54.62 120 VAL D CA 1
ATOM 2988 C C . VAL D 2 13 ? 0.510 -18.463 19.361 1.00 53.43 120 VAL D C 1
ATOM 2989 O O . VAL D 2 13 ? 1.301 -19.266 19.871 1.00 54.97 120 VAL D O 1
ATOM 2993 N N . ARG D 2 14 ? 0.710 -17.152 19.366 1.00 52.11 121 ARG D N 1
ATOM 2994 C CA . ARG D 2 14 ? 1.787 -16.570 20.143 1.00 51.83 121 ARG D CA 1
ATOM 2995 C C . ARG D 2 14 ? 1.370 -16.465 21.603 1.00 51.27 121 ARG D C 1
ATOM 2996 O O . ARG D 2 14 ? 0.182 -16.416 21.933 1.00 50.50 121 ARG D O 1
ATOM 3004 N N . LYS D 2 15 ? 2.361 -16.444 22.478 1.00 50.21 122 LYS D N 1
ATOM 3005 C CA . LYS D 2 15 ? 2.186 -16.050 23.871 1.00 49.44 122 LYS D CA 1
ATOM 3006 C C . LYS D 2 15 ? 2.930 -14.731 24.023 1.00 49.25 122 LYS D C 1
ATOM 3007 O O . LYS D 2 15 ? 4.167 -14.702 23.991 1.00 49.39 122 LYS D O 1
ATOM 3013 N N . GLN D 2 16 ? 2.183 -13.640 24.148 1.00 48.38 123 GLN D N 1
ATOM 3014 C CA . GLN D 2 16 ? 2.793 -12.321 24.222 1.00 48.07 123 GLN D CA 1
ATOM 3015 C C . GLN D 2 16 ? 1.722 -11.332 24.639 1.00 47.71 123 GLN D C 1
ATOM 3016 O O . GLN D 2 16 ? 0.526 -11.599 24.506 1.00 47.30 123 GLN D O 1
ATOM 3022 N N . ASP D 2 17 ? 2.162 -10.198 25.165 1.00 48.22 124 ASP D N 1
ATOM 3023 C CA . ASP D 2 17 ? 1.238 -9.109 25.424 1.00 46.94 124 ASP D CA 1
ATOM 3024 C C . ASP D 2 17 ? 0.844 -8.474 24.099 1.00 46.39 124 ASP D C 1
ATOM 3025 O O . ASP D 2 17 ? 1.680 -8.323 23.199 1.00 45.86 124 ASP D O 1
ATOM 3030 N N . PHE D 2 18 ? -0.433 -8.099 23.983 1.00 45.74 125 PHE D N 1
ATOM 3031 C CA . PHE D 2 18 ? -0.947 -7.558 22.733 1.00 44.51 125 PHE D CA 1
ATOM 3032 C C . PHE D 2 18 ? -0.300 -6.217 22.433 1.00 43.13 125 PHE D C 1
ATOM 3033 O O . PHE D 2 18 ? -0.118 -5.389 23.328 1.00 44.55 125 PHE D O 1
ATOM 3041 N N . THR D 2 19 ? 0.032 -5.997 21.161 1.00 41.56 126 THR D N 1
ATOM 3042 C CA . THR D 2 19 ? 0.559 -4.719 20.701 1.00 42.41 126 THR D CA 1
ATOM 3043 C C . THR D 2 19 ? -0.043 -4.398 19.340 1.00 41.54 126 THR D C 1
ATOM 3044 O O . THR D 2 19 ? -0.519 -5.284 18.627 1.00 40.83 126 THR D O 1
ATOM 3048 N N . LEU D 2 20 ? -0.013 -3.108 18.988 1.00 42.29 127 LEU D N 1
ATOM 3049 C CA . LEU D 2 20 ? -0.231 -2.605 17.638 1.00 42.38 127 LEU D CA 1
ATOM 3050 C C . LEU D 2 20 ? 1.112 -2.405 16.930 1.00 45.55 127 LEU D C 1
ATOM 3051 O O . LEU D 2 20 ? 2.058 -1.872 17.523 1.00 44.41 127 LEU D O 1
ATOM 3056 N N . PRO D 2 21 ? 1.232 -2.860 15.683 1.00 46.05 128 PRO D N 1
ATOM 3057 C CA . PRO D 2 21 ? 2.484 -2.663 14.941 1.00 47.05 128 PRO D CA 1
ATOM 3058 C C . PRO D 2 21 ? 2.644 -1.230 14.458 1.00 48.07 128 PRO D C 1
ATOM 3059 O O . PRO D 2 21 ? 1.701 -0.609 13.956 1.00 45.25 128 PRO D O 1
ATOM 3063 N N . TRP D 2 22 ? 3.875 -0.715 14.598 1.00 47.99 129 TRP D N 1
ATOM 3064 C CA . TRP D 2 22 ? 4.125 0.698 14.325 1.00 47.73 129 TRP D CA 1
ATOM 3065 C C . TRP D 2 22 ? 3.949 1.026 12.849 1.00 48.91 129 TRP D C 1
ATOM 3066 O O . TRP D 2 22 ? 3.426 2.091 12.504 1.00 49.27 129 TRP D O 1
ATOM 3077 N N . GLU D 2 23 ? 4.385 0.131 11.963 1.00 49.02 130 GLU D N 1
ATOM 3078 C CA . GLU D 2 23 ? 4.309 0.422 10.536 1.00 52.25 130 GLU D CA 1
ATOM 3079 C C . GLU D 2 23 ? 2.872 0.649 10.071 1.00 52.27 130 GLU D C 1
ATOM 3080 O O . GLU D 2 23 ? 2.645 1.421 9.133 1.00 53.70 130 GLU D O 1
ATOM 3086 N N . GLU D 2 24 ? 1.890 0.014 10.714 1.00 50.05 131 GLU D N 1
ATOM 3087 C CA . GLU D 2 24 ? 0.504 0.169 10.285 1.00 50.12 131 GLU D CA 1
ATOM 3088 C C . GLU D 2 24 ? -0.302 1.155 11.121 1.00 48.35 131 GLU D C 1
ATOM 3089 O O . GLU D 2 24 ? -1.285 1.700 10.614 1.00 47.59 131 GLU D O 1
ATOM 3095 N N . TYR D 2 25 ? 0.090 1.416 12.367 1.00 49.08 132 TYR D N 1
ATOM 3096 C CA . TYR D 2 25 ? -0.702 2.249 13.266 1.00 48.24 132 TYR D CA 1
ATOM 3097 C C . TYR D 2 25 ? 0.036 3.484 13.767 1.00 48.34 132 TYR D C 1
ATOM 3098 O O . TYR D 2 25 ? -0.579 4.311 14.454 1.00 47.53 132 TYR D O 1
ATOM 3107 N N . GLY D 2 26 ? 1.322 3.640 13.427 1.00 49.57 133 GLY D N 1
ATOM 3108 C CA . GLY D 2 26 ? 2.131 4.691 14.027 1.00 48.32 133 GLY D CA 1
ATOM 3109 C C . GLY D 2 26 ? 1.615 6.087 13.743 1.00 49.66 133 GLY D C 1
ATOM 3110 O O . GLY D 2 26 ? 1.565 6.933 14.642 1.00 49.26 133 GLY D O 1
ATOM 3111 N N . GLU D 2 27 ? 1.227 6.352 12.492 1.00 49.99 134 GLU D N 1
ATOM 3112 C CA . GLU D 2 27 ? 0.647 7.651 12.163 1.00 51.41 134 GLU D CA 1
ATOM 3113 C C . GLU D 2 27 ? -0.614 7.930 12.973 1.00 50.98 134 GLU D C 1
ATOM 3114 O O . GLU D 2 27 ? -0.859 9.080 13.360 1.00 51.30 134 GLU D O 1
ATOM 3120 N N . LEU D 2 28 ? -1.428 6.903 13.241 1.00 48.92 135 LEU D N 1
ATOM 3121 C CA . LEU D 2 28 ? -2.625 7.122 14.048 1.00 50.33 135 LEU D CA 1
ATOM 3122 C C . LEU D 2 28 ? -2.278 7.281 15.523 1.00 49.59 135 LEU D C 1
ATOM 3123 O O . LEU D 2 28 ? -2.926 8.062 16.232 1.00 50.53 135 LEU D O 1
ATOM 3128 N N . ILE D 2 29 ? -1.271 6.541 16.001 1.00 48.84 136 ILE D N 1
ATOM 3129 C CA . ILE D 2 29 ? -0.853 6.667 17.396 1.00 50.27 136 ILE D CA 1
ATOM 3130 C C . ILE D 2 29 ? -0.284 8.058 17.662 1.00 50.82 136 ILE D C 1
ATOM 3131 O O . ILE D 2 29 ? -0.489 8.632 18.735 1.00 51.41 136 ILE D O 1
ATOM 3136 N N . LEU D 2 30 ? 0.421 8.632 16.690 1.00 48.84 137 LEU D N 1
ATOM 3137 C CA . LEU D 2 30 ? 0.993 9.954 16.927 1.00 52.15 137 LEU D CA 1
ATOM 3138 C C . LEU D 2 30 ? -0.084 11.028 16.873 1.00 53.65 137 LEU D C 1
ATOM 3139 O O . LEU D 2 30 ? -0.068 11.974 17.671 1.00 55.19 137 LEU D O 1
ATOM 3144 N N . GLU D 2 31 ? -1.025 10.900 15.934 1.00 52.64 138 GLU D N 1
ATOM 3145 C CA . GLU D 2 31 ? -2.172 11.802 15.901 1.00 54.31 138 GLU D CA 1
ATOM 3146 C C . GLU D 2 31 ? -2.998 11.684 17.173 1.00 54.30 138 GLU D C 1
ATOM 3147 O O . GLU D 2 31 ? -3.535 12.680 17.669 1.00 55.66 138 GLU D O 1
ATOM 3153 N N . ASN D 2 32 ? -3.110 10.471 17.716 1.00 53.22 139 ASN D N 1
ATOM 3154 C CA . ASN D 2 32 ? -3.887 10.285 18.934 1.00 54.48 139 ASN D CA 1
ATOM 3155 C C . ASN D 2 32 ? -3.282 11.056 20.105 1.00 56.17 139 ASN D C 1
ATOM 3156 O O . ASN D 2 32 ? -4.005 11.471 21.019 1.00 56.68 139 ASN D O 1
ATOM 3161 N N . ALA D 2 33 ? -1.965 11.265 20.093 1.00 56.87 140 ALA D N 1
ATOM 3162 C CA . ALA D 2 33 ? -1.322 11.989 21.184 1.00 60.03 140 ALA D CA 1
ATOM 3163 C C . ALA D 2 33 ? -1.697 13.465 21.175 1.00 64.27 140 ALA D C 1
ATOM 3164 O O . ALA D 2 33 ? -1.650 14.122 22.221 1.00 68.18 140 ALA D O 1
ATOM 3166 N N . ARG D 2 34 ? -2.082 13.998 20.015 1.00 59.51 141 ARG D N 1
ATOM 3167 C CA . ARG D 2 34 ? -2.353 15.420 19.865 1.00 60.56 141 ARG D CA 1
ATOM 3168 C C . ARG D 2 34 ? -3.824 15.780 20.106 1.00 59.99 141 ARG D C 1
ATOM 3169 O O . ARG D 2 34 ? -4.247 16.891 19.759 1.00 62.54 141 ARG D O 1
ATOM 3177 N N . LYS D 2 35 ? -4.606 14.882 20.701 1.00 59.42 142 LYS D N 1
ATOM 3178 C CA . LYS D 2 35 ? -5.984 15.209 21.067 1.00 59.89 142 LYS D CA 1
ATOM 3179 C C . LYS D 2 35 ? -6.065 15.858 22.448 1.00 61.46 142 LYS D C 1
ATOM 3180 O O . LYS D 2 35 ? -5.079 15.900 23.191 1.00 64.09 142 LYS D O 1
#

InterPro domains:
  IPR000953 Chromo/chromo shadow domain [SM00298] (64-113)
  IPR008676 MRG [PTHR10880] (5-378)
  IPR016197 Chromo-like domain superfamily [SSF54160] (5-241)
  IPR026541 MRG domain [PF05712] (216-377)
  IPR038217 MRG, C-terminal domain superfamily [G3DSA:1.10.274.30] (217-397)
  IPR053820 MSL3 chromodomain-like [PF22732] (77-112)

Foldseek 3Di:
DFLDADFDVVLVVLLVVVVCCCQPVVDDDDKQDPQFLLNLLVVVLVVVLVVDDDPVVNVVSVVLSVVLQVVLQVPVQPPQDDPSCNVVVVVVVVCCVVVVHDDRRSRMYHDNSSSSVVVCVRVVVVVDDDDPVVSVSNSVSVNVSNVVCVVCVVVGGPGDDDDPVD/DDADFDVLLVVLLVVVVCCCPPVVKDFDKQDPQFLVNLLVVVLVVVLVVDDDPVVNVLSVVLSVVLQVLCQVPVQPPQDDLLCNVVVVVVCVVCVVVVPHDRRSRMHHDNSSSSSLVCVVVVVVVDDDDPVVVVSNRVSSNVVSVVCVVCVCVGRPVGIDHDDPVSCCVRVVD/DVVCVVVDDDDPDDDDDDCVVCVVVVVVVVVD/DDDCVVCVVVPDDDDDDDDDDCVVCVVVVVVVVVD

Nearest PDB structures (foldseek):
  8i3g-assembly2_C  TM=1.032E+00  e=2.903E-04  Saccharomyces cerevisiae
  8i3g-assembly1_A  TM=1.006E+00  e=3.065E-27  Saccharomyces cerevisiae
  8i3g-assembly2_B  TM=9.476E-01  e=1.186E-23  Saccharomyces cerevisiae
  7yi0-assembly1_E  TM=9.920E-01  e=2.918E-22  Saccharomyces cerevisiae S288C
  8tof-assembly1_D  TM=9.692E-01  e=4.089E-22  Saccharomyces cerevisiae

B-factor: mean 57.66, std 14.39, range [30.0, 127.03]

Secondary structure (DSSP, 8-state):
--------HHHHHHHHHHHHHHHTT--PPPSS-SSBHHHHHHHHHHHHGGG---HHHHHHHHHHHHHHHHHHHHHHHHHS--GGGHHHHHHHHHHHHHTT----GGGT-BHHHHHHHHHHHHHHHHTS---HHHHHHHHHHHHHHHHHHHHTHHHH----SEETT-/------HHHHHHHHHHHIIIIIT-EEE-SS-SS-HHHHHHHHHHHHHHH--SHHHHHHHHHHHHHHHHHHHHHHHHHS--GGGHHHHHHHHHHHHHHT----GGGT--HHHHHHHHHHHHHHHHTS---HHHHHHHHHHHHHHHHHHHHTHHHHH---EEEPPHHHHHHHH--/--GGGGTS----------HHHHHHHHHHHHH-/---HHHHTTTSPPP-S---EEHHHHHHHHHHHHT-